Protein AF-A0A7V1R1H9-F1 (afdb_monomer_lite)

Foldseek 3Di:
DDDDDFFFLLCFFLDGLFDEAEEEEAEEEEDCVVVVDDQPLCVAQNCLFDQDPVRHGWAFPCQCQQFAQDDDPPDQTRRLQQNQSCLLQVNRYGYHYFYAGGYQYQYLVVAAAQADDDPLVVQVRSLVSDDDDADATPVRRDQVSQQFWDSPPPDGRDHIDTDDPDCPVPDAGEGAEYEYEYAGVVVSNPADPPHDFLDWAAWDANQHCRDDRSRNRYYGIYIYTYARSGPLRNVLSVQQRPCCRNQNPPQALAQFDFAKAFALFGQLLQDDESNSPDLHYNDLVNCVLNVRANPPDPDSAWFAFPVRDIDHAQEEDDLAWDKGKGWAFACSVHVHKHKYWFPDQCVLDVQAWTKIKIKHWHQVPDVSSVVSPPPDDFLPQAPCSVCSGEHTAMWMKMFTHLPDSTHPLCHDSDPVSVNSGHHRIGGQFLLFFWLWDWDADPVRAIATEPPPIGGAQAAGAFLSTAWDDPVQPQFTAPVVSPHPRFQWYHPDPDIGGGNSSNHGHRRHDDPVGHFKEDPQDGNHPWDHWTDMADGDTTGRDPDDRDSRTDQETEHWLWMKGFPDADVPRRITTIMITGRNQEHDEEDEYEGHYEQEADSHDLVDASHEYALYEYEDFHRQGARGRGFPDADPVVRHGGRGDAAEYEYDASHEYEYHQYEYEYDDQYEYEYDANYEYDYQYEYEYEPNYYYHYDPNYYYDPNYHYYYD

Secondary structure (DSSP, 8-state):
-PPPPPPBGGG-SSS-SSEEEEEEEEEEEEE-GGGT---HHHHHH-S-S-B-TTS-B---TTGGGS--S---TTPPP-SHHHHHHHHHHTTSEEEEEEE-SS-EEEEGGGS-TT----HHHHHHHHHHTPPSS----TT---GGGG--EE--S--TTSPPEEPPSS--TTPPPEEEEEEEEESSHHHHTTPPSSPPTT-EEEEEEEEE---BTTBTTEEEEEEEEE-SSSTGGGHHHHHHHHTHHHH-SGGG-SSSSSS-BSSSS---SSSSSTTT-SS--S-HHHHHHHT---TT-SSSSEEEETTS-EEE-EE---SS--EEEEEE-BHHHH-BEEEEEPTTGGGG-TTPPPEEEEEEEE---SHHHHHTTTTS---TT-S-TTSTT--SEEEEEEEES---SBSTTTT---TT-TTT-B--EEEE-TT--EEEEEEE-TTS-EEEEEEEEEE-TTT-BBTTB----SS-SSB--TTTTT--TTSEEEETTEEEE--GGG--TTSSBSSSS--EESTTSSS-S-PPP--PPPSSTT----PPPPTTS---EE--B-EEEEEEE-TTT--EEEEEESB--EE-S-EEE-SEEEE---SS-TTS-SEEEESSEEEE----S-SSSB-SEEETTTTEEE-SPPPEEEE-TT-EEEEEB-EEEE-TT-EEEE-TT-EEEES-EEEE-TT-EEEE-TT-EE-TTSEEEE-

pLDDT: mean 87.91, std 11.77, range [42.91, 98.81]

Radius of gyration: 27.61 Å; chains: 1; bounding box: 64×69×82 Å

Structure (mmCIF, N/CA/C/O backbone):
data_AF-A0A7V1R1H9-F1
#
_entry.id   AF-A0A7V1R1H9-F1
#
loop_
_atom_site.group_PDB
_atom_site.id
_atom_site.type_symbol
_atom_site.label_atom_id
_atom_site.label_alt_id
_atom_site.label_comp_id
_atom_site.label_asym_id
_atom_site.label_entity_id
_atom_site.label_seq_id
_atom_site.pdbx_PDB_ins_code
_atom_site.Cartn_x
_atom_site.Cartn_y
_atom_site.Cartn_z
_atom_site.occupancy
_atom_site.B_iso_or_equiv
_atom_site.auth_seq_id
_atom_site.auth_comp_id
_atom_site.auth_asym_id
_atom_site.auth_atom_id
_atom_site.pdbx_PDB_model_num
ATOM 1 N N . MET A 1 1 ? -6.783 -36.589 -19.706 1.00 48.31 1 MET A N 1
ATOM 2 C CA . MET A 1 1 ? -6.667 -35.134 -19.941 1.00 48.31 1 MET A CA 1
ATOM 3 C C . MET A 1 1 ? -6.152 -34.505 -18.661 1.00 48.31 1 MET A C 1
ATOM 5 O O . MET A 1 1 ? -6.777 -34.714 -17.629 1.00 48.31 1 MET A O 1
ATOM 9 N N . ALA A 1 2 ? -4.998 -33.836 -18.694 1.00 52.53 2 ALA A N 1
ATOM 10 C CA . ALA A 1 2 ? -4.529 -33.065 -17.543 1.00 52.53 2 ALA A CA 1
ATOM 11 C C . ALA A 1 2 ? -5.472 -31.869 -17.334 1.00 52.53 2 ALA A C 1
ATOM 13 O O . ALA A 1 2 ? -5.901 -31.260 -18.315 1.00 52.53 2 ALA A O 1
ATOM 14 N N . GLN A 1 3 ? -5.835 -31.564 -16.086 1.00 54.12 3 GLN A N 1
ATOM 15 C CA . GLN A 1 3 ? -6.577 -30.337 -15.792 1.00 54.12 3 GLN A CA 1
ATOM 16 C C . GLN A 1 3 ? -5.730 -29.127 -16.225 1.00 54.12 3 GLN A C 1
ATOM 18 O O . GLN A 1 3 ? -4.519 -29.138 -15.987 1.00 54.12 3 GLN A O 1
ATOM 23 N N . PRO A 1 4 ? -6.322 -28.108 -16.874 1.00 73.62 4 PRO A N 1
ATOM 24 C CA . PRO A 1 4 ? -5.588 -26.902 -17.230 1.00 73.62 4 PRO A CA 1
ATOM 25 C C . PRO A 1 4 ? -5.022 -26.245 -15.967 1.00 73.62 4 PRO A C 1
ATOM 27 O O . PRO A 1 4 ? -5.688 -26.201 -14.930 1.00 73.62 4 PRO A O 1
ATOM 30 N N . ALA A 1 5 ? -3.782 -25.758 -16.055 1.00 82.81 5 ALA A N 1
ATOM 31 C CA . ALA A 1 5 ? -3.144 -25.052 -14.953 1.00 82.81 5 ALA A CA 1
ATOM 32 C C . ALA A 1 5 ? -3.967 -23.809 -14.583 1.00 82.81 5 ALA A C 1
ATOM 34 O O . ALA A 1 5 ? -4.400 -23.054 -15.455 1.00 82.81 5 ALA A O 1
ATOM 35 N N . LEU A 1 6 ? -4.199 -23.613 -13.286 1.00 91.12 6 LEU A N 1
ATOM 36 C CA . LEU A 1 6 ? -4.890 -22.433 -12.778 1.00 91.12 6 LEU A CA 1
ATOM 37 C C . LEU A 1 6 ? -3.927 -21.233 -12.787 1.00 91.12 6 LEU A C 1
ATOM 39 O O . LEU A 1 6 ? -2.806 -21.387 -12.298 1.00 91.12 6 LEU A O 1
ATOM 43 N N . PRO A 1 7 ? -4.346 -20.050 -13.280 1.00 93.44 7 PRO A N 1
ATOM 44 C CA . PRO A 1 7 ? -3.561 -18.824 -13.166 1.00 93.44 7 PRO A CA 1
ATOM 45 C C . PRO A 1 7 ? -3.178 -18.531 -11.716 1.00 93.44 7 PRO A C 1
ATOM 47 O O . PRO A 1 7 ? -4.024 -18.667 -10.835 1.00 93.44 7 PRO A O 1
ATOM 50 N N . CYS A 1 8 ? -1.944 -18.100 -11.474 1.00 94.44 8 CYS A N 1
ATOM 51 C CA . CYS A 1 8 ? -1.378 -17.778 -10.171 1.00 94.44 8 CYS A CA 1
ATOM 52 C C . CYS A 1 8 ? -0.447 -16.557 -10.250 1.00 94.44 8 CYS A C 1
ATOM 54 O O . CYS A 1 8 ? 0.377 -16.455 -11.155 1.00 94.44 8 CYS A O 1
ATOM 56 N N . LEU A 1 9 ? -0.506 -15.675 -9.247 1.00 92.19 9 LEU A N 1
ATOM 57 C CA . LEU A 1 9 ? 0.312 -14.453 -9.187 1.00 92.19 9 LEU A CA 1
ATOM 58 C C . LEU A 1 9 ? 1.817 -14.737 -9.179 1.00 92.19 9 LEU A C 1
ATOM 60 O O . LEU A 1 9 ? 2.574 -14.036 -9.842 1.00 92.19 9 LEU A O 1
ATOM 64 N N . ARG A 1 10 ? 2.240 -15.823 -8.521 1.00 93.75 10 ARG A N 1
ATOM 65 C CA . ARG A 1 10 ? 3.647 -16.255 -8.455 1.00 93.75 10 ARG A CA 1
ATOM 66 C C . ARG A 1 10 ? 4.269 -16.637 -9.805 1.00 93.75 10 ARG A C 1
ATOM 68 O O . ARG A 1 10 ? 5.473 -16.867 -9.862 1.00 93.75 10 ARG A O 1
ATOM 75 N N . GLU A 1 11 ? 3.458 -16.787 -10.853 1.00 94.69 11 GLU A N 1
ATOM 76 C CA . GLU A 1 11 ? 3.914 -17.087 -12.218 1.00 94.69 11 GLU A CA 1
ATOM 77 C C . GLU A 1 11 ? 4.015 -15.814 -13.084 1.00 94.69 11 GLU A C 1
ATOM 79 O O . GLU A 1 11 ? 4.411 -15.874 -14.253 1.00 94.69 11 GLU A O 1
ATOM 84 N N . GLY A 1 12 ? 3.661 -14.659 -12.509 1.00 92.94 12 GLY A N 1
ATOM 85 C CA . GLY A 1 12 ? 3.671 -13.348 -13.148 1.00 92.94 12 GLY A CA 1
ATOM 86 C C . GLY A 1 12 ? 2.567 -13.155 -14.192 1.00 92.94 12 GLY A C 1
ATOM 87 O O . GLY A 1 12 ? 1.951 -14.101 -14.696 1.00 92.94 12 GLY A O 1
ATOM 88 N N . PHE A 1 13 ? 2.296 -11.898 -14.526 1.00 93.44 13 PHE A N 1
ATOM 89 C CA . PHE A 1 13 ? 1.257 -11.525 -15.478 1.00 93.44 13 PHE A CA 1
ATOM 90 C C . PHE A 1 13 ? 1.705 -11.745 -16.932 1.00 93.44 13 PHE A C 1
ATOM 92 O O . PHE A 1 13 ? 1.380 -12.780 -17.512 1.00 93.44 13 PHE A O 1
ATOM 99 N N . LEU A 1 14 ? 2.471 -10.817 -17.511 1.00 92.81 14 LEU A N 1
ATOM 100 C CA . LEU A 1 14 ? 3.087 -10.954 -18.838 1.00 92.81 14 LEU A CA 1
ATOM 101 C C . LEU A 1 14 ? 4.459 -11.608 -18.744 1.00 92.81 14 LEU A C 1
ATOM 103 O O . LEU A 1 14 ? 4.764 -12.505 -19.516 1.00 92.81 14 LEU A O 1
ATOM 107 N N . LEU A 1 15 ? 5.259 -11.181 -17.774 1.00 94.38 15 LEU A N 1
ATOM 108 C CA . LEU A 1 15 ? 6.619 -11.641 -17.545 1.00 94.38 15 LEU A CA 1
ATOM 109 C C . LEU A 1 15 ? 6.645 -12.803 -16.547 1.00 94.38 15 LEU A C 1
ATOM 111 O O . LEU A 1 15 ? 5.708 -12.954 -15.755 1.00 94.38 15 LEU A O 1
ATOM 115 N N . PRO A 1 16 ? 7.707 -13.625 -16.543 1.00 94.81 16 PRO A N 1
ATOM 116 C CA . PRO A 1 16 ? 7.933 -14.545 -15.441 1.00 94.81 16 PRO A CA 1
ATOM 117 C C . PRO A 1 16 ? 8.223 -13.746 -14.162 1.00 94.81 16 PRO A C 1
ATOM 119 O O . PRO A 1 16 ? 8.945 -12.754 -14.188 1.00 94.81 16 PRO A O 1
ATOM 122 N N . ALA A 1 17 ? 7.694 -14.191 -13.022 1.00 93.56 17 ALA A N 1
ATOM 123 C CA . ALA A 1 17 ? 7.973 -13.553 -11.729 1.00 93.56 17 ALA A CA 1
ATOM 124 C C . ALA A 1 17 ? 9.348 -13.921 -11.146 1.00 93.56 17 ALA A C 1
ATOM 126 O O . ALA A 1 17 ? 9.701 -13.482 -10.055 1.00 93.56 17 ALA A O 1
ATOM 127 N N . ARG A 1 18 ? 10.106 -14.778 -11.829 1.00 94.50 18 ARG A N 1
ATOM 128 C CA . ARG A 1 18 ? 11.427 -15.264 -11.427 1.00 94.50 18 ARG A CA 1
ATOM 129 C C . ARG A 1 18 ? 12.300 -15.417 -12.661 1.00 94.50 18 ARG A C 1
ATOM 131 O O . ARG A 1 18 ? 11.775 -15.426 -13.771 1.00 94.50 18 ARG A O 1
ATOM 138 N N . ASP A 1 19 ? 13.592 -15.631 -12.444 1.00 95.12 19 ASP A N 1
ATOM 139 C CA . ASP A 1 19 ? 14.617 -15.733 -13.483 1.00 95.12 19 ASP A CA 1
ATOM 140 C C . ASP A 1 19 ? 14.983 -14.364 -14.077 1.00 95.12 19 ASP A C 1
ATOM 142 O O . ASP A 1 19 ? 14.737 -13.316 -13.477 1.00 95.12 19 ASP A O 1
ATOM 146 N N . THR A 1 20 ? 15.642 -14.376 -15.232 1.00 95.50 20 THR A N 1
ATOM 147 C CA . THR A 1 20 ? 16.157 -13.181 -15.886 1.00 95.50 20 THR A CA 1
ATOM 148 C C . THR A 1 20 ? 15.358 -12.847 -17.138 1.00 95.50 20 THR A C 1
ATOM 150 O O . THR A 1 20 ? 15.156 -13.697 -18.010 1.00 95.50 20 THR A O 1
ATOM 153 N N . VAL A 1 21 ? 14.986 -11.577 -17.264 1.00 96.00 21 VAL A N 1
ATOM 154 C CA . VAL A 1 21 ? 14.474 -10.980 -18.503 1.00 96.00 21 VAL A CA 1
ATOM 155 C C . VAL A 1 21 ? 15.484 -9.969 -19.035 1.00 96.00 21 VAL A C 1
ATOM 157 O O . VAL A 1 21 ? 16.168 -9.302 -18.256 1.00 96.00 21 VAL A O 1
ATOM 160 N N . TYR A 1 22 ? 15.589 -9.877 -20.357 1.00 96.81 22 TYR A N 1
ATOM 161 C CA . TYR A 1 22 ? 16.453 -8.921 -21.043 1.00 96.81 22 TYR A CA 1
ATOM 162 C C . TYR A 1 22 ? 15.610 -7.922 -21.817 1.00 96.81 22 TYR A C 1
ATOM 164 O O . TYR A 1 22 ? 14.682 -8.304 -22.524 1.00 96.81 22 TYR A O 1
ATOM 172 N N . LEU A 1 23 ? 15.960 -6.645 -21.705 1.00 95.88 23 LEU A N 1
ATOM 173 C CA . LEU A 1 23 ? 15.225 -5.562 -22.345 1.00 95.88 23 LEU A CA 1
ATOM 174 C C . LEU A 1 23 ? 16.124 -4.778 -23.281 1.00 95.88 23 LEU A C 1
ATOM 176 O O . LEU A 1 23 ? 17.213 -4.349 -22.889 1.00 95.88 23 LEU A O 1
ATOM 180 N N . LEU A 1 24 ? 15.641 -4.551 -24.499 1.00 97.44 24 LEU A N 1
ATOM 181 C CA . LEU A 1 24 ? 16.270 -3.617 -25.420 1.00 97.44 24 LEU A CA 1
ATOM 182 C C . LEU A 1 24 ? 15.710 -2.217 -25.164 1.00 97.44 24 LEU A C 1
ATOM 184 O O . LEU A 1 24 ? 14.526 -1.970 -25.389 1.00 97.44 24 LEU A O 1
ATOM 188 N N . VAL A 1 25 ? 16.562 -1.296 -24.721 1.00 96.50 25 VAL A N 1
ATOM 189 C CA . VAL A 1 25 ? 16.197 0.115 -24.550 1.00 96.50 25 VAL A CA 1
ATOM 190 C C . VAL A 1 25 ? 16.497 0.886 -25.832 1.00 96.50 25 VAL A C 1
ATOM 192 O O . VAL A 1 25 ? 17.587 0.795 -26.397 1.00 96.50 25 VAL A O 1
ATOM 195 N N . VAL A 1 26 ? 15.539 1.681 -26.288 1.00 96.25 26 VAL A N 1
ATOM 196 C CA . VAL A 1 26 ? 15.650 2.502 -27.490 1.00 96.25 26 VAL A CA 1
ATOM 197 C C . VAL A 1 26 ? 15.328 3.939 -27.140 1.00 96.25 26 VAL A C 1
ATOM 199 O O . VAL A 1 26 ? 14.264 4.247 -26.612 1.00 96.25 26 VAL A O 1
ATOM 202 N N . PHE A 1 27 ? 16.257 4.826 -27.465 1.00 95.50 27 PHE A N 1
ATOM 203 C CA . PHE A 1 27 ? 16.064 6.261 -27.343 1.00 95.50 27 PHE A CA 1
ATOM 204 C C . PHE A 1 27 ? 15.522 6.785 -28.666 1.00 95.50 27 PHE A C 1
ATOM 206 O O . PHE A 1 27 ? 16.113 6.527 -29.714 1.00 95.50 27 PHE A O 1
ATOM 213 N N . ALA A 1 28 ? 14.397 7.491 -28.624 1.00 95.50 28 ALA A N 1
ATOM 214 C CA . ALA A 1 28 ? 13.715 7.971 -29.815 1.00 95.50 28 ALA A CA 1
ATOM 215 C C . ALA A 1 28 ? 13.385 9.463 -29.716 1.00 95.50 28 ALA A C 1
ATOM 21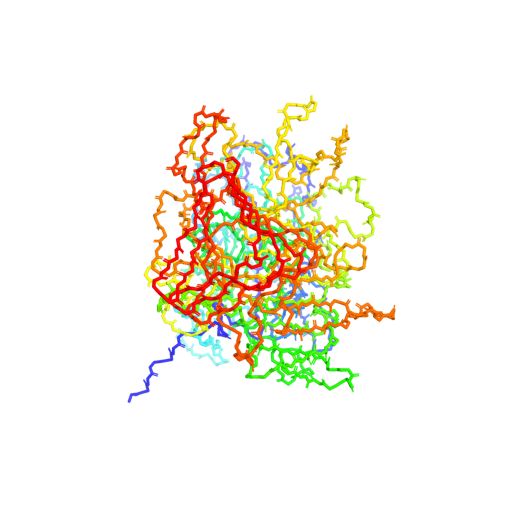7 O O . ALA A 1 28 ? 13.129 10.001 -28.636 1.00 95.50 28 ALA A O 1
ATOM 218 N N . GLU A 1 29 ? 13.365 10.144 -30.856 1.00 93.69 29 GLU A N 1
ATOM 219 C CA . GLU A 1 29 ? 12.901 11.523 -30.960 1.00 93.69 29 GLU A CA 1
ATOM 220 C C . GLU A 1 29 ? 12.005 11.720 -32.180 1.00 93.69 29 GLU A C 1
ATOM 222 O O . GLU A 1 29 ? 12.141 11.053 -33.207 1.00 93.69 29 GLU A O 1
ATOM 227 N N . VAL A 1 30 ? 11.085 12.669 -32.053 1.00 93.31 30 VAL A N 1
ATOM 228 C CA . VAL A 1 30 ? 10.389 13.266 -33.181 1.00 93.31 30 VAL A CA 1
ATOM 229 C C . VAL A 1 30 ? 11.323 14.293 -33.806 1.00 93.31 30 VAL A C 1
ATOM 231 O O . VAL A 1 30 ? 11.717 15.264 -33.155 1.00 93.31 30 VAL A O 1
ATOM 234 N N . ASP A 1 31 ? 11.653 14.080 -35.074 1.00 92.94 31 ASP A N 1
ATOM 235 C CA . ASP A 1 31 ? 12.374 15.050 -35.888 1.00 92.94 31 ASP A CA 1
ATOM 236 C C . ASP A 1 31 ? 11.377 16.063 -36.464 1.00 92.94 31 ASP A C 1
ATOM 238 O O . ASP A 1 31 ? 10.572 15.736 -37.342 1.00 92.94 31 ASP A O 1
ATOM 242 N N . TYR A 1 32 ? 11.419 17.291 -35.943 1.00 91.06 32 TYR A N 1
ATOM 243 C CA . TYR A 1 32 ? 10.556 18.403 -36.353 1.00 91.06 32 TYR A CA 1
ATOM 244 C C . TYR A 1 32 ? 11.058 19.137 -37.608 1.00 91.06 32 TYR A C 1
ATOM 246 O O . TYR A 1 32 ? 10.286 19.881 -38.225 1.00 91.06 32 TYR A O 1
ATOM 254 N N . GLY A 1 33 ? 12.306 18.899 -38.032 1.00 89.88 33 GLY A N 1
ATOM 255 C CA . GLY A 1 33 ? 12.917 19.539 -39.199 1.00 89.88 33 GLY A CA 1
ATOM 256 C C . GLY A 1 33 ? 12.087 19.378 -40.480 1.00 89.88 33 GLY A C 1
ATOM 257 O O . GLY A 1 33 ? 11.749 20.387 -41.101 1.00 89.88 33 GLY A O 1
ATOM 258 N N . PRO A 1 34 ? 11.652 18.154 -40.843 1.00 91.44 34 PRO A N 1
ATOM 259 C CA . PRO A 1 34 ? 10.792 17.909 -42.002 1.00 91.44 34 PRO A CA 1
ATOM 260 C C . PRO A 1 34 ? 9.442 18.645 -42.000 1.00 91.44 34 PRO A C 1
ATOM 262 O O . PRO A 1 34 ? 8.809 18.727 -43.049 1.00 91.44 34 PRO A O 1
ATOM 265 N N . CYS A 1 35 ? 8.981 19.167 -40.859 1.00 91.00 35 CYS A N 1
ATOM 266 C CA . CYS A 1 35 ? 7.749 19.957 -40.766 1.00 91.00 35 CYS A CA 1
ATOM 267 C C . CYS A 1 35 ? 8.002 21.470 -40.729 1.00 91.00 35 CYS A C 1
ATOM 269 O O . CYS A 1 35 ? 7.038 22.233 -40.678 1.00 91.00 35 CYS A O 1
ATOM 271 N N . GLY A 1 36 ? 9.264 21.915 -40.728 1.00 90.31 36 GLY A N 1
ATOM 272 C CA . GLY A 1 36 ? 9.614 23.324 -40.532 1.00 90.31 36 GLY A CA 1
ATOM 273 C C . GLY A 1 36 ? 9.196 23.860 -39.157 1.00 90.31 36 GLY A C 1
ATOM 274 O O . GLY A 1 36 ? 8.919 25.048 -39.018 1.00 90.31 36 GLY A O 1
ATOM 275 N N . GLU A 1 37 ? 9.095 22.983 -38.156 1.00 88.56 37 GLU A N 1
ATOM 276 C CA . GLU A 1 37 ? 8.678 23.310 -36.792 1.00 88.56 37 GLU A CA 1
ATOM 277 C C . GLU A 1 37 ? 9.901 23.369 -35.863 1.00 88.56 37 GLU A C 1
ATOM 279 O O . GLU A 1 37 ? 10.863 22.622 -36.033 1.00 88.56 37 GLU A O 1
ATOM 284 N N . SER A 1 38 ? 9.864 24.240 -34.854 1.00 86.56 38 SER A N 1
ATOM 285 C CA . SER A 1 38 ? 10.850 24.232 -33.768 1.00 86.56 38 SER A CA 1
ATOM 286 C C . SER A 1 38 ? 10.528 23.132 -32.759 1.00 86.56 38 SER A C 1
ATOM 288 O O . SER A 1 38 ? 9.364 22.991 -32.386 1.00 86.56 38 SER A O 1
ATOM 290 N N . ASP A 1 39 ? 11.544 22.427 -32.258 1.00 86.38 39 ASP A N 1
ATOM 291 C CA . ASP A 1 39 ? 11.391 21.419 -31.204 1.00 86.38 39 ASP A CA 1
ATOM 292 C C . ASP A 1 39 ? 10.941 22.068 -29.876 1.00 86.38 39 ASP A C 1
ATOM 294 O O . ASP A 1 39 ? 11.733 22.770 -29.235 1.00 86.38 39 ASP A O 1
ATOM 298 N N . PRO A 1 40 ? 9.694 21.836 -29.416 1.00 80.88 40 PRO A N 1
ATOM 299 C CA . PRO A 1 40 ? 9.192 22.439 -28.182 1.00 80.88 40 PRO A CA 1
ATOM 300 C C . PRO A 1 40 ? 9.968 21.978 -26.944 1.00 80.88 40 PRO A C 1
ATOM 302 O O . PRO A 1 40 ? 10.003 22.684 -25.937 1.00 80.88 40 PRO A O 1
ATOM 305 N N . TYR A 1 41 ? 10.610 20.807 -27.010 1.00 80.44 41 TYR A N 1
ATOM 306 C CA . TYR A 1 41 ? 11.383 20.253 -25.905 1.00 80.44 41 TYR A CA 1
ATOM 307 C C . TYR A 1 41 ? 12.621 21.091 -25.593 1.00 80.44 41 TYR A C 1
ATOM 309 O O . TYR A 1 41 ? 12.908 21.357 -24.425 1.00 80.44 41 TYR A O 1
ATOM 317 N N . GLU A 1 42 ? 13.346 21.530 -26.626 1.00 80.38 42 GLU A N 1
ATOM 318 C CA . GLU A 1 42 ? 14.580 22.305 -26.462 1.00 80.38 42 GLU A CA 1
ATOM 319 C C . GLU A 1 42 ? 14.299 23.682 -25.845 1.00 80.38 42 GLU A C 1
ATOM 321 O O . GLU A 1 42 ? 15.094 24.169 -25.046 1.00 80.38 42 GLU A O 1
ATOM 326 N N . ALA A 1 43 ? 13.130 24.271 -26.111 1.00 76.56 43 ALA A N 1
ATOM 327 C CA . ALA A 1 43 ? 12.720 25.529 -25.487 1.00 76.56 43 ALA A CA 1
ATOM 328 C C . ALA A 1 43 ? 12.509 25.422 -23.962 1.00 76.56 43 ALA A C 1
ATOM 330 O O . ALA A 1 43 ? 12.673 26.410 -23.250 1.00 76.56 43 ALA A O 1
ATOM 331 N N . ILE A 1 44 ? 12.143 24.240 -23.454 1.00 72.69 44 ILE A N 1
ATOM 332 C CA . ILE A 1 44 ? 11.768 24.024 -22.044 1.00 72.69 44 ILE A CA 1
ATOM 333 C C . ILE A 1 44 ? 12.933 23.442 -21.249 1.00 72.69 44 ILE A C 1
ATOM 335 O O . ILE A 1 44 ? 13.230 23.889 -20.144 1.00 72.69 44 ILE A O 1
ATOM 339 N N . TYR A 1 45 ? 13.577 22.419 -21.807 1.00 70.00 45 TYR A N 1
ATOM 340 C CA . TYR A 1 45 ? 14.604 21.636 -21.126 1.00 70.00 45 TYR A CA 1
ATOM 341 C C . TYR A 1 45 ? 16.009 21.884 -21.682 1.00 70.00 45 TYR A C 1
ATOM 343 O O . TYR A 1 45 ? 16.969 21.292 -21.189 1.00 70.00 45 TYR A O 1
ATOM 351 N N . GLY A 1 46 ? 16.153 22.747 -22.692 1.00 73.12 46 GLY A N 1
ATOM 352 C CA . GLY A 1 46 ? 17.423 22.980 -23.370 1.00 73.12 46 GLY A CA 1
ATOM 353 C C . GLY A 1 46 ? 17.939 21.733 -24.092 1.00 73.12 46 GLY A C 1
ATOM 354 O O . GLY A 1 46 ? 17.192 20.821 -24.462 1.00 73.12 46 GLY A O 1
ATOM 355 N N . ARG A 1 47 ? 19.263 21.669 -24.258 1.00 69.38 47 ARG A N 1
ATOM 356 C CA . ARG A 1 47 ? 19.983 20.516 -24.824 1.00 69.38 47 ARG A CA 1
ATOM 357 C C . ARG A 1 47 ? 20.268 19.460 -23.766 1.00 69.38 47 ARG A C 1
ATOM 359 O O . ARG A 1 47 ? 21.417 19.174 -23.447 1.00 69.38 47 ARG A O 1
ATOM 366 N N . ALA A 1 48 ? 19.209 18.925 -23.176 1.00 73.25 48 ALA A N 1
ATOM 367 C CA . ALA A 1 48 ? 19.359 17.947 -22.111 1.00 73.25 48 ALA A CA 1
ATOM 368 C C . ALA A 1 48 ? 19.960 16.613 -22.601 1.00 73.25 48 ALA A C 1
ATOM 370 O O . ALA A 1 48 ? 20.674 15.945 -21.858 1.00 73.25 48 ALA A O 1
ATOM 371 N N . TRP A 1 49 ? 19.730 16.261 -23.873 1.00 86.81 49 TRP A N 1
ATOM 372 C CA . TRP A 1 49 ? 20.442 15.173 -24.546 1.00 86.81 49 TRP A CA 1
ATOM 373 C C . TRP A 1 49 ? 21.660 15.727 -25.297 1.00 86.81 49 TRP A C 1
ATOM 375 O O . TRP A 1 49 ? 21.577 16.836 -25.839 1.00 86.81 49 TRP A O 1
ATOM 385 N N . PRO A 1 50 ? 22.786 14.989 -25.347 1.00 86.50 50 PRO A N 1
ATOM 386 C CA . PRO A 1 50 ? 23.984 15.470 -26.014 1.00 86.50 50 PRO A CA 1
ATOM 387 C C . PRO A 1 50 ? 23.768 15.598 -27.525 1.00 86.50 50 PRO A C 1
ATOM 389 O O . PRO A 1 50 ? 22.994 14.856 -28.124 1.00 86.50 50 PRO A O 1
ATOM 392 N N . VAL A 1 51 ? 24.500 16.525 -28.143 1.00 86.81 51 VAL A N 1
ATOM 393 C CA . VAL A 1 51 ? 24.562 16.695 -29.599 1.00 86.81 51 VAL A CA 1
ATOM 394 C C . VAL A 1 51 ? 25.934 16.217 -30.068 1.00 86.81 51 VAL A C 1
ATOM 396 O O . VAL A 1 51 ? 26.957 16.664 -29.548 1.00 86.81 51 VAL A O 1
ATOM 399 N N . GLY A 1 52 ? 25.954 15.290 -31.018 1.00 85.69 52 GLY A N 1
ATOM 400 C CA . GLY A 1 52 ? 27.153 14.751 -31.638 1.00 85.69 52 GLY A CA 1
ATOM 401 C C . GLY A 1 52 ? 27.855 15.743 -32.577 1.00 85.69 52 GLY A C 1
ATOM 402 O O . GLY A 1 52 ? 27.330 16.821 -32.872 1.00 85.69 52 GLY A O 1
ATOM 403 N N . PRO A 1 53 ? 29.058 15.391 -33.070 1.00 85.06 53 PRO A N 1
ATOM 404 C CA . PRO A 1 53 ? 29.843 16.239 -33.976 1.00 85.06 53 PRO A CA 1
ATOM 405 C C . PRO A 1 53 ? 29.151 16.560 -35.310 1.00 85.06 53 PRO A C 1
ATOM 407 O O . PRO A 1 53 ? 29.458 17.565 -35.940 1.00 85.06 53 PRO A O 1
ATOM 410 N N . ASP A 1 54 ? 28.219 15.710 -35.730 1.00 82.94 54 ASP A N 1
ATOM 411 C CA . ASP A 1 54 ? 27.358 15.852 -36.907 1.00 82.94 54 ASP A CA 1
ATOM 412 C C . ASP A 1 54 ? 26.145 16.774 -36.665 1.00 82.94 54 ASP A C 1
ATOM 414 O O . ASP A 1 54 ? 25.296 16.935 -37.539 1.00 82.94 54 ASP A O 1
ATOM 418 N N . GLY A 1 55 ? 26.059 17.402 -35.487 1.00 82.88 55 GLY A N 1
ATOM 419 C CA . GLY A 1 55 ? 24.965 18.299 -35.117 1.00 82.88 55 GLY A CA 1
ATOM 420 C C . GLY A 1 55 ? 23.689 17.564 -34.713 1.00 82.88 55 GLY A C 1
ATOM 421 O O . GLY A 1 55 ? 22.633 18.182 -34.579 1.00 82.88 55 GLY A O 1
ATOM 422 N N . HIS A 1 56 ? 23.764 16.251 -34.511 1.00 84.38 56 HIS A N 1
ATOM 423 C CA . HIS A 1 56 ? 22.621 15.396 -34.253 1.00 84.38 56 HIS A CA 1
ATOM 424 C C . HIS A 1 56 ? 22.537 14.954 -32.795 1.00 84.38 56 HIS A C 1
ATOM 426 O O . HIS A 1 56 ? 23.546 14.674 -32.163 1.00 84.38 56 HIS A O 1
ATOM 432 N N . ILE A 1 57 ? 21.322 14.888 -32.246 1.00 88.56 57 ILE A N 1
ATOM 433 C CA . ILE A 1 57 ? 21.094 14.358 -30.900 1.00 88.56 57 ILE A CA 1
ATOM 434 C C . ILE A 1 57 ? 21.585 12.907 -30.825 1.00 88.56 57 ILE A C 1
ATOM 436 O O . ILE A 1 57 ? 21.245 12.078 -31.669 1.00 88.56 57 ILE A O 1
ATOM 440 N N . VAL A 1 58 ? 22.384 12.613 -29.803 1.00 91.88 58 VAL A N 1
ATOM 441 C CA . VAL A 1 58 ? 22.890 11.274 -29.493 1.00 91.88 58 VAL A CA 1
ATOM 442 C C . VAL A 1 58 ? 22.276 10.764 -28.189 1.00 91.88 58 VAL A C 1
ATOM 444 O O . VAL A 1 58 ? 21.626 11.504 -27.449 1.00 91.88 58 VAL A O 1
ATOM 447 N N . VAL A 1 59 ? 22.460 9.471 -27.918 1.00 92.31 59 VAL A N 1
ATOM 448 C CA . VAL A 1 59 ? 21.930 8.808 -26.720 1.00 92.31 59 VAL A CA 1
ATOM 449 C C . VAL A 1 59 ? 22.427 9.517 -25.443 1.00 92.31 59 VAL A C 1
ATOM 451 O O . VAL A 1 59 ? 23.600 9.903 -25.394 1.00 92.31 59 VAL A O 1
ATOM 454 N N . PRO A 1 60 ? 21.585 9.684 -24.399 1.00 90.44 60 PRO A N 1
ATOM 455 C CA . PRO A 1 60 ? 22.005 10.285 -23.133 1.00 90.44 60 PRO A CA 1
ATOM 456 C C . PRO A 1 60 ? 23.226 9.599 -22.511 1.00 90.44 60 PRO A C 1
ATOM 458 O O . PRO A 1 60 ? 23.339 8.372 -22.518 1.00 90.44 60 PRO A O 1
ATOM 461 N N . PHE A 1 61 ? 24.127 10.388 -21.917 1.00 89.81 61 PHE A N 1
ATOM 462 C CA . PHE A 1 61 ? 25.368 9.876 -21.317 1.00 89.81 61 PHE A CA 1
ATOM 463 C C . PHE A 1 61 ? 25.121 8.922 -20.136 1.00 89.81 61 PHE A C 1
ATOM 465 O O . PHE A 1 61 ? 25.974 8.098 -19.811 1.00 89.81 61 PHE A O 1
ATOM 472 N N . ASP A 1 62 ? 23.964 9.035 -19.486 1.00 90.00 62 ASP A N 1
ATOM 473 C CA . ASP A 1 62 ? 23.541 8.221 -18.353 1.00 90.00 62 ASP A CA 1
ATOM 474 C C . ASP A 1 62 ? 22.753 6.966 -18.765 1.00 90.00 62 ASP A C 1
ATOM 476 O O . ASP A 1 62 ? 22.386 6.177 -17.898 1.00 90.00 62 ASP A O 1
ATOM 480 N N . ALA A 1 63 ? 22.552 6.707 -20.064 1.00 91.88 63 ALA A N 1
ATOM 481 C CA . ALA A 1 63 ? 21.882 5.497 -20.549 1.00 91.88 63 ALA A CA 1
ATOM 482 C C . ALA A 1 63 ? 22.462 4.176 -19.989 1.00 91.88 63 ALA A C 1
ATOM 484 O O . ALA A 1 63 ? 21.670 3.321 -19.579 1.00 91.88 63 ALA A O 1
ATOM 485 N N . PRO A 1 64 ? 23.797 3.988 -19.866 1.00 93.12 64 PRO A N 1
ATOM 486 C CA . PRO A 1 64 ? 24.363 2.778 -19.262 1.00 93.12 64 PRO A CA 1
ATOM 487 C C . PRO A 1 64 ? 23.982 2.560 -17.792 1.00 93.12 64 PRO A C 1
ATOM 489 O O . PRO A 1 64 ? 24.110 1.441 -17.303 1.00 93.12 64 PRO A O 1
ATOM 492 N N . ARG A 1 65 ? 23.536 3.607 -17.081 1.00 90.62 65 ARG A N 1
ATOM 493 C CA . ARG A 1 65 ? 23.169 3.539 -15.658 1.00 90.62 65 ARG A CA 1
ATOM 494 C C . ARG A 1 65 ? 21.771 2.960 -15.440 1.00 90.62 65 ARG A C 1
ATOM 496 O O . ARG A 1 65 ? 21.435 2.628 -14.309 1.00 90.62 65 ARG A O 1
ATOM 503 N N . LEU A 1 66 ? 20.966 2.798 -16.494 1.00 89.56 66 LEU A N 1
ATOM 504 C CA . LEU A 1 66 ? 19.622 2.229 -16.383 1.00 89.56 66 LEU A CA 1
ATOM 505 C C . LEU A 1 66 ? 19.641 0.737 -16.035 1.00 89.56 66 LEU A C 1
ATOM 507 O O . LEU A 1 66 ? 18.937 0.314 -15.121 1.00 89.56 66 LEU A O 1
ATOM 511 N N . LEU A 1 67 ? 20.433 -0.057 -16.759 1.00 94.56 67 LEU A N 1
ATOM 512 C CA . LEU A 1 67 ? 20.424 -1.521 -16.693 1.00 94.56 67 LEU A CA 1
ATOM 513 C C . LEU A 1 67 ? 21.844 -2.075 -16.744 1.00 94.56 67 LEU A C 1
ATOM 515 O O . LEU A 1 67 ? 22.674 -1.614 -17.533 1.00 94.56 67 LEU A O 1
ATOM 519 N N . ASP A 1 68 ? 22.097 -3.132 -15.983 1.00 97.31 68 ASP A N 1
ATOM 520 C CA . ASP A 1 68 ? 23.274 -3.968 -16.184 1.00 97.31 68 ASP A CA 1
ATOM 521 C C . ASP A 1 68 ? 23.078 -4.835 -17.441 1.00 97.31 68 ASP A C 1
ATOM 523 O O . ASP A 1 68 ? 22.031 -5.456 -17.632 1.00 97.31 68 ASP A O 1
ATOM 527 N N . ALA A 1 69 ? 24.085 -4.886 -18.318 1.00 97.12 69 ALA A N 1
ATOM 528 C CA . ALA A 1 69 ? 24.068 -5.784 -19.483 1.00 97.12 69 ALA A CA 1
ATOM 529 C C . ALA A 1 69 ? 24.320 -7.245 -19.087 1.00 97.12 69 ALA A C 1
ATOM 531 O O . ALA A 1 69 ? 23.803 -8.177 -19.705 1.00 97.12 69 ALA A O 1
ATOM 532 N N . TYR A 1 70 ? 25.122 -7.435 -18.044 1.00 95.88 70 TYR A N 1
ATOM 533 C CA . TYR A 1 70 ? 25.524 -8.726 -17.514 1.00 95.88 70 TYR A CA 1
ATOM 534 C C . TYR A 1 70 ? 25.588 -8.621 -15.996 1.00 95.88 70 TYR A C 1
ATOM 536 O O . TYR A 1 70 ? 25.948 -7.571 -15.468 1.00 95.88 70 TYR A O 1
ATOM 544 N N . LEU A 1 71 ? 25.265 -9.713 -15.314 1.00 95.25 71 LEU A N 1
ATOM 545 C CA . LEU A 1 71 ? 25.351 -9.805 -13.865 1.00 95.25 71 LEU A CA 1
ATOM 546 C C . LEU A 1 71 ? 25.813 -11.215 -13.505 1.00 95.25 71 LEU A C 1
ATOM 548 O O . LEU A 1 71 ? 25.096 -12.184 -13.770 1.00 95.25 71 LEU A O 1
ATOM 552 N N . ALA A 1 72 ? 27.014 -11.352 -12.943 1.00 90.62 72 ALA A N 1
ATOM 553 C CA . ALA A 1 72 ? 27.448 -12.632 -12.402 1.00 90.62 72 ALA A CA 1
ATOM 554 C C . ALA A 1 72 ? 26.738 -12.910 -11.062 1.00 90.62 72 ALA A C 1
ATOM 556 O O . ALA A 1 72 ? 26.323 -11.976 -10.377 1.00 90.62 72 ALA A O 1
ATOM 557 N N . PRO A 1 73 ? 26.627 -14.178 -10.624 1.00 83.06 73 PRO A N 1
ATOM 558 C CA . PRO A 1 73 ? 25.947 -14.520 -9.371 1.00 83.06 73 PRO A CA 1
ATOM 559 C C . PRO A 1 73 ? 26.501 -13.830 -8.113 1.00 83.06 73 PRO A C 1
ATOM 561 O O . PRO A 1 73 ? 25.787 -13.703 -7.123 1.00 83.06 73 PRO A O 1
ATOM 564 N N . THR A 1 74 ? 27.772 -13.419 -8.132 1.00 85.19 74 THR A N 1
ATOM 565 C CA . THR A 1 74 ? 28.452 -12.733 -7.022 1.00 85.19 74 THR A CA 1
ATOM 566 C C . THR A 1 74 ? 28.430 -11.212 -7.135 1.00 85.19 74 THR A C 1
ATOM 568 O O . THR A 1 74 ? 28.904 -10.537 -6.223 1.00 85.19 74 THR A O 1
ATOM 571 N N . ASP A 1 75 ? 27.943 -10.673 -8.251 1.00 89.88 75 ASP A N 1
ATOM 572 C CA . ASP A 1 75 ? 27.988 -9.242 -8.513 1.00 89.88 75 ASP A CA 1
ATOM 573 C C . ASP A 1 75 ? 26.851 -8.521 -7.789 1.00 89.88 75 ASP A C 1
ATOM 575 O O . ASP A 1 75 ? 25.718 -9.000 -7.714 1.00 89.88 75 ASP A O 1
ATOM 579 N N . THR A 1 76 ? 27.147 -7.316 -7.307 1.00 88.69 76 THR A N 1
ATOM 580 C CA . THR A 1 76 ? 26.119 -6.378 -6.856 1.00 88.69 76 THR A CA 1
ATOM 581 C C . THR A 1 76 ? 25.631 -5.576 -8.064 1.00 88.69 76 THR A C 1
ATOM 583 O O . THR A 1 76 ? 26.451 -4.875 -8.669 1.00 88.69 76 THR A O 1
ATOM 586 N N . PRO A 1 77 ? 24.326 -5.597 -8.389 1.00 94.00 77 PRO A N 1
ATOM 587 C CA . PRO A 1 77 ? 23.770 -4.805 -9.483 1.00 94.00 77 PRO A CA 1
ATOM 588 C C . PRO A 1 77 ? 24.097 -3.312 -9.372 1.00 94.00 77 PRO A C 1
ATOM 590 O O . PRO A 1 77 ? 23.982 -2.718 -8.290 1.00 94.00 77 PRO A O 1
ATOM 593 N N . GLN A 1 78 ? 24.474 -2.698 -10.494 1.00 91.62 78 GLN A N 1
ATOM 594 C CA . GLN A 1 78 ? 24.811 -1.273 -10.586 1.00 91.62 78 GLN A CA 1
ATOM 595 C C . GLN A 1 78 ? 23.738 -0.487 -11.338 1.00 91.62 78 GLN A C 1
ATOM 597 O O . GLN A 1 78 ? 23.439 0.646 -10.953 1.00 91.62 78 GLN A O 1
ATOM 602 N N . GLY A 1 79 ? 23.128 -1.089 -12.362 1.00 90.50 79 GLY A N 1
ATOM 603 C CA . GLY A 1 79 ? 22.021 -0.502 -13.107 1.00 90.50 79 GLY A CA 1
ATOM 604 C C . GLY A 1 79 ? 20.848 -0.186 -12.184 1.00 90.50 79 GLY A C 1
ATOM 605 O O . GLY A 1 79 ? 20.440 -1.028 -11.384 1.00 90.50 79 GLY A O 1
ATOM 606 N N . LEU A 1 80 ? 20.299 1.025 -12.284 1.00 86.88 80 LEU A N 1
ATOM 607 C CA . LEU A 1 80 ? 19.213 1.508 -11.431 1.00 86.88 80 LEU A CA 1
ATOM 608 C C . LEU A 1 80 ? 18.032 0.532 -11.421 1.00 86.88 80 LEU A C 1
ATOM 610 O O . LEU A 1 80 ? 17.593 0.100 -10.360 1.00 86.88 80 LEU A O 1
ATOM 614 N N . LEU A 1 81 ? 17.564 0.141 -12.605 1.00 87.69 81 LEU A N 1
ATOM 615 C CA . LEU A 1 81 ? 16.420 -0.745 -12.771 1.00 87.69 81 LEU A CA 1
ATOM 616 C C . LEU A 1 81 ? 16.775 -2.168 -12.349 1.00 87.69 81 LEU A C 1
ATOM 618 O O . LEU A 1 81 ? 16.066 -2.751 -11.531 1.00 87.69 81 LEU A O 1
ATOM 622 N N . THR A 1 82 ? 17.901 -2.700 -12.840 1.00 92.81 82 THR A N 1
ATOM 623 C CA . THR A 1 82 ? 18.386 -4.041 -12.476 1.00 92.81 82 THR A CA 1
ATOM 624 C C . THR A 1 82 ? 18.427 -4.206 -10.965 1.00 92.81 82 THR A C 1
ATOM 626 O O . THR A 1 82 ? 17.863 -5.155 -10.425 1.00 92.81 82 THR A O 1
ATOM 629 N N . ALA A 1 83 ? 19.038 -3.249 -10.276 1.00 89.88 83 ALA A N 1
ATOM 630 C CA . ALA A 1 83 ? 19.190 -3.294 -8.842 1.00 89.88 83 ALA A CA 1
ATOM 631 C C . ALA A 1 83 ? 17.868 -3.139 -8.086 1.00 89.88 83 ALA A C 1
ATOM 633 O O . ALA A 1 83 ? 17.672 -3.835 -7.096 1.00 89.88 83 ALA A O 1
ATOM 634 N N . THR A 1 84 ? 16.943 -2.288 -8.543 1.00 87.75 84 THR A N 1
ATOM 635 C CA . THR A 1 84 ? 15.628 -2.145 -7.902 1.00 87.75 84 THR A CA 1
ATOM 636 C C . THR A 1 84 ? 14.818 -3.442 -7.963 1.00 87.75 84 THR A C 1
ATOM 638 O O . THR A 1 84 ? 14.297 -3.880 -6.937 1.00 87.75 84 THR A O 1
ATOM 641 N N . TYR A 1 85 ? 14.740 -4.101 -9.124 1.00 89.31 85 TYR A N 1
ATOM 642 C CA . TYR A 1 85 ? 14.025 -5.381 -9.253 1.00 89.31 85 TYR A CA 1
ATOM 643 C C . TYR A 1 85 ? 14.731 -6.524 -8.517 1.00 89.31 85 TYR A C 1
ATOM 645 O O . TYR A 1 85 ? 14.076 -7.383 -7.917 1.00 89.31 85 TYR A O 1
ATOM 653 N N . TRP A 1 86 ? 16.064 -6.508 -8.512 1.00 92.31 86 TRP A N 1
ATOM 654 C CA . TRP A 1 86 ? 16.867 -7.463 -7.759 1.00 92.31 86 TRP A CA 1
ATOM 655 C C . TRP A 1 86 ? 16.652 -7.304 -6.244 1.00 92.31 86 TRP A C 1
ATOM 657 O O . TRP A 1 86 ? 16.372 -8.288 -5.567 1.00 92.31 86 TRP A O 1
ATOM 667 N N . GLU A 1 87 ? 16.683 -6.083 -5.699 1.00 90.38 87 GLU A N 1
ATOM 668 C CA . GLU A 1 87 ? 16.417 -5.818 -4.273 1.00 90.38 87 GLU A CA 1
ATOM 669 C C . GLU A 1 87 ? 14.972 -6.162 -3.888 1.00 90.38 87 GLU A C 1
ATOM 671 O O . GLU A 1 87 ? 14.730 -6.798 -2.855 1.00 90.38 87 GLU A O 1
ATOM 676 N N . ALA A 1 88 ? 14.001 -5.813 -4.739 1.00 89.38 88 ALA A N 1
ATOM 677 C CA . ALA A 1 88 ? 12.593 -6.132 -4.516 1.00 89.38 88 ALA A CA 1
ATOM 678 C C . ALA A 1 88 ? 12.359 -7.645 -4.362 1.00 89.38 88 ALA A C 1
ATOM 680 O O . ALA A 1 88 ? 11.604 -8.066 -3.482 1.00 89.38 88 ALA A O 1
ATOM 681 N N . SER A 1 89 ? 13.049 -8.458 -5.169 1.00 92.81 89 SER A N 1
ATOM 682 C CA . SER A 1 89 ? 12.849 -9.910 -5.271 1.00 92.81 89 SER A CA 1
ATOM 683 C C . SER A 1 89 ? 13.895 -10.770 -4.550 1.00 92.81 89 SER A C 1
ATOM 685 O O . SER A 1 89 ? 13.830 -12.001 -4.612 1.00 92.81 89 SER A O 1
ATOM 687 N N . PHE A 1 90 ? 14.876 -10.157 -3.880 1.00 93.44 90 PHE A N 1
ATOM 688 C CA . PHE A 1 90 ? 16.078 -10.841 -3.379 1.00 93.44 90 PHE A CA 1
ATOM 689 C C . PHE A 1 90 ? 16.839 -11.621 -4.462 1.00 93.44 90 PHE A C 1
ATOM 691 O O . PHE A 1 90 ? 17.277 -12.752 -4.248 1.00 93.44 90 PHE A O 1
ATOM 698 N N . GLY A 1 91 ? 16.947 -11.033 -5.651 1.00 93.31 91 GLY A N 1
ATOM 699 C CA . GLY A 1 91 ? 17.631 -11.608 -6.806 1.00 93.31 91 GLY A CA 1
ATOM 700 C C . GLY A 1 91 ? 16.897 -12.765 -7.479 1.00 93.31 91 GLY A C 1
ATOM 701 O O . GLY A 1 91 ? 17.437 -13.358 -8.408 1.00 93.31 91 GLY A O 1
ATOM 702 N N . GLN A 1 92 ? 15.673 -13.090 -7.053 1.00 94.38 92 GLN A N 1
ATOM 703 C CA . GLN A 1 92 ? 14.866 -14.115 -7.720 1.00 94.38 92 GLN A CA 1
ATOM 704 C C . GLN A 1 92 ? 14.366 -13.668 -9.085 1.00 94.38 92 GLN A C 1
ATOM 706 O O . GLN A 1 92 ? 14.151 -14.518 -9.944 1.00 94.38 92 GLN A O 1
ATOM 711 N N . PHE A 1 93 ? 14.182 -12.365 -9.278 1.00 94.88 93 PHE A N 1
ATOM 712 C CA . PHE A 1 93 ? 13.832 -11.757 -10.547 1.00 94.88 93 PHE A CA 1
ATOM 713 C C . PHE A 1 93 ? 14.883 -10.710 -10.913 1.00 94.88 93 PHE A C 1
ATOM 715 O O . PHE A 1 93 ? 15.161 -9.788 -10.144 1.00 94.88 93 PHE A O 1
ATOM 722 N N . VAL A 1 94 ? 15.482 -10.868 -12.091 1.00 95.25 94 VAL A N 1
ATOM 723 C CA . VAL A 1 94 ? 16.578 -10.019 -12.562 1.00 95.25 94 VAL A CA 1
ATOM 724 C C . VAL A 1 94 ? 16.196 -9.398 -13.896 1.00 95.25 94 VAL A C 1
ATOM 726 O O . VAL A 1 94 ? 15.885 -10.101 -14.855 1.00 95.25 94 VAL A O 1
ATOM 729 N N . VAL A 1 95 ? 16.260 -8.072 -13.970 1.00 95.00 95 VAL A N 1
ATOM 730 C CA . VAL A 1 95 ? 16.063 -7.332 -15.219 1.00 95.00 95 VAL A CA 1
ATOM 731 C C . VAL A 1 95 ? 17.421 -6.883 -15.724 1.00 95.00 95 VAL A C 1
ATOM 733 O O . VAL A 1 95 ? 18.039 -5.999 -15.136 1.00 95.00 95 VAL A O 1
ATOM 736 N N . LEU A 1 96 ? 17.890 -7.495 -16.803 1.00 97.50 96 LEU A N 1
ATOM 737 C CA . LEU A 1 96 ? 19.092 -7.074 -17.514 1.00 97.50 96 LEU A CA 1
ATOM 738 C C . LEU A 1 96 ? 18.693 -6.383 -18.811 1.00 97.50 96 LEU A C 1
ATOM 740 O O . LEU A 1 96 ? 17.540 -6.417 -19.243 1.00 97.50 96 LEU A O 1
ATOM 744 N N . GLY A 1 97 ? 19.646 -5.730 -19.449 1.00 97.00 97 GLY A N 1
ATOM 745 C CA . GLY A 1 97 ? 19.380 -5.158 -20.753 1.00 97.00 97 GLY A CA 1
ATOM 746 C C . GLY A 1 97 ? 20.503 -4.301 -21.269 1.00 97.00 97 GLY A C 1
ATOM 747 O O . GLY A 1 97 ? 21.499 -4.035 -20.600 1.00 97.00 97 GLY A O 1
ATOM 748 N N . ASP A 1 98 ? 20.324 -3.857 -22.496 1.00 97.75 98 ASP A N 1
ATOM 749 C CA . ASP A 1 98 ? 21.238 -2.943 -23.149 1.00 97.75 98 ASP A CA 1
ATOM 750 C C . ASP A 1 98 ? 20.457 -2.003 -24.051 1.00 97.75 98 ASP A C 1
ATOM 752 O O . ASP A 1 98 ? 19.263 -2.195 -24.279 1.00 97.75 98 ASP A O 1
ATOM 756 N N . TYR A 1 99 ? 21.123 -0.968 -24.543 1.00 96.62 99 TYR A N 1
ATOM 757 C CA . TYR A 1 99 ? 20.475 0.035 -25.368 1.00 96.62 99 TYR A CA 1
ATOM 758 C C . TYR A 1 99 ? 20.990 0.029 -26.804 1.00 96.62 99 TYR A C 1
ATOM 760 O O . TYR A 1 99 ? 22.129 -0.355 -27.094 1.00 96.62 99 TYR A O 1
ATOM 768 N N . TRP A 1 100 ? 20.130 0.470 -27.717 1.00 96.75 100 TRP A N 1
ATOM 769 C CA . TRP A 1 100 ? 20.519 0.789 -29.082 1.00 96.75 100 TRP A CA 1
ATOM 770 C C . TRP A 1 100 ? 21.399 2.053 -29.085 1.00 96.75 100 TRP A C 1
ATOM 772 O O . TRP A 1 100 ? 20.990 3.066 -28.517 1.00 96.75 100 TRP A O 1
ATOM 782 N N . PRO A 1 101 ? 22.608 2.033 -29.683 1.00 94.88 101 PRO A N 1
ATOM 783 C CA . PRO A 1 101 ? 23.591 3.109 -29.519 1.00 94.88 101 PRO A CA 1
ATOM 784 C C . PRO A 1 101 ? 23.257 4.407 -30.270 1.00 94.88 101 PRO A C 1
ATOM 786 O O . PRO A 1 101 ? 23.979 5.390 -30.114 1.00 94.88 101 PRO A O 1
ATOM 789 N N . GLN A 1 102 ? 22.200 4.428 -31.085 1.00 94.00 102 GLN A N 1
ATOM 790 C CA . GLN A 1 102 ? 21.772 5.607 -31.840 1.00 94.00 102 GLN A CA 1
ATOM 791 C C . GLN A 1 102 ? 20.377 6.049 -31.400 1.00 94.00 102 GLN A C 1
ATOM 793 O O . GLN A 1 102 ? 19.569 5.237 -30.956 1.00 94.00 102 GLN A O 1
ATOM 798 N N . VAL A 1 103 ? 20.076 7.336 -31.556 1.00 94.94 103 VAL A N 1
ATOM 799 C CA . VAL A 1 103 ? 18.710 7.834 -31.369 1.00 94.94 103 VAL A CA 1
ATOM 800 C C . VAL A 1 103 ? 17.901 7.522 -32.625 1.00 94.94 103 VAL A C 1
ATOM 802 O O . VAL A 1 103 ? 18.304 7.874 -33.732 1.00 94.94 103 VAL A O 1
ATOM 805 N N . VAL A 1 104 ? 16.759 6.858 -32.458 1.00 96.69 104 VAL A N 1
ATOM 806 C CA . VAL A 1 104 ? 15.819 6.588 -33.551 1.00 96.69 104 VAL A CA 1
ATOM 807 C C . VAL A 1 104 ? 15.014 7.850 -33.840 1.00 96.69 104 VAL A C 1
ATOM 809 O O . VAL A 1 104 ? 14.359 8.399 -32.954 1.00 96.69 104 VAL A O 1
ATOM 812 N N . ARG A 1 105 ? 15.053 8.313 -35.089 1.00 95.25 105 ARG A N 1
ATOM 813 C CA . ARG A 1 105 ? 14.419 9.567 -35.504 1.00 95.25 105 ARG A CA 1
ATOM 814 C C . ARG A 1 105 ? 13.168 9.318 -36.304 1.00 95.25 105 ARG A C 1
ATOM 816 O O . ARG A 1 105 ? 13.234 8.838 -37.431 1.00 95.25 105 ARG A O 1
ATOM 823 N N . VAL A 1 106 ? 12.035 9.706 -35.740 1.00 96.12 106 VAL A N 1
ATOM 824 C CA . VAL A 1 106 ? 10.743 9.599 -36.406 1.00 96.12 106 VAL A CA 1
ATOM 825 C C . VAL A 1 106 ? 10.386 10.947 -37.026 1.00 96.12 106 VAL A C 1
ATOM 827 O O . VAL A 1 106 ? 10.199 11.918 -36.289 1.00 96.12 106 VAL A O 1
ATOM 830 N N . PRO A 1 107 ? 10.262 11.043 -38.363 1.00 95.19 107 PRO A N 1
ATOM 831 C CA . PRO A 1 107 ? 9.849 12.278 -39.011 1.00 95.19 107 PRO A CA 1
ATOM 832 C C . PRO A 1 107 ? 8.481 12.740 -38.508 1.00 95.19 107 PRO A C 1
ATOM 834 O O . PRO A 1 107 ? 7.506 11.988 -38.529 1.00 95.19 107 PRO A O 1
ATOM 837 N N . CYS A 1 108 ? 8.370 14.008 -38.123 1.00 93.00 108 CYS A N 1
ATOM 838 C CA . CYS A 1 108 ? 7.130 14.597 -37.614 1.00 93.00 108 CYS A CA 1
ATOM 839 C C . CYS A 1 108 ? 5.932 14.454 -38.572 1.00 93.00 108 CYS A C 1
ATOM 841 O O . CYS A 1 108 ? 4.796 14.403 -38.112 1.00 93.00 108 CYS A O 1
ATOM 843 N N . HIS A 1 109 ? 6.148 14.354 -39.890 1.00 92.19 109 HIS A N 1
ATOM 844 C CA . HIS A 1 109 ? 5.067 14.171 -40.866 1.00 92.19 109 HIS A CA 1
ATOM 845 C C . HIS A 1 109 ? 4.473 12.749 -40.861 1.00 92.19 109 HIS A C 1
ATOM 847 O O . HIS A 1 109 ? 3.431 12.530 -41.473 1.00 92.19 109 HIS A O 1
ATOM 853 N N . TRP A 1 110 ? 5.091 11.787 -40.162 1.00 93.50 110 TRP A N 1
ATOM 854 C CA . TRP A 1 110 ? 4.483 10.478 -39.871 1.00 93.50 110 TRP A CA 1
ATOM 855 C C . TRP A 1 110 ? 3.491 10.547 -38.704 1.00 93.50 110 TRP A C 1
ATOM 857 O O . TRP A 1 110 ? 2.739 9.599 -38.489 1.00 93.50 110 TRP A O 1
ATOM 867 N N . LEU A 1 111 ? 3.493 11.660 -37.961 1.00 89.88 111 LEU A N 1
ATOM 868 C CA . LEU A 1 111 ? 2.702 11.873 -36.757 1.00 89.88 111 LEU A CA 1
ATOM 869 C C . LEU A 1 111 ? 1.654 12.981 -36.989 1.00 89.88 111 LEU A C 1
ATOM 871 O O . LEU A 1 111 ? 2.035 14.119 -37.297 1.00 89.88 111 LEU A O 1
ATOM 875 N N . PRO A 1 112 ? 0.346 12.728 -36.800 1.00 81.06 112 PRO A N 1
ATOM 876 C CA . PRO A 1 112 ? -0.661 13.775 -36.788 1.00 81.06 112 PRO A CA 1
ATOM 877 C C . PRO A 1 112 ? -0.424 14.713 -35.598 1.00 81.06 112 PRO A C 1
ATOM 879 O O . PRO A 1 112 ? 0.003 14.293 -34.521 1.00 81.06 112 PRO A O 1
ATOM 882 N N . ARG A 1 113 ? -0.714 16.004 -35.783 1.00 81.62 113 ARG A N 1
ATOM 883 C CA . ARG A 1 113 ? -0.696 16.971 -34.678 1.00 81.62 113 ARG A CA 1
ATOM 884 C C . ARG A 1 113 ? -1.900 16.731 -33.766 1.00 81.62 113 ARG A C 1
ATOM 886 O O . ARG A 1 113 ? -3.026 16.700 -34.255 1.00 81.62 113 ARG A O 1
ATOM 893 N N . GLY A 1 114 ? -1.661 16.607 -32.459 1.00 78.31 114 GLY A N 1
ATOM 894 C CA . GLY A 1 114 ? -2.728 16.473 -31.455 1.00 78.31 114 GLY A CA 1
ATOM 895 C C . GLY A 1 114 ? -3.489 15.141 -31.492 1.00 78.31 114 GLY A C 1
ATOM 896 O O . GLY A 1 114 ? -4.606 15.070 -30.987 1.00 78.31 114 GLY A O 1
ATOM 897 N N . GLY A 1 115 ? -2.925 14.113 -32.134 1.00 78.81 115 GLY A N 1
ATOM 898 C CA . GLY A 1 115 ? -3.503 12.769 -32.162 1.00 78.81 115 GLY A CA 1
ATOM 899 C C . GLY A 1 115 ? -3.158 11.940 -30.923 1.00 78.81 115 GLY A C 1
ATOM 900 O O . GLY A 1 115 ? -2.301 12.309 -30.124 1.00 78.81 115 GLY A O 1
ATOM 901 N N . THR A 1 116 ? -3.798 10.780 -30.800 1.00 76.88 116 THR A N 1
ATOM 902 C CA . THR A 1 116 ? -3.454 9.732 -29.827 1.00 76.88 116 THR A CA 1
ATOM 903 C C . THR A 1 116 ? -2.822 8.548 -30.546 1.00 76.88 116 THR A C 1
ATOM 905 O O . THR A 1 116 ? -3.239 8.228 -31.656 1.00 76.88 116 THR A O 1
ATOM 908 N N . TYR A 1 117 ? -1.877 7.877 -29.895 1.00 82.31 117 TYR A N 1
ATOM 909 C CA . TYR A 1 117 ? -1.258 6.645 -30.379 1.00 82.31 117 TYR A CA 1
ATOM 910 C C . TYR A 1 117 ? -1.532 5.506 -29.409 1.00 82.31 117 TYR A C 1
ATOM 912 O O . TYR A 1 117 ? -1.681 5.734 -28.215 1.00 82.31 117 TYR A O 1
ATOM 920 N N . SER A 1 118 ? -1.593 4.284 -29.916 1.00 90.31 118 SER A N 1
ATOM 921 C CA . SER A 1 118 ? -1.458 3.066 -29.127 1.00 90.31 118 SER A CA 1
ATOM 922 C C . SER A 1 118 ? 0.013 2.664 -29.010 1.00 90.31 118 SER A C 1
ATOM 924 O O . SER A 1 118 ? 0.836 2.995 -29.866 1.00 90.31 118 SER A O 1
ATOM 926 N N . LEU A 1 119 ? 0.341 1.867 -27.990 1.00 91.50 119 LEU A N 1
ATOM 927 C CA . LEU A 1 119 ? 1.685 1.308 -27.821 1.00 91.50 119 LEU A CA 1
ATOM 928 C C . LEU A 1 119 ? 2.184 0.583 -29.086 1.00 91.50 119 LEU A C 1
ATOM 930 O O . LEU A 1 119 ? 3.333 0.756 -29.480 1.00 91.50 119 LEU A O 1
ATOM 934 N N . ALA A 1 120 ? 1.332 -0.212 -29.742 1.00 94.12 120 ALA A N 1
ATOM 935 C CA . ALA A 1 120 ? 1.714 -0.936 -30.956 1.00 94.12 120 ALA A CA 1
ATOM 936 C C . ALA A 1 120 ? 2.061 0.015 -32.114 1.00 94.12 120 ALA A C 1
ATOM 938 O O . ALA A 1 120 ? 2.986 -0.252 -32.881 1.00 94.12 120 ALA A O 1
ATOM 939 N N . GLU A 1 121 ? 1.357 1.141 -32.243 1.00 93.06 121 GLU A N 1
ATOM 940 C CA . GLU A 1 121 ? 1.673 2.156 -33.250 1.00 93.06 121 GLU A CA 1
ATOM 941 C C . GLU A 1 121 ? 2.988 2.881 -32.933 1.00 93.06 121 GLU A C 1
ATOM 943 O O . GLU A 1 121 ? 3.778 3.099 -33.849 1.00 93.06 121 GLU A O 1
ATOM 948 N N . GLU A 1 122 ? 3.279 3.187 -31.664 1.00 93.69 122 GLU A N 1
ATOM 949 C CA . GLU A 1 122 ? 4.577 3.763 -31.271 1.00 93.69 122 GLU A CA 1
ATOM 950 C C . GLU A 1 122 ? 5.745 2.813 -31.553 1.00 93.69 122 GLU A C 1
ATOM 952 O O . GLU A 1 122 ? 6.768 3.233 -32.098 1.00 93.69 122 GLU A O 1
ATOM 957 N N . VAL A 1 123 ? 5.577 1.520 -31.261 1.00 96.06 123 VAL A N 1
ATOM 958 C CA . VAL A 1 123 ? 6.559 0.488 -31.623 1.00 96.06 123 VAL A CA 1
ATOM 959 C C . VAL A 1 123 ? 6.745 0.448 -33.139 1.00 96.06 123 VAL A C 1
ATOM 961 O O . VAL A 1 123 ? 7.873 0.535 -33.615 1.00 96.06 123 VAL A O 1
ATOM 964 N N . ASN A 1 124 ? 5.661 0.396 -33.918 1.00 95.31 124 ASN A N 1
ATOM 965 C CA . ASN A 1 124 ? 5.739 0.391 -35.382 1.00 95.31 124 ASN A CA 1
ATOM 966 C C . ASN A 1 124 ? 6.455 1.627 -35.944 1.00 95.31 124 ASN A C 1
ATOM 968 O O . ASN A 1 124 ? 7.211 1.503 -36.907 1.00 95.31 124 ASN A O 1
ATOM 972 N N . LEU A 1 125 ? 6.252 2.809 -35.356 1.00 94.50 125 LEU A N 1
ATOM 973 C CA . LEU A 1 125 ? 6.948 4.032 -35.757 1.00 94.50 125 LEU A CA 1
ATOM 974 C C . LEU A 1 125 ? 8.458 3.922 -35.544 1.00 94.50 125 LEU A C 1
ATOM 976 O O . LEU A 1 125 ? 9.224 4.236 -36.455 1.00 94.50 125 LEU A O 1
ATOM 980 N N . VAL A 1 126 ? 8.877 3.446 -34.370 1.00 96.38 126 VAL A N 1
ATOM 981 C CA . VAL A 1 126 ? 10.295 3.240 -34.043 1.00 96.38 126 VAL A CA 1
ATOM 982 C C . VAL A 1 126 ? 10.921 2.187 -34.954 1.00 96.38 126 VAL A C 1
ATOM 984 O O . VAL A 1 126 ? 12.001 2.417 -35.489 1.00 96.38 126 VAL A O 1
ATOM 987 N N . LEU A 1 127 ? 10.241 1.062 -35.187 1.00 95.81 127 LEU A N 1
ATOM 988 C CA . LEU A 1 127 ? 10.746 0.003 -36.066 1.00 95.81 127 LEU A CA 1
ATOM 989 C C . LEU A 1 127 ? 10.827 0.453 -37.531 1.00 95.81 127 LEU A C 1
ATOM 991 O O . LEU A 1 127 ? 11.778 0.116 -38.229 1.00 95.81 127 LEU A O 1
ATOM 995 N N . ARG A 1 128 ? 9.870 1.261 -38.003 1.00 94.88 128 ARG A N 1
ATOM 996 C CA . ARG A 1 128 ? 9.897 1.831 -39.359 1.00 94.88 128 ARG A CA 1
ATOM 997 C C . ARG A 1 128 ? 11.019 2.854 -39.542 1.00 94.88 128 ARG A C 1
ATOM 999 O O . ARG A 1 128 ? 11.550 2.977 -40.640 1.00 94.88 128 ARG A O 1
ATOM 1006 N N . ALA A 1 129 ? 11.346 3.599 -38.490 1.00 95.56 129 ALA A N 1
ATOM 1007 C CA . ALA A 1 129 ? 12.444 4.561 -38.468 1.00 95.56 129 ALA A CA 1
ATOM 1008 C C . ALA A 1 129 ? 13.794 3.931 -38.086 1.00 95.56 129 ALA A C 1
ATOM 1010 O O . ALA A 1 129 ? 14.768 4.657 -37.877 1.00 95.56 129 ALA A O 1
ATOM 1011 N N . TRP A 1 130 ? 13.857 2.604 -37.944 1.00 95.19 130 TRP A N 1
ATOM 1012 C CA . TRP A 1 130 ? 15.052 1.937 -37.455 1.00 95.19 130 TRP A CA 1
ATOM 1013 C C . TRP A 1 130 ? 16.245 2.180 -38.394 1.00 95.19 130 TRP A C 1
ATOM 1015 O O . TRP A 1 130 ? 16.109 1.969 -39.601 1.00 95.19 130 TRP A O 1
ATOM 1025 N N . PRO A 1 131 ? 17.417 2.600 -37.879 1.00 89.56 131 PRO A N 1
ATOM 1026 C CA . PRO A 1 131 ? 18.584 2.834 -38.721 1.00 89.56 131 PRO A CA 1
ATOM 1027 C C . PRO A 1 131 ? 19.044 1.560 -39.438 1.00 89.56 131 PRO A C 1
ATOM 1029 O O . PRO A 1 131 ? 19.088 0.481 -38.843 1.00 89.56 131 PRO A O 1
ATOM 1032 N N . GLU A 1 132 ? 19.440 1.687 -40.705 1.00 86.44 132 GLU A N 1
ATOM 1033 C CA . GLU A 1 132 ? 20.037 0.577 -41.448 1.00 86.44 132 GLU A CA 1
ATOM 1034 C C . GLU A 1 132 ? 21.371 0.142 -40.822 1.00 86.44 132 GLU A C 1
ATOM 1036 O O . GLU A 1 132 ? 22.171 0.963 -40.368 1.00 86.44 132 GLU A O 1
ATOM 1041 N N . GLY A 1 133 ? 21.636 -1.166 -40.828 1.00 87.00 133 GLY A N 1
ATOM 1042 C CA . GLY A 1 133 ? 22.902 -1.727 -40.364 1.00 87.00 133 GLY A CA 1
ATOM 1043 C C . GLY A 1 133 ? 22.751 -3.022 -39.565 1.00 87.00 133 GLY A C 1
ATOM 1044 O O . GLY A 1 133 ? 21.641 -3.514 -39.353 1.00 87.00 133 GLY A O 1
ATOM 1045 N N . PRO A 1 134 ? 23.877 -3.612 -39.125 1.00 89.44 134 PRO A N 1
ATOM 1046 C CA . PRO A 1 134 ? 23.851 -4.805 -38.294 1.00 89.44 134 PRO A CA 1
ATOM 1047 C C . PRO A 1 134 ? 23.253 -4.498 -36.917 1.00 89.44 134 PRO A C 1
ATOM 1049 O O . PRO A 1 134 ? 23.547 -3.468 -36.308 1.00 89.44 134 PRO A O 1
ATOM 1052 N N . PHE A 1 135 ? 22.468 -5.435 -36.384 1.00 92.50 135 PHE A N 1
ATOM 1053 C CA . PHE A 1 135 ? 21.973 -5.337 -35.015 1.00 92.50 135 PHE A CA 1
ATOM 1054 C C . PHE A 1 135 ? 23.135 -5.487 -34.026 1.00 92.50 135 PHE A C 1
ATOM 1056 O O . PHE A 1 135 ? 23.710 -6.567 -33.877 1.00 92.50 135 PHE A O 1
ATOM 1063 N N . ARG A 1 136 ? 23.483 -4.392 -33.349 1.00 94.88 136 ARG A N 1
ATOM 1064 C CA . ARG A 1 136 ? 24.498 -4.352 -32.300 1.00 94.88 136 ARG A CA 1
ATOM 1065 C C . ARG A 1 136 ? 24.076 -3.376 -31.210 1.00 94.88 136 ARG A C 1
ATOM 1067 O O . ARG A 1 136 ? 23.961 -2.179 -31.456 1.00 94.88 136 ARG A O 1
ATOM 1074 N N . THR A 1 137 ? 23.887 -3.885 -30.001 1.00 97.19 137 THR A N 1
ATOM 1075 C CA . THR A 1 137 ? 23.638 -3.044 -28.829 1.00 97.19 137 THR A CA 1
ATOM 1076 C C . THR A 1 137 ? 24.928 -2.349 -28.378 1.00 97.19 137 THR A C 1
ATOM 1078 O O . THR A 1 137 ? 26.034 -2.769 -28.740 1.00 97.19 137 THR A O 1
ATOM 1081 N N . ALA A 1 138 ? 24.811 -1.280 -27.592 1.00 96.81 138 ALA A N 1
ATOM 1082 C CA . ALA A 1 138 ? 25.934 -0.426 -27.210 1.00 96.81 138 ALA A CA 1
ATOM 1083 C C . ALA A 1 138 ? 27.079 -1.171 -26.497 1.00 96.81 138 ALA A C 1
ATOM 1085 O O . ALA A 1 138 ? 28.251 -0.876 -26.734 1.00 96.81 138 ALA A O 1
ATOM 1086 N N . ARG A 1 139 ? 26.755 -2.169 -25.669 1.00 97.12 139 ARG A N 1
ATOM 1087 C CA . ARG A 1 139 ? 27.704 -3.021 -24.933 1.00 97.12 139 ARG A CA 1
ATOM 1088 C C . ARG A 1 139 ? 27.871 -4.410 -25.560 1.00 97.12 139 ARG A C 1
ATOM 1090 O O . ARG A 1 139 ? 28.529 -5.268 -24.976 1.00 97.12 139 ARG A O 1
ATOM 1097 N N . GLY A 1 140 ? 27.327 -4.629 -26.760 1.00 96.06 140 GLY A N 1
ATOM 1098 C CA . GLY A 1 140 ? 27.526 -5.853 -27.540 1.00 96.06 140 GLY A CA 1
ATOM 1099 C C . GLY A 1 140 ? 26.855 -7.095 -26.952 1.00 96.06 140 GLY A C 1
ATOM 1100 O O . GLY A 1 140 ? 27.408 -8.187 -27.063 1.00 96.06 140 GLY A O 1
ATOM 1101 N N . VAL A 1 141 ? 25.691 -6.937 -26.321 1.00 97.19 141 VAL A N 1
ATOM 1102 C CA . VAL A 1 141 ? 24.882 -8.063 -25.842 1.00 97.19 141 VAL A CA 1
ATOM 1103 C C . VAL A 1 141 ? 24.368 -8.864 -27.046 1.00 97.19 141 VAL A C 1
ATOM 1105 O O . VAL A 1 141 ? 23.819 -8.271 -27.981 1.00 97.19 141 VAL A O 1
ATOM 1108 N N . PRO A 1 142 ? 24.548 -10.199 -27.070 1.00 95.75 142 PRO A N 1
ATOM 1109 C CA . PRO A 1 142 ? 24.069 -11.029 -28.169 1.00 95.75 142 PRO A CA 1
ATOM 1110 C C . PRO A 1 142 ? 22.540 -10.987 -28.248 1.00 95.75 142 PRO A C 1
ATOM 1112 O O . PRO A 1 142 ? 21.861 -11.008 -27.222 1.00 95.75 142 PRO A O 1
ATOM 1115 N N . TRP A 1 143 ? 21.988 -10.961 -29.463 1.00 94.88 143 TRP A N 1
ATOM 1116 C CA . TRP A 1 143 ? 20.542 -10.815 -29.665 1.00 94.88 143 TRP A CA 1
ATOM 1117 C C . TRP A 1 143 ? 19.731 -11.937 -28.999 1.00 94.88 143 TRP A C 1
ATOM 1119 O O . TRP A 1 143 ? 18.638 -11.683 -28.509 1.00 94.88 143 TRP A O 1
ATOM 1129 N N . GLN A 1 144 ? 20.302 -13.143 -28.899 1.00 94.69 144 GLN A N 1
ATOM 1130 C CA . GLN A 1 144 ? 19.693 -14.302 -28.239 1.00 94.69 144 GLN A CA 1
ATOM 1131 C C . GLN A 1 144 ? 19.409 -14.056 -26.754 1.00 94.69 144 GLN A C 1
ATOM 1133 O O . GLN A 1 144 ? 18.569 -14.724 -26.165 1.00 94.69 144 GLN A O 1
ATOM 1138 N N . ALA A 1 145 ? 20.113 -13.113 -26.120 1.00 95.38 145 ALA A N 1
ATOM 1139 C CA . ALA A 1 145 ? 19.820 -12.751 -24.742 1.00 95.38 145 ALA A CA 1
ATOM 1140 C C . ALA A 1 145 ? 18.441 -12.093 -24.610 1.00 95.38 145 ALA A C 1
ATOM 1142 O O . ALA A 1 145 ? 17.826 -12.259 -23.566 1.00 95.38 145 ALA A O 1
ATOM 1143 N N . PHE A 1 146 ? 17.967 -11.396 -25.650 1.00 96.81 146 PHE A N 1
ATOM 1144 C CA . PHE A 1 146 ? 16.679 -10.696 -25.686 1.00 96.81 146 PHE A CA 1
ATOM 1145 C C . PHE A 1 146 ? 15.534 -11.532 -26.280 1.00 96.81 146 PHE A C 1
ATOM 1147 O O . PHE A 1 146 ? 14.445 -11.001 -26.472 1.00 96.81 146 PHE A O 1
ATOM 1154 N N . ASP A 1 147 ? 15.796 -12.798 -26.602 1.00 95.31 147 ASP A N 1
ATOM 1155 C CA . ASP A 1 147 ? 14.816 -13.779 -27.069 1.00 95.31 147 ASP A CA 1
ATOM 1156 C C . ASP A 1 147 ? 14.937 -15.038 -26.202 1.00 95.31 147 ASP A C 1
ATOM 1158 O O . ASP A 1 147 ? 15.604 -16.022 -26.547 1.00 95.31 147 ASP A O 1
ATOM 1162 N N . ARG A 1 148 ? 14.378 -14.971 -24.996 1.00 94.56 148 ARG A N 1
ATOM 1163 C CA . ARG A 1 148 ? 14.457 -16.050 -24.003 1.00 94.56 148 ARG A CA 1
ATOM 1164 C C . ARG A 1 148 ? 13.094 -16.579 -23.616 1.00 94.56 148 ARG A C 1
ATOM 1166 O O . ARG A 1 148 ? 13.044 -17.669 -23.029 1.00 94.56 148 ARG A O 1
ATOM 1173 N N . TRP A 1 149 ? 12.021 -15.853 -23.904 1.00 94.75 149 TRP A N 1
ATOM 1174 C CA . TRP A 1 149 ? 10.686 -16.168 -23.430 1.00 94.75 149 TRP A CA 1
ATOM 1175 C C . TRP A 1 149 ? 9.659 -16.120 -24.558 1.00 94.75 149 TRP A C 1
ATOM 1177 O O . TRP A 1 149 ? 9.632 -15.208 -25.366 1.00 94.75 149 TRP A O 1
ATOM 1187 N N . GLN A 1 150 ? 8.737 -17.081 -24.544 1.00 92.62 150 GLN A N 1
ATOM 1188 C CA . GLN A 1 150 ? 7.521 -17.029 -25.352 1.00 92.62 150 GLN A CA 1
ATOM 1189 C C . GLN A 1 150 ? 6.402 -16.458 -24.476 1.00 92.62 150 GLN A C 1
ATOM 1191 O O . GLN A 1 150 ? 5.825 -17.162 -23.638 1.00 92.62 150 GLN A O 1
ATOM 1196 N N . LEU A 1 151 ? 6.141 -15.167 -24.628 1.00 92.31 151 LEU A N 1
ATOM 1197 C CA . LEU A 1 151 ? 5.153 -14.378 -23.891 1.00 92.31 151 LEU A CA 1
ATOM 1198 C C . LEU A 1 151 ? 3.820 -14.268 -24.657 1.00 92.31 151 LEU A C 1
ATOM 1200 O O . LEU A 1 151 ? 2.804 -13.893 -24.062 1.00 92.31 151 LEU A O 1
ATOM 1204 N N . LEU A 1 152 ? 3.803 -14.635 -25.945 1.00 88.25 152 LEU A N 1
ATOM 1205 C CA . LEU A 1 152 ? 2.617 -14.690 -26.801 1.00 88.25 152 LEU A CA 1
ATOM 1206 C C . LEU A 1 152 ? 2.112 -16.127 -27.087 1.00 88.25 152 LEU A C 1
ATOM 1208 O O . LEU A 1 152 ? 2.910 -17.049 -27.264 1.00 88.25 152 LEU A O 1
ATOM 1212 N N . PRO A 1 153 ? 0.780 -16.331 -27.202 1.00 88.00 153 PRO A N 1
ATOM 1213 C CA . PRO A 1 153 ? -0.269 -15.397 -26.788 1.00 88.00 153 PRO A CA 1
ATOM 1214 C C . PRO A 1 153 ? -0.215 -15.168 -25.273 1.00 88.00 153 PRO A C 1
ATOM 1216 O O . PRO A 1 153 ? 0.272 -16.021 -24.532 1.00 88.00 153 PRO A O 1
ATOM 1219 N N . GLN A 1 154 ? -0.746 -14.036 -24.810 1.00 86.06 154 GLN A N 1
ATOM 1220 C CA . GLN A 1 154 ? -0.713 -13.676 -23.394 1.00 86.06 154 GLN A CA 1
ATOM 1221 C C . GLN A 1 154 ? -1.310 -14.777 -22.504 1.00 86.06 154 GLN A C 1
ATOM 1223 O O . GLN A 1 154 ? -2.473 -15.160 -22.641 1.00 86.06 154 GLN A O 1
ATOM 1228 N N . GLN A 1 155 ? -0.521 -15.229 -21.529 1.00 88.88 155 GLN A N 1
ATOM 1229 C CA . GLN A 1 155 ? -0.898 -16.255 -20.556 1.00 88.88 155 GLN A CA 1
ATOM 1230 C C . GLN A 1 155 ? -0.733 -15.732 -19.122 1.00 88.88 155 GLN A C 1
ATOM 1232 O O . GLN A 1 155 ? 0.189 -16.100 -18.390 1.00 88.88 155 GLN A O 1
ATOM 1237 N N . ALA A 1 156 ? -1.652 -14.843 -18.732 1.00 91.69 156 ALA A N 1
ATOM 1238 C CA . ALA A 1 156 ? -1.675 -14.209 -17.416 1.00 91.69 156 ALA A CA 1
ATOM 1239 C C . ALA A 1 156 ? -1.690 -15.243 -16.278 1.00 91.69 156 ALA A C 1
ATOM 1241 O O . ALA A 1 156 ? -2.588 -16.081 -16.207 1.00 91.69 156 ALA A O 1
ATOM 1242 N N . GLY A 1 157 ? -0.702 -15.179 -15.381 1.00 92.81 157 GLY A N 1
ATOM 1243 C CA . GLY A 1 157 ? -0.585 -16.067 -14.223 1.00 92.81 157 GLY A CA 1
ATOM 1244 C C . GLY A 1 157 ? -0.232 -17.518 -14.544 1.00 92.81 157 GLY A C 1
ATOM 1245 O O . GLY A 1 157 ? -0.308 -18.360 -13.656 1.00 92.81 157 GLY A O 1
ATOM 1246 N N . LEU A 1 158 ? 0.127 -17.855 -15.781 1.00 93.94 158 LEU A N 1
ATOM 1247 C CA . LEU A 1 158 ? 0.618 -19.195 -16.110 1.00 93.94 158 LEU A CA 1
ATOM 1248 C C . LEU A 1 158 ? 2.145 -19.189 -16.243 1.00 93.94 158 LEU A C 1
ATOM 1250 O O . LEU A 1 158 ? 2.706 -18.153 -16.614 1.00 93.94 158 LEU A O 1
ATOM 1254 N N . PRO A 1 159 ? 2.828 -20.319 -15.978 1.00 93.81 159 PRO A N 1
ATOM 1255 C CA . PRO A 1 159 ? 4.270 -20.418 -16.172 1.00 93.81 159 PRO A CA 1
ATOM 1256 C C . PRO A 1 159 ? 4.673 -20.015 -17.595 1.00 93.81 159 PRO A C 1
ATOM 1258 O O . PRO A 1 159 ? 4.117 -20.524 -18.571 1.00 93.81 159 PRO A O 1
ATOM 1261 N N . LYS A 1 160 ? 5.646 -19.107 -17.715 1.00 93.62 160 LYS A N 1
ATOM 1262 C CA . LYS A 1 160 ? 6.133 -18.635 -19.018 1.00 93.62 160 LYS A CA 1
ATOM 1263 C C . LYS A 1 160 ? 7.065 -19.671 -19.639 1.00 93.62 160 LYS A C 1
ATOM 1265 O O . LYS A 1 160 ? 7.901 -20.264 -18.953 1.00 93.62 160 LYS A O 1
ATOM 1270 N N . LYS A 1 161 ? 6.911 -19.912 -20.941 1.00 92.88 161 LYS A N 1
ATOM 1271 C CA . LYS A 1 161 ? 7.743 -20.871 -21.676 1.00 92.88 161 LYS A CA 1
ATOM 1272 C C . LYS A 1 161 ? 9.047 -20.208 -22.091 1.00 92.88 161 LYS A C 1
ATOM 1274 O O . LYS A 1 161 ? 9.048 -19.043 -22.474 1.00 92.88 161 LYS A O 1
ATOM 1279 N N . ARG A 1 162 ? 10.146 -20.961 -22.054 1.00 93.00 162 ARG A N 1
ATOM 1280 C CA . ARG A 1 162 ? 11.410 -20.495 -22.627 1.00 93.00 162 ARG A CA 1
ATOM 1281 C C . ARG A 1 162 ? 11.424 -20.662 -24.140 1.00 93.00 162 ARG A C 1
ATOM 1283 O O . ARG A 1 162 ? 10.884 -21.646 -24.653 1.00 93.00 162 ARG A O 1
ATOM 1290 N N . THR A 1 163 ? 12.104 -19.748 -24.820 1.00 90.06 163 THR A N 1
ATOM 1291 C CA . THR A 1 163 ? 12.485 -19.915 -26.222 1.00 90.06 163 THR A CA 1
ATOM 1292 C C . THR A 1 163 ? 13.339 -21.187 -26.370 1.00 90.06 163 THR A C 1
ATOM 1294 O O . THR A 1 163 ? 14.197 -21.448 -25.516 1.00 90.06 163 THR A O 1
ATOM 1297 N N . PRO A 1 164 ? 13.099 -22.038 -27.389 1.00 81.75 164 PRO A N 1
ATOM 1298 C CA . PRO A 1 164 ? 13.843 -23.278 -27.566 1.00 81.75 164 PRO A CA 1
ATOM 1299 C C . PRO A 1 164 ? 15.316 -22.989 -27.868 1.00 81.75 164 PRO A C 1
ATOM 1301 O O . PRO A 1 164 ? 15.642 -22.074 -28.614 1.00 81.75 164 PRO A O 1
ATOM 1304 N N . SER A 1 165 ? 16.220 -23.811 -27.334 1.00 72.12 165 SER A N 1
ATOM 1305 C CA . SER A 1 165 ? 17.658 -23.712 -27.624 1.00 72.12 165 SER A CA 1
ATOM 1306 C C . SER A 1 165 ? 18.058 -24.294 -28.988 1.00 72.12 165 SER A C 1
ATOM 1308 O O . SER A 1 165 ? 19.188 -24.098 -29.429 1.00 72.12 165 SER A O 1
ATOM 1310 N N . SER A 1 166 ? 17.153 -25.034 -29.638 1.00 62.41 166 SER A N 1
ATOM 1311 C CA . SER A 1 166 ? 17.348 -25.705 -30.928 1.00 62.41 166 SER A CA 1
ATOM 1312 C C . SER A 1 166 ? 16.571 -24.968 -32.023 1.00 62.41 166 SER A C 1
ATOM 1314 O O . SER A 1 166 ? 15.480 -24.479 -31.725 1.00 62.41 166 SER A O 1
ATOM 1316 N N . PRO A 1 167 ? 17.067 -24.920 -33.276 1.00 56.75 167 PRO A N 1
ATOM 1317 C CA . PRO A 1 167 ? 16.354 -24.317 -34.395 1.00 56.75 167 PRO A CA 1
ATOM 1318 C C . PRO A 1 167 ? 15.162 -25.198 -34.760 1.00 56.75 167 PRO A C 1
ATOM 1320 O O . PRO A 1 167 ? 15.243 -26.054 -35.638 1.00 56.75 167 PRO A O 1
ATOM 1323 N N . ASP A 1 168 ? 14.057 -25.021 -34.046 1.00 71.56 168 ASP A N 1
ATOM 1324 C CA . ASP A 1 168 ? 12.758 -25.321 -34.615 1.00 71.56 168 ASP A CA 1
ATOM 1325 C C . ASP A 1 168 ? 12.628 -24.442 -35.874 1.00 71.56 168 ASP A C 1
ATOM 1327 O O . ASP A 1 168 ? 12.651 -23.215 -35.751 1.00 71.56 168 ASP A O 1
ATOM 1331 N N . PRO A 1 169 ? 12.581 -25.025 -37.086 1.00 72.06 169 PRO A N 1
ATOM 1332 C CA . PRO A 1 169 ? 12.538 -24.249 -38.321 1.00 72.06 169 PRO A CA 1
ATOM 1333 C C . PRO A 1 169 ? 11.267 -23.397 -38.443 1.00 72.06 169 PRO A C 1
ATOM 1335 O O . PRO A 1 169 ? 11.230 -22.486 -39.271 1.00 72.06 169 PRO A O 1
ATOM 1338 N N . GLU A 1 170 ? 10.239 -23.665 -37.634 1.00 81.31 170 GLU A N 1
ATOM 1339 C CA . GLU A 1 170 ? 9.019 -22.859 -37.575 1.00 81.31 170 GLU A CA 1
ATOM 1340 C C . GLU A 1 170 ? 9.131 -21.684 -36.594 1.00 81.31 170 GLU A C 1
ATOM 1342 O O . GLU A 1 170 ? 8.362 -20.722 -36.689 1.00 81.31 170 GLU A O 1
ATOM 1347 N N . TYR A 1 171 ? 10.105 -21.715 -35.678 1.00 86.38 171 TYR A N 1
ATOM 1348 C CA . TYR A 1 171 ? 10.307 -20.650 -34.709 1.00 86.38 171 TYR A CA 1
ATOM 1349 C C . TYR A 1 171 ? 10.967 -19.429 -35.359 1.00 86.38 171 TYR A C 1
ATOM 1351 O O . TYR A 1 171 ? 12.078 -19.486 -35.888 1.00 86.38 171 TYR A O 1
ATOM 1359 N N . LYS A 1 172 ? 10.279 -18.290 -35.281 1.00 90.50 172 LYS A N 1
ATOM 1360 C CA . LYS A 1 172 ? 10.809 -16.989 -35.691 1.00 90.50 172 LYS A CA 1
ATOM 1361 C C . LYS A 1 172 ? 11.238 -16.224 -34.442 1.00 90.50 172 LYS A C 1
ATOM 1363 O O . LYS A 1 172 ? 10.349 -15.915 -33.652 1.00 90.50 172 LYS A O 1
ATOM 1368 N N . PRO A 1 173 ? 12.531 -15.880 -34.283 1.00 92.88 173 PRO A N 1
ATOM 1369 C CA . PRO A 1 173 ? 13.009 -15.110 -33.142 1.00 92.88 173 PRO A CA 1
ATOM 1370 C C . PRO A 1 173 ? 12.202 -13.842 -32.895 1.00 92.88 173 PRO A C 1
ATOM 1372 O O . PRO A 1 173 ? 11.937 -13.086 -33.841 1.00 92.88 173 PRO A O 1
ATOM 1375 N N . ARG A 1 174 ? 11.834 -13.601 -31.638 1.00 94.25 174 ARG A N 1
ATOM 1376 C CA . ARG A 1 174 ? 11.083 -12.413 -31.214 1.00 94.25 174 ARG A CA 1
ATOM 1377 C C . ARG A 1 174 ? 11.817 -11.697 -30.092 1.00 94.25 174 ARG A C 1
ATOM 1379 O O . ARG A 1 174 ? 12.485 -12.317 -29.280 1.00 94.25 174 ARG A O 1
ATOM 1386 N N . LEU A 1 175 ? 11.705 -10.376 -30.071 1.00 95.94 175 LEU A N 1
ATOM 1387 C CA . LEU A 1 175 ? 12.210 -9.570 -28.971 1.00 95.94 175 LEU A CA 1
ATOM 1388 C C . LEU A 1 175 ? 11.244 -9.686 -27.784 1.00 95.94 175 LEU A C 1
ATOM 1390 O O . LEU A 1 175 ? 10.099 -9.239 -27.894 1.00 95.94 175 LEU A O 1
ATOM 1394 N N . ASP A 1 176 ? 11.721 -10.229 -26.660 1.00 95.44 176 ASP A N 1
ATOM 1395 C CA . ASP A 1 176 ? 10.947 -10.410 -25.426 1.00 95.44 176 ASP A CA 1
ATOM 1396 C C . ASP A 1 176 ? 10.339 -9.075 -24.965 1.00 95.44 176 ASP A C 1
ATOM 1398 O O . ASP A 1 176 ? 9.136 -8.984 -24.709 1.00 95.44 176 ASP A O 1
ATOM 1402 N N . GLY A 1 177 ? 11.168 -8.026 -24.878 1.00 95.19 177 GLY A N 1
ATOM 1403 C CA . GLY A 1 177 ? 10.784 -6.713 -24.362 1.00 95.19 177 GLY A CA 1
ATOM 1404 C C . GLY A 1 177 ? 11.529 -5.546 -25.012 1.00 95.19 177 GLY A C 1
ATOM 1405 O O . GLY A 1 177 ? 12.760 -5.462 -24.953 1.00 95.19 177 GLY A O 1
ATOM 1406 N N . LEU A 1 178 ? 10.766 -4.609 -25.581 1.00 96.19 178 LEU A N 1
ATOM 1407 C CA . LEU A 1 178 ? 11.248 -3.335 -26.121 1.00 96.19 178 LEU A CA 1
ATOM 1408 C C . LEU A 1 178 ? 10.857 -2.171 -25.208 1.00 96.19 178 LEU A C 1
ATOM 1410 O O . LEU A 1 178 ? 9.682 -1.979 -24.905 1.00 96.19 178 LEU A O 1
ATOM 1414 N N . PHE A 1 179 ? 11.815 -1.338 -24.821 1.00 94.50 179 PHE A N 1
ATOM 1415 C CA . PHE A 1 179 ? 11.544 -0.164 -24.002 1.00 94.50 179 PHE A CA 1
ATOM 1416 C C . PHE A 1 179 ? 11.916 1.118 -24.741 1.00 94.50 179 PHE A C 1
ATOM 1418 O O . PHE A 1 179 ? 13.087 1.343 -25.034 1.00 94.50 179 PHE A O 1
ATOM 1425 N N . ILE A 1 180 ? 10.933 1.965 -25.034 1.00 94.81 180 ILE A N 1
ATOM 1426 C CA . ILE A 1 180 ? 11.119 3.189 -25.815 1.00 94.81 180 ILE A CA 1
ATOM 1427 C C . ILE A 1 180 ? 11.140 4.398 -24.876 1.00 94.81 180 ILE A C 1
ATOM 1429 O O . ILE A 1 180 ? 10.222 4.618 -24.089 1.00 94.81 180 ILE A O 1
ATOM 1433 N N . ILE A 1 181 ? 12.195 5.204 -24.968 1.00 93.19 181 ILE A N 1
ATOM 1434 C CA . ILE A 1 181 ? 12.329 6.471 -24.251 1.00 93.19 181 ILE A CA 1
ATOM 1435 C C . ILE A 1 181 ? 12.302 7.597 -25.278 1.00 93.19 181 ILE A C 1
ATOM 1437 O O . ILE A 1 181 ? 13.277 7.841 -25.991 1.00 93.19 181 ILE A O 1
ATOM 1441 N N . TRP A 1 182 ? 11.176 8.294 -25.334 1.00 92.12 182 TRP A N 1
ATOM 1442 C CA . TRP A 1 182 ? 10.959 9.444 -26.189 1.00 92.12 182 TRP A CA 1
ATOM 1443 C C . TRP A 1 182 ? 11.502 10.719 -25.565 1.00 92.12 182 TRP A C 1
ATOM 1445 O O . TRP A 1 182 ? 11.146 11.091 -24.446 1.00 92.12 182 TRP A O 1
ATOM 1455 N N . ARG A 1 183 ? 12.281 11.464 -26.344 1.00 89.38 183 ARG A N 1
ATOM 1456 C CA . ARG A 1 183 ? 12.669 12.827 -25.989 1.00 89.38 183 ARG A CA 1
ATOM 1457 C C . ARG A 1 183 ? 11.450 13.751 -25.995 1.00 89.38 183 ARG A C 1
ATOM 1459 O O . ARG A 1 183 ? 11.163 14.379 -24.991 1.00 89.38 183 ARG A O 1
ATOM 1466 N N . ASN A 1 184 ? 10.690 13.805 -27.089 1.00 88.81 184 ASN A N 1
ATOM 1467 C CA . ASN A 1 184 ? 9.750 14.908 -27.347 1.00 88.81 184 ASN A CA 1
ATOM 1468 C C . ASN A 1 184 ? 8.401 14.497 -27.984 1.00 88.81 184 ASN A C 1
ATOM 1470 O O . ASN A 1 184 ? 7.681 15.361 -28.490 1.00 88.81 184 ASN A O 1
ATOM 1474 N N . LEU A 1 185 ? 8.025 13.210 -27.932 1.00 89.50 185 LEU A N 1
ATOM 1475 C CA . LEU A 1 185 ? 6.783 12.712 -28.546 1.00 89.50 185 LEU A CA 1
ATOM 1476 C C . LEU A 1 185 ? 5.522 13.387 -27.989 1.00 89.50 185 LEU A C 1
ATOM 1478 O O . LEU A 1 185 ? 4.675 13.817 -28.768 1.00 89.50 185 LEU A O 1
ATOM 1482 N N . ALA A 1 186 ? 5.400 13.530 -26.664 1.00 86.44 186 ALA A N 1
ATOM 1483 C CA . ALA A 1 186 ? 4.178 14.057 -26.046 1.00 86.44 186 ALA A CA 1
ATOM 1484 C C . ALA A 1 186 ? 3.770 15.436 -26.593 1.00 86.44 186 ALA A C 1
ATOM 1486 O O . ALA A 1 186 ? 2.583 15.694 -26.787 1.00 86.44 186 ALA A O 1
ATOM 1487 N N . TYR A 1 187 ? 4.740 16.300 -26.906 1.00 86.12 187 TYR A N 1
ATOM 1488 C CA . TYR A 1 187 ? 4.472 17.620 -27.481 1.00 86.12 187 TYR A CA 1
ATOM 1489 C C . TYR A 1 187 ? 3.843 17.531 -28.872 1.00 86.12 187 TYR A C 1
ATOM 1491 O O . TYR A 1 187 ? 2.921 18.286 -29.182 1.00 86.12 187 TYR A O 1
ATOM 1499 N N . ARG A 1 188 ? 4.254 16.551 -29.686 1.00 87.69 188 ARG A N 1
ATOM 1500 C CA . ARG A 1 188 ? 3.621 16.300 -30.986 1.00 87.69 188 ARG A CA 1
ATOM 1501 C C . ARG A 1 188 ? 2.171 15.842 -30.827 1.00 87.69 188 ARG A C 1
ATOM 1503 O O . ARG A 1 188 ? 1.311 16.220 -31.625 1.00 87.69 188 ARG A O 1
ATOM 1510 N N . LEU A 1 189 ? 1.902 15.085 -29.766 1.00 85.69 189 LEU A N 1
ATOM 1511 C CA . LEU A 1 189 ? 0.571 14.596 -29.401 1.00 85.69 189 LEU A CA 1
ATOM 1512 C C . LEU A 1 189 ? -0.299 15.656 -28.699 1.00 85.69 189 LEU A C 1
ATOM 1514 O O . LEU A 1 189 ? -1.417 15.365 -28.292 1.00 85.69 189 LEU A O 1
ATOM 1518 N N . GLY A 1 190 ? 0.169 16.906 -28.604 1.00 83.69 190 GLY A N 1
ATOM 1519 C CA . GLY A 1 190 ? -0.626 18.040 -28.123 1.00 83.69 190 GLY A CA 1
ATOM 1520 C C . GLY A 1 190 ? -0.442 18.387 -26.645 1.00 83.69 190 GLY A C 1
ATOM 1521 O O . GLY A 1 190 ? -1.139 19.277 -26.148 1.00 83.69 190 GLY A O 1
ATOM 1522 N N . ALA A 1 191 ? 0.500 17.743 -25.948 1.00 81.75 191 ALA A N 1
ATOM 1523 C CA . ALA A 1 191 ? 0.900 18.151 -24.606 1.00 81.75 191 ALA A CA 1
ATOM 1524 C C . ALA A 1 191 ? 1.332 19.625 -24.576 1.00 81.75 191 ALA A C 1
ATOM 1526 O O . ALA A 1 191 ? 2.107 20.069 -25.425 1.00 81.75 191 ALA A O 1
ATOM 1527 N N . GLN A 1 192 ? 0.856 20.375 -23.582 1.00 76.31 192 GLN A N 1
ATOM 1528 C CA . GLN A 1 192 ? 1.232 21.776 -23.397 1.00 76.31 192 GLN A CA 1
ATOM 1529 C C . GLN A 1 192 ? 2.410 21.904 -22.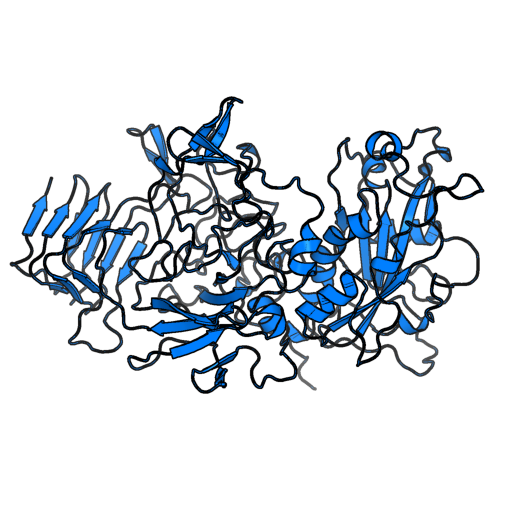413 1.00 76.31 192 GLN A C 1
ATOM 1531 O O . GLN A 1 192 ? 2.426 21.207 -21.397 1.00 76.31 192 GLN A O 1
ATOM 1536 N N . PRO A 1 193 ? 3.386 22.789 -22.678 1.00 65.00 193 PRO A N 1
ATOM 1537 C CA . PRO A 1 193 ? 4.448 23.124 -21.730 1.00 65.00 193 PRO A CA 1
ATOM 1538 C C . PRO A 1 193 ? 3.939 23.835 -20.460 1.00 65.00 193 PRO A C 1
ATOM 1540 O O . PRO A 1 193 ? 3.070 24.701 -20.574 1.00 65.00 193 PRO A O 1
ATOM 1543 N N . PRO A 1 194 ? 4.532 23.583 -19.274 1.00 64.06 194 PRO A N 1
ATOM 1544 C CA . PRO A 1 194 ? 5.427 22.470 -18.953 1.00 64.06 194 PRO A CA 1
ATOM 1545 C C . PRO A 1 194 ? 4.637 21.157 -18.836 1.00 64.06 194 PRO A C 1
ATOM 1547 O O . PRO A 1 194 ? 3.623 21.098 -18.142 1.00 64.06 194 PRO A O 1
ATOM 1550 N N . PHE A 1 195 ? 5.106 20.093 -19.491 1.00 65.06 195 PHE A N 1
ATOM 1551 C CA . PHE A 1 195 ? 4.443 18.790 -19.445 1.00 65.06 195 PHE A CA 1
ATOM 1552 C C . PHE A 1 195 ? 5.051 17.878 -18.374 1.00 65.06 195 PHE A C 1
ATOM 1554 O O . PHE A 1 195 ? 6.244 17.951 -18.079 1.00 65.06 195 PHE A O 1
ATOM 1561 N N . ALA A 1 196 ? 4.227 17.014 -17.779 1.00 60.66 196 ALA A N 1
ATOM 1562 C CA . ALA A 1 196 ? 4.683 16.080 -16.759 1.00 60.66 196 ALA A CA 1
ATOM 1563 C C . ALA A 1 196 ? 5.634 15.020 -17.351 1.00 60.66 196 ALA A C 1
ATOM 1565 O O . ALA A 1 196 ? 5.387 14.461 -18.419 1.00 60.66 196 ALA A O 1
ATOM 1566 N N . CYS A 1 197 ? 6.720 14.736 -16.629 1.00 69.44 197 CYS A N 1
ATOM 1567 C CA . CYS A 1 197 ? 7.660 13.659 -16.943 1.00 69.44 197 CYS A CA 1
ATOM 1568 C C . CYS A 1 197 ? 6.973 12.287 -16.919 1.00 69.44 197 CYS A C 1
ATOM 1570 O O . CYS A 1 197 ? 6.028 12.102 -16.152 1.00 69.44 197 CYS A O 1
ATOM 1572 N N . ASN A 1 198 ? 7.532 11.303 -17.636 1.00 70.75 198 ASN A N 1
ATOM 1573 C CA . ASN A 1 198 ? 7.130 9.893 -17.550 1.00 70.75 198 ASN A CA 1
ATOM 1574 C C . ASN A 1 198 ? 5.700 9.600 -18.036 1.00 70.75 198 ASN A C 1
ATOM 1576 O O . ASN A 1 198 ? 5.057 8.672 -17.554 1.00 70.75 198 ASN A O 1
ATOM 1580 N N . TYR A 1 199 ? 5.194 10.376 -18.993 1.00 77.50 199 TYR A N 1
ATOM 1581 C CA . TYR A 1 199 ? 3.930 10.059 -19.654 1.00 77.50 199 TYR A CA 1
ATOM 1582 C C . TYR A 1 199 ? 4.146 8.957 -20.685 1.00 77.50 199 TYR A C 1
ATOM 1584 O O . TYR A 1 199 ? 5.088 9.046 -21.478 1.00 77.50 199 TYR A O 1
ATOM 1592 N N . GLY A 1 200 ? 3.270 7.955 -20.712 1.00 82.12 200 GLY A N 1
ATOM 1593 C CA . GLY A 1 200 ? 3.411 6.866 -21.661 1.00 82.12 200 GLY A CA 1
ATOM 1594 C C . GLY A 1 200 ? 2.567 5.636 -21.358 1.00 82.12 200 GLY A C 1
ATOM 1595 O O . GLY A 1 200 ? 1.530 5.718 -20.703 1.00 82.12 200 GLY A O 1
ATOM 1596 N N . PHE A 1 201 ? 3.032 4.503 -21.875 1.00 86.25 201 PHE A N 1
ATOM 1597 C CA . PHE A 1 201 ? 2.381 3.204 -21.834 1.00 86.25 201 PHE A CA 1
ATOM 1598 C C . PHE A 1 201 ? 3.174 2.205 -21.009 1.00 86.25 201 PHE A C 1
ATOM 1600 O O . PHE A 1 201 ? 4.294 1.850 -21.405 1.00 86.25 201 PHE A O 1
ATOM 1607 N N . GLY A 1 202 ? 2.504 1.681 -19.975 1.00 86.69 202 GLY A N 1
ATOM 1608 C CA . GLY A 1 202 ? 2.837 0.471 -19.227 1.00 86.69 202 GLY A CA 1
ATOM 1609 C C . GLY A 1 202 ? 3.412 -0.661 -20.057 1.00 86.69 202 GLY A C 1
ATOM 1610 O O . GLY A 1 202 ? 3.115 -0.778 -21.248 1.00 86.69 202 GLY A O 1
ATOM 1611 N N . LEU A 1 203 ? 4.217 -1.526 -19.430 1.00 90.50 203 LEU A N 1
ATOM 1612 C CA . LEU A 1 203 ? 4.683 -2.724 -20.121 1.00 90.50 203 LEU A CA 1
ATOM 1613 C C . LEU A 1 203 ? 3.469 -3.584 -20.485 1.00 90.50 203 LEU A C 1
ATOM 1615 O O . LEU A 1 203 ? 2.750 -4.072 -19.608 1.00 90.50 203 LEU A O 1
ATOM 1619 N N . TRP A 1 204 ? 3.254 -3.772 -21.784 1.00 91.69 204 TRP A N 1
ATOM 1620 C CA . TRP A 1 204 ? 2.100 -4.485 -22.307 1.00 91.69 204 TRP A CA 1
ATOM 1621 C C . TRP A 1 204 ? 2.464 -5.375 -23.496 1.00 91.69 204 TRP A C 1
ATOM 1623 O O . TRP A 1 204 ? 3.489 -5.191 -24.153 1.00 91.69 204 TRP A O 1
ATOM 1633 N N . SER A 1 205 ? 1.601 -6.351 -23.779 1.00 90.81 205 SER A N 1
ATOM 1634 C CA . SER A 1 205 ? 1.680 -7.166 -24.991 1.00 90.81 205 SER A CA 1
ATOM 1635 C C . SER A 1 205 ? 1.315 -6.310 -26.202 1.00 90.81 205 SER A C 1
ATOM 1637 O O . SER A 1 205 ? 0.204 -5.784 -26.261 1.00 90.81 205 SER A O 1
ATOM 1639 N N . CYS A 1 206 ? 2.210 -6.188 -27.180 1.00 87.50 206 CYS A N 1
ATOM 1640 C CA . CYS A 1 206 ? 1.952 -5.401 -28.390 1.00 87.50 206 CYS A CA 1
ATOM 1641 C C . CYS A 1 206 ? 1.804 -6.252 -29.662 1.00 87.50 206 CYS A C 1
ATOM 1643 O O . CYS A 1 206 ? 1.182 -5.769 -30.603 1.00 87.50 206 CYS A O 1
ATOM 1645 N N . ASP A 1 207 ? 2.325 -7.491 -29.676 1.00 89.88 207 ASP A N 1
ATOM 1646 C CA . ASP A 1 207 ? 2.308 -8.426 -30.823 1.00 89.88 207 ASP A CA 1
ATOM 1647 C C . ASP A 1 207 ? 2.583 -7.742 -32.176 1.00 89.88 207 ASP A C 1
ATOM 1649 O O . ASP A 1 207 ? 1.825 -7.830 -33.147 1.00 89.88 207 ASP A O 1
ATOM 1653 N N . VAL A 1 208 ? 3.690 -7.001 -32.229 1.00 94.00 208 VAL A N 1
ATOM 1654 C CA . VAL A 1 208 ? 4.105 -6.305 -33.445 1.00 94.00 208 VAL A CA 1
ATOM 1655 C C . VAL A 1 208 ? 4.947 -7.250 -34.291 1.00 94.00 208 VAL A C 1
ATOM 1657 O O . VAL A 1 208 ? 6.078 -7.564 -33.938 1.00 94.00 208 VAL A O 1
ATOM 1660 N N . ASN A 1 209 ? 4.415 -7.660 -35.442 1.00 92.94 209 ASN A N 1
ATOM 1661 C CA . ASN A 1 209 ? 5.044 -8.618 -36.362 1.00 92.94 209 ASN A CA 1
ATOM 1662 C C . ASN A 1 209 ? 5.971 -7.958 -37.408 1.00 92.94 209 ASN A C 1
ATOM 1664 O O . ASN A 1 209 ? 6.142 -8.475 -38.513 1.00 92.94 209 ASN A O 1
ATOM 1668 N N . VAL A 1 210 ? 6.548 -6.795 -37.087 1.00 93.31 210 VAL A N 1
ATOM 1669 C CA . VAL A 1 210 ? 7.520 -6.099 -37.946 1.00 93.31 210 VAL A CA 1
ATOM 1670 C C . VAL A 1 210 ? 8.933 -6.571 -37.583 1.00 93.31 210 VAL A C 1
ATOM 1672 O O . VAL A 1 210 ? 9.319 -6.426 -36.423 1.00 93.31 210 VAL A O 1
ATOM 1675 N N . PRO A 1 211 ? 9.713 -7.127 -38.532 1.00 92.12 211 PRO A N 1
ATOM 1676 C CA . PRO A 1 211 ? 11.061 -7.608 -38.250 1.00 92.12 211 PRO A CA 1
ATOM 1677 C C . PRO A 1 211 ? 12.001 -6.513 -37.740 1.00 92.12 211 PRO A C 1
ATOM 1679 O O . PRO A 1 211 ? 12.001 -5.395 -38.253 1.00 92.12 211 PRO A O 1
ATOM 1682 N N . LEU A 1 212 ? 12.863 -6.874 -36.791 1.00 92.44 212 LEU A N 1
ATOM 1683 C CA . LEU A 1 212 ? 13.921 -6.014 -36.262 1.00 92.44 212 LEU A CA 1
ATOM 1684 C C . LEU A 1 212 ? 15.247 -6.776 -36.258 1.00 92.44 212 LEU A C 1
ATOM 1686 O O . LEU A 1 212 ? 15.512 -7.564 -35.354 1.00 92.44 212 LEU A O 1
ATOM 1690 N N . GLY A 1 213 ? 16.091 -6.556 -37.269 1.00 91.00 213 GLY A N 1
ATOM 1691 C CA . GLY A 1 213 ? 17.371 -7.259 -37.396 1.00 91.00 213 GLY A CA 1
ATOM 1692 C C . GLY A 1 213 ? 17.201 -8.789 -37.293 1.00 91.00 213 GLY A C 1
ATOM 1693 O O . GLY A 1 213 ? 16.553 -9.370 -38.163 1.00 91.00 213 GLY A O 1
ATOM 1694 N N . PRO A 1 214 ? 17.758 -9.457 -36.260 1.00 92.38 214 PRO A N 1
ATOM 1695 C CA . PRO A 1 214 ? 17.623 -10.903 -36.070 1.00 92.38 214 PRO A CA 1
ATOM 1696 C C . PRO A 1 214 ? 16.224 -11.346 -35.602 1.00 92.38 214 PRO A C 1
ATOM 1698 O O . PRO A 1 214 ? 15.875 -12.514 -35.771 1.00 92.38 214 PRO A O 1
ATOM 1701 N N . PHE A 1 215 ? 15.408 -10.441 -35.052 1.00 94.38 215 PHE A N 1
ATOM 1702 C CA . PHE A 1 215 ? 14.060 -10.734 -34.558 1.00 94.38 215 PHE A CA 1
ATOM 1703 C C . PHE A 1 215 ? 13.050 -10.739 -35.713 1.00 94.38 215 PHE A C 1
ATOM 1705 O O . PHE A 1 215 ? 12.297 -9.788 -35.929 1.00 94.38 215 PHE A O 1
ATOM 1712 N N . THR A 1 216 ? 13.062 -11.807 -36.511 1.00 93.69 216 THR A N 1
ATOM 1713 C CA . THR A 1 216 ? 12.205 -11.943 -37.707 1.00 93.69 216 THR A CA 1
ATOM 1714 C C . THR A 1 216 ? 10.720 -12.136 -37.394 1.00 93.69 216 THR A C 1
ATOM 1716 O O . THR A 1 216 ? 9.882 -11.930 -38.272 1.00 93.69 216 THR A O 1
ATOM 1719 N N . GLY A 1 217 ? 10.383 -12.522 -36.162 1.00 92.25 217 GLY A N 1
ATOM 1720 C CA . GLY A 1 217 ? 9.014 -12.591 -35.659 1.00 92.25 217 GLY A CA 1
ATOM 1721 C C . GLY A 1 217 ? 8.527 -11.285 -35.022 1.00 92.25 217 GLY A C 1
ATOM 1722 O O . GLY A 1 217 ? 7.350 -11.192 -34.697 1.00 92.25 217 GLY A O 1
ATOM 1723 N N . GLY A 1 218 ? 9.392 -10.276 -34.877 1.00 94.75 218 GLY A N 1
ATOM 1724 C CA . GLY A 1 218 ? 9.045 -8.957 -34.347 1.00 94.75 218 GLY A CA 1
ATOM 1725 C C . GLY A 1 218 ? 9.184 -8.836 -32.827 1.00 94.75 218 GLY A C 1
ATOM 1726 O O . GLY A 1 218 ? 10.151 -9.334 -32.253 1.00 94.75 218 GLY A O 1
ATOM 1727 N N . VAL A 1 219 ? 8.254 -8.132 -32.179 1.00 96.31 219 VAL A N 1
ATOM 1728 C CA . VAL A 1 219 ? 8.307 -7.755 -30.753 1.00 96.31 219 VAL A CA 1
ATOM 1729 C C . VAL A 1 219 ? 7.116 -8.354 -30.003 1.00 96.31 219 VAL A C 1
ATOM 1731 O O . VAL A 1 219 ? 5.986 -8.329 -30.499 1.00 96.31 219 VAL A O 1
ATOM 1734 N N . GLU A 1 220 ? 7.359 -8.919 -28.820 1.00 94.75 220 GLU A N 1
ATOM 1735 C CA . GLU A 1 220 ? 6.308 -9.512 -27.983 1.00 94.75 220 GLU A CA 1
ATOM 1736 C C . GLU A 1 220 ? 5.688 -8.499 -27.023 1.00 94.75 220 GLU A C 1
ATOM 1738 O O . GLU A 1 220 ? 4.480 -8.235 -27.074 1.00 94.75 220 GLU A O 1
ATOM 1743 N N . THR A 1 221 ? 6.522 -7.903 -26.168 1.00 94.75 221 THR A N 1
ATOM 1744 C CA . THR A 1 221 ? 6.101 -6.883 -25.208 1.00 94.75 221 THR A CA 1
ATOM 1745 C C . THR A 1 221 ? 6.847 -5.580 -25.427 1.00 94.75 221 THR A C 1
ATOM 1747 O O . THR A 1 221 ? 7.993 -5.555 -25.883 1.00 94.75 221 THR A O 1
ATOM 1750 N N . ALA A 1 222 ? 6.187 -4.473 -25.108 1.00 94.88 222 ALA A N 1
ATOM 1751 C CA . ALA A 1 222 ? 6.810 -3.170 -25.188 1.00 94.88 222 ALA A CA 1
ATOM 1752 C C . ALA A 1 222 ? 6.316 -2.227 -24.098 1.00 94.88 222 ALA A C 1
ATOM 1754 O O . ALA A 1 222 ? 5.265 -2.430 -23.493 1.00 94.88 222 ALA A O 1
ATOM 1755 N N . SER A 1 223 ? 7.086 -1.175 -23.873 1.00 93.12 223 SER A N 1
ATOM 1756 C CA . SER A 1 223 ? 6.696 -0.038 -23.054 1.00 93.12 223 SER A CA 1
ATOM 1757 C C . SER A 1 223 ? 7.284 1.231 -23.655 1.00 93.12 223 SER A C 1
ATOM 1759 O O . SER A 1 223 ? 8.290 1.167 -24.366 1.00 93.12 223 SER A O 1
ATOM 1761 N N . SER A 1 224 ? 6.666 2.379 -23.396 1.00 91.44 224 SER A N 1
ATOM 1762 C CA . SER A 1 224 ? 7.057 3.625 -24.050 1.00 91.44 224 SER A CA 1
ATOM 1763 C C . SER A 1 224 ? 6.765 4.837 -23.179 1.00 91.44 224 SER A C 1
ATOM 1765 O O . SER A 1 224 ? 5.637 4.956 -22.718 1.00 91.44 224 SER A O 1
ATOM 1767 N N . TYR A 1 225 ? 7.737 5.732 -22.960 1.00 87.25 225 TYR A N 1
ATOM 1768 C CA . TYR A 1 225 ? 7.568 6.936 -22.125 1.00 87.25 225 TYR A CA 1
ATOM 1769 C C . TYR A 1 225 ? 8.329 8.137 -22.640 1.00 87.25 225 TYR A C 1
ATOM 1771 O O . TYR A 1 225 ? 9.354 8.005 -23.302 1.00 87.25 225 TYR A O 1
ATOM 1779 N N . THR A 1 226 ? 7.897 9.320 -22.217 1.00 85.50 226 THR A N 1
ATOM 1780 C CA . THR A 1 226 ? 8.694 10.538 -22.332 1.00 85.50 226 THR A CA 1
ATOM 1781 C C . THR A 1 226 ? 9.697 10.712 -21.190 1.00 85.50 226 THR A C 1
ATOM 1783 O O . THR A 1 226 ? 9.410 10.418 -20.027 1.00 85.50 226 THR A O 1
ATOM 1786 N N . THR A 1 227 ? 10.875 11.252 -21.509 1.00 81.69 227 THR A N 1
ATOM 1787 C CA . THR A 1 227 ? 11.908 11.610 -20.524 1.00 81.69 227 THR A CA 1
ATOM 1788 C C . THR A 1 227 ? 11.867 13.087 -20.111 1.00 81.69 227 THR A C 1
ATOM 1790 O O . THR A 1 227 ? 11.586 13.979 -20.915 1.00 81.69 227 THR A O 1
ATOM 1793 N N . CYS A 1 228 ? 12.271 13.354 -18.867 1.00 69.69 228 CYS A N 1
ATOM 1794 C CA . CYS A 1 228 ? 12.745 14.663 -18.441 1.00 69.69 228 CYS A CA 1
ATOM 1795 C C . CYS A 1 228 ? 14.267 14.685 -18.352 1.00 69.69 228 CYS A C 1
ATOM 1797 O O . CYS A 1 228 ? 14.860 14.146 -17.422 1.00 69.69 228 CYS A O 1
ATOM 1799 N N . GLN A 1 229 ? 14.870 15.383 -19.305 1.00 75.12 229 GLN A N 1
ATOM 1800 C CA . GLN A 1 229 ? 16.281 15.715 -19.413 1.00 75.12 229 GLN A CA 1
ATOM 1801 C C . GLN A 1 229 ? 17.253 14.554 -19.659 1.00 75.12 229 GLN A C 1
ATOM 1803 O O . GLN A 1 229 ? 18.087 14.675 -20.549 1.00 75.12 229 GLN A O 1
ATOM 1808 N N . THR A 1 230 ? 17.174 13.448 -18.921 1.00 79.81 230 THR A N 1
ATOM 1809 C CA . THR A 1 230 ? 18.195 12.384 -18.954 1.00 79.81 230 THR A CA 1
ATOM 1810 C C . THR A 1 230 ? 17.582 10.984 -19.036 1.00 79.81 230 THR A C 1
ATOM 1812 O O . THR A 1 230 ? 16.370 10.815 -18.883 1.00 79.81 230 THR A O 1
ATOM 1815 N N . ALA A 1 231 ? 18.384 9.946 -19.284 1.00 80.62 231 ALA A N 1
ATOM 1816 C CA . ALA A 1 231 ? 17.876 8.575 -19.270 1.00 80.62 231 ALA A CA 1
ATOM 1817 C C . ALA A 1 231 ? 17.339 8.189 -17.880 1.00 80.62 231 ALA A C 1
ATOM 1819 O O . ALA A 1 231 ? 16.225 7.675 -17.776 1.00 80.62 231 ALA A O 1
ATOM 1820 N N . GLU A 1 232 ? 18.067 8.513 -16.807 1.00 78.62 232 GLU A N 1
ATOM 1821 C CA . GLU A 1 232 ? 17.620 8.301 -15.422 1.00 78.62 232 GLU A CA 1
ATOM 1822 C C . GLU A 1 232 ? 16.328 9.062 -15.107 1.00 78.62 232 GLU A C 1
ATOM 1824 O O . GLU A 1 232 ? 15.514 8.601 -14.307 1.00 78.62 232 GLU A O 1
ATOM 1829 N N . GLY A 1 233 ? 16.076 10.186 -15.783 1.00 74.38 233 GLY A N 1
ATOM 1830 C CA . GLY A 1 233 ? 14.829 10.922 -15.626 1.00 74.38 233 GLY A CA 1
ATOM 1831 C C . GLY A 1 233 ? 13.579 10.197 -16.125 1.00 74.38 233 GLY A C 1
ATOM 1832 O O . GLY A 1 233 ? 12.484 10.469 -15.628 1.00 74.38 233 GLY A O 1
ATOM 1833 N N . ALA A 1 234 ? 13.741 9.237 -17.041 1.00 77.31 234 ALA A N 1
ATOM 1834 C CA . ALA A 1 234 ? 12.680 8.326 -17.474 1.00 77.31 234 ALA A CA 1
ATOM 1835 C C . ALA A 1 234 ? 12.523 7.097 -16.554 1.00 77.31 234 ALA A C 1
ATOM 1837 O O . ALA A 1 234 ? 11.555 6.342 -16.665 1.00 77.31 234 ALA A O 1
ATOM 1838 N N . ALA A 1 235 ? 13.475 6.861 -15.642 1.00 75.25 235 ALA A N 1
ATOM 1839 C CA . ALA A 1 235 ? 13.517 5.633 -14.854 1.00 75.25 235 ALA A CA 1
ATOM 1840 C C . ALA A 1 235 ? 12.352 5.519 -13.864 1.00 75.25 235 ALA A C 1
ATOM 1842 O O . ALA A 1 235 ? 11.996 4.417 -13.473 1.00 75.25 235 ALA A O 1
ATOM 1843 N N . ILE A 1 236 ? 11.725 6.626 -13.461 1.00 71.50 236 ILE A N 1
ATOM 1844 C CA . ILE A 1 236 ? 10.572 6.577 -12.549 1.00 71.50 236 ILE A CA 1
ATOM 1845 C C . ILE A 1 236 ? 9.357 5.979 -13.248 1.00 71.50 236 ILE A C 1
ATOM 1847 O O . ILE A 1 236 ? 8.721 5.094 -12.678 1.00 71.50 236 ILE A O 1
ATOM 1851 N N . GLY A 1 237 ? 9.069 6.442 -14.471 1.00 72.12 237 GLY A N 1
ATOM 1852 C CA . GLY A 1 237 ? 8.035 5.850 -15.315 1.00 72.12 237 GLY A CA 1
ATOM 1853 C C . GLY A 1 237 ? 8.335 4.382 -15.543 1.00 72.12 237 GLY A C 1
ATOM 1854 O O . GLY A 1 237 ? 7.501 3.539 -15.248 1.00 72.12 237 GLY A O 1
ATOM 1855 N N . PHE A 1 238 ? 9.582 4.074 -15.919 1.00 77.31 238 PHE A N 1
ATOM 1856 C CA . PHE A 1 238 ? 10.032 2.693 -16.059 1.00 77.31 238 PHE A CA 1
ATOM 1857 C C . PHE A 1 238 ? 9.713 1.856 -14.821 1.00 77.31 238 PHE A C 1
ATOM 1859 O O . PHE A 1 238 ? 9.105 0.798 -14.943 1.00 77.31 238 PHE A O 1
ATOM 1866 N N . LEU A 1 239 ? 10.149 2.291 -13.639 1.00 77.88 239 LEU A N 1
ATOM 1867 C CA . LEU A 1 239 ? 10.020 1.511 -12.414 1.00 77.88 239 LEU A CA 1
ATOM 1868 C C . LEU A 1 239 ? 8.563 1.186 -12.114 1.00 77.88 239 LEU A C 1
ATOM 1870 O O . LEU A 1 239 ? 8.248 0.023 -11.919 1.00 77.88 239 LEU A O 1
ATOM 1874 N N . VAL A 1 240 ? 7.679 2.180 -12.114 1.00 75.44 240 VAL A N 1
ATOM 1875 C CA . VAL A 1 240 ? 6.263 1.964 -11.775 1.00 75.44 240 VAL A CA 1
ATOM 1876 C C . VAL A 1 240 ? 5.570 1.086 -12.805 1.00 75.44 240 VAL A C 1
ATOM 1878 O O . VAL A 1 240 ? 4.769 0.220 -12.463 1.00 75.44 240 VAL A O 1
ATOM 1881 N N . GLU A 1 241 ? 5.887 1.291 -14.070 1.00 80.62 241 GLU A N 1
ATOM 1882 C CA . GLU A 1 241 ? 5.038 0.812 -15.141 1.00 80.62 241 GLU A CA 1
ATOM 1883 C C . GLU A 1 241 ? 5.517 -0.502 -15.763 1.00 80.62 241 GLU A C 1
ATOM 1885 O O . GLU A 1 241 ? 4.731 -1.278 -16.309 1.00 80.62 241 GLU A O 1
ATOM 1890 N N . PHE A 1 242 ? 6.803 -0.822 -15.629 1.00 85.19 242 PHE A N 1
ATOM 1891 C CA . PHE A 1 242 ? 7.305 -2.153 -15.949 1.00 85.19 242 PHE A CA 1
ATOM 1892 C C . PHE A 1 242 ? 6.723 -3.212 -14.997 1.00 85.19 242 PHE A C 1
ATOM 1894 O O . PHE A 1 242 ? 6.503 -4.358 -15.398 1.00 85.19 242 PHE A O 1
ATOM 1901 N N . PHE A 1 243 ? 6.348 -2.826 -13.770 1.00 83.56 243 PHE A N 1
ATOM 1902 C CA . PHE A 1 243 ? 5.618 -3.694 -12.846 1.00 83.56 243 PHE A CA 1
ATOM 1903 C C . PHE A 1 243 ? 4.246 -4.142 -13.366 1.00 83.56 243 PHE A C 1
ATOM 1905 O O . PHE A 1 243 ? 3.755 -5.169 -12.888 1.00 83.56 243 PHE A O 1
ATOM 1912 N N . HIS A 1 244 ? 3.652 -3.482 -14.369 1.00 85.75 244 HIS A N 1
ATOM 1913 C CA . HIS A 1 244 ? 2.457 -4.014 -15.031 1.00 85.75 244 HIS A CA 1
ATOM 1914 C C . HIS A 1 244 ? 2.707 -5.386 -15.660 1.00 85.75 244 HIS A C 1
ATOM 1916 O O . HIS A 1 244 ? 1.840 -6.259 -15.591 1.00 85.75 244 HIS A O 1
ATOM 1922 N N . GLY A 1 245 ? 3.914 -5.629 -16.182 1.00 89.12 245 GLY A N 1
ATOM 1923 C CA . GLY A 1 245 ? 4.282 -6.931 -16.730 1.00 89.12 245 GLY A CA 1
ATOM 1924 C C . GLY A 1 245 ? 4.356 -8.039 -15.682 1.00 89.12 245 GLY A C 1
ATOM 1925 O O . GLY A 1 245 ? 4.178 -9.202 -16.026 1.00 89.12 245 GLY A O 1
ATOM 1926 N N . LEU A 1 246 ? 4.561 -7.709 -14.406 1.00 89.25 246 LEU A N 1
ATOM 1927 C CA . LEU A 1 246 ? 4.622 -8.686 -13.319 1.00 89.25 246 LEU A CA 1
ATOM 1928 C C . LEU A 1 246 ? 3.279 -8.834 -12.609 1.00 89.25 246 LEU A C 1
ATOM 1930 O O . LEU A 1 246 ? 2.754 -9.942 -12.508 1.00 89.25 246 LEU A O 1
ATOM 1934 N N . TYR A 1 247 ? 2.726 -7.725 -12.124 1.00 86.38 247 TYR A N 1
ATOM 1935 C CA . TYR A 1 247 ? 1.576 -7.734 -11.229 1.00 86.38 247 TYR A CA 1
ATOM 1936 C C . TYR A 1 247 ? 0.246 -7.745 -11.965 1.00 86.38 247 TYR A C 1
ATOM 1938 O O . TYR A 1 247 ? -0.682 -8.330 -11.437 1.00 86.38 247 TYR A O 1
ATOM 1946 N N . GLY A 1 248 ? 0.144 -7.170 -13.166 1.00 87.31 248 GLY A N 1
ATOM 1947 C CA . GLY A 1 248 ? -1.112 -7.033 -13.907 1.00 87.31 248 GLY A CA 1
ATOM 1948 C C . GLY A 1 248 ? -1.382 -5.606 -14.371 1.00 87.31 248 GLY A C 1
ATOM 1949 O O . GLY A 1 248 ? -0.612 -4.699 -14.084 1.00 87.31 248 GLY A O 1
ATOM 1950 N N . GLY A 1 249 ? -2.481 -5.398 -15.102 1.00 82.94 249 GLY A N 1
ATOM 1951 C CA . GLY A 1 249 ? -2.892 -4.073 -15.598 1.00 82.94 249 GLY A CA 1
ATOM 1952 C C . GLY A 1 249 ? -3.379 -3.116 -14.497 1.00 82.94 249 GLY A C 1
ATOM 1953 O O . GLY A 1 249 ? -3.110 -3.309 -13.317 1.00 82.94 249 GLY A O 1
ATOM 1954 N N . ASN A 1 250 ? -4.179 -2.115 -14.868 1.00 79.94 250 ASN A N 1
ATOM 1955 C CA . ASN A 1 250 ? -4.660 -1.053 -13.963 1.00 79.94 250 ASN A CA 1
ATOM 1956 C C . ASN A 1 250 ? -5.360 -1.546 -12.677 1.00 79.94 250 ASN A C 1
ATOM 1958 O O . ASN A 1 250 ? -5.339 -0.888 -11.647 1.00 79.94 250 ASN A O 1
ATOM 1962 N N . HIS A 1 251 ? -5.933 -2.749 -12.680 1.00 78.31 251 HIS A N 1
ATOM 1963 C CA . HIS A 1 251 ? -6.534 -3.357 -11.486 1.00 78.31 251 HIS A CA 1
ATOM 1964 C C . HIS A 1 251 ? -5.512 -3.762 -10.395 1.00 78.31 251 HIS A C 1
ATOM 1966 O O . HIS A 1 251 ? -5.910 -4.181 -9.308 1.00 78.31 251 HIS A O 1
ATOM 1972 N N . TRP A 1 252 ? -4.205 -3.644 -10.661 1.00 79.44 252 TRP A N 1
ATOM 1973 C CA . TRP A 1 252 ? -3.116 -3.902 -9.704 1.00 79.44 252 TRP A CA 1
ATOM 1974 C C . TRP A 1 252 ? -2.510 -2.673 -9.057 1.00 79.44 252 TRP A C 1
ATOM 1976 O O . TRP A 1 252 ? -1.621 -2.799 -8.220 1.00 79.44 252 TRP A O 1
ATOM 1986 N N . HIS A 1 253 ? -3.053 -1.507 -9.363 1.00 79.06 253 HIS A N 1
ATOM 1987 C CA . HIS A 1 253 ? -2.732 -0.289 -8.653 1.00 79.06 253 HIS A CA 1
ATOM 1988 C C . HIS A 1 253 ? -3.046 -0.480 -7.167 1.00 79.06 253 HIS A C 1
ATOM 1990 O O . HIS A 1 253 ? -4.208 -0.580 -6.795 1.00 79.06 253 HIS A O 1
ATOM 1996 N N . THR A 1 254 ? -2.029 -0.616 -6.314 1.00 73.50 254 THR A N 1
ATOM 1997 C CA . THR A 1 254 ? -2.198 -1.143 -4.943 1.00 73.50 254 THR A CA 1
ATOM 1998 C C . THR A 1 254 ? -2.728 -0.105 -3.951 1.00 73.50 254 THR A C 1
ATOM 2000 O O . THR A 1 254 ? -3.483 -0.462 -3.048 1.00 73.50 254 THR A O 1
ATOM 2003 N N . ALA A 1 255 ? -2.368 1.167 -4.136 1.00 67.50 255 ALA A N 1
ATOM 2004 C CA . ALA A 1 255 ? -2.748 2.297 -3.289 1.00 67.50 255 ALA A CA 1
ATOM 2005 C C . ALA A 1 255 ? -3.275 3.496 -4.101 1.00 67.50 255 ALA A C 1
ATOM 2007 O O . ALA A 1 255 ? -3.656 4.490 -3.506 1.00 67.50 255 ALA A O 1
ATOM 2008 N N . GLY A 1 256 ? -3.321 3.425 -5.439 1.00 67.56 256 GLY A N 1
ATOM 2009 C CA . GLY A 1 256 ? -3.944 4.457 -6.275 1.00 67.56 256 GLY A CA 1
ATOM 2010 C C . GLY A 1 256 ? -3.631 4.359 -7.772 1.00 67.56 256 GLY A C 1
ATOM 2011 O O . GLY A 1 256 ? -2.707 3.677 -8.190 1.00 67.56 256 GLY A O 1
ATOM 2012 N N . GLY A 1 257 ? -4.400 5.081 -8.590 1.00 69.44 257 GLY A N 1
ATOM 2013 C CA . GLY A 1 257 ? -4.211 5.302 -10.031 1.00 69.44 257 GLY A CA 1
ATOM 2014 C C . GLY A 1 257 ? -5.412 4.831 -10.868 1.00 69.44 257 GLY A C 1
ATOM 2015 O O . GLY A 1 257 ? -6.547 4.986 -10.419 1.00 69.44 257 GLY A O 1
ATOM 2016 N N . ALA A 1 258 ? -5.212 4.344 -12.095 1.00 70.38 258 ALA A N 1
ATOM 2017 C CA . ALA A 1 258 ? -6.310 3.969 -12.990 1.00 70.38 258 ALA A CA 1
ATOM 2018 C C . ALA A 1 258 ? -7.017 2.669 -12.548 1.00 70.38 258 ALA A C 1
ATOM 2020 O O . ALA A 1 258 ? -6.387 1.786 -11.986 1.00 70.38 258 ALA A O 1
ATOM 2021 N N . GLY A 1 259 ? -8.319 2.529 -12.828 1.00 74.62 259 GLY A N 1
ATOM 2022 C CA . GLY A 1 259 ? -9.106 1.310 -12.556 1.00 74.62 259 GLY A CA 1
ATOM 2023 C C . GLY A 1 259 ? -10.214 1.475 -11.508 1.00 74.62 259 GLY A C 1
ATOM 2024 O O . GLY A 1 259 ? -10.411 2.567 -10.986 1.00 74.62 259 GLY A O 1
ATOM 2025 N N . LEU A 1 260 ? -10.954 0.391 -11.241 1.00 80.50 260 LEU A N 1
ATOM 2026 C CA . LEU A 1 260 ? -11.909 0.285 -10.128 1.00 80.50 260 LEU A CA 1
ATOM 2027 C C . LEU A 1 260 ? -11.174 -0.074 -8.836 1.00 80.50 260 LEU A C 1
ATOM 2029 O O . LEU A 1 260 ? -10.337 -0.982 -8.834 1.00 80.50 260 LEU A O 1
ATOM 2033 N N . HIS A 1 261 ? -11.531 0.580 -7.730 1.00 83.12 261 HIS A N 1
ATOM 2034 C CA . HIS A 1 261 ? -10.780 0.483 -6.474 1.00 83.12 261 HIS A CA 1
ATOM 2035 C C . HIS A 1 261 ? -11.619 0.022 -5.289 1.00 83.12 261 HIS A C 1
ATOM 2037 O O . HIS A 1 261 ? -12.840 0.088 -5.321 1.00 83.12 261 HIS A O 1
ATOM 2043 N N . THR A 1 262 ? -10.960 -0.429 -4.219 1.00 87.31 262 THR A N 1
ATOM 2044 C CA . THR A 1 262 ? -11.613 -0.900 -2.984 1.00 87.31 262 THR A CA 1
ATOM 2045 C C . THR A 1 262 ? -12.071 0.237 -2.063 1.00 87.31 262 THR A C 1
ATOM 2047 O O . THR A 1 262 ? -12.964 0.032 -1.238 1.00 87.31 262 THR A O 1
ATOM 2050 N N . PHE A 1 263 ? -11.478 1.424 -2.186 1.00 86.75 263 PHE A N 1
ATOM 2051 C CA . PHE A 1 263 ? -11.759 2.570 -1.321 1.00 86.75 263 PHE A CA 1
ATOM 2052 C C . PHE A 1 263 ? -12.478 3.697 -2.075 1.00 86.75 263 PHE A C 1
ATOM 2054 O O . PHE A 1 263 ? -12.237 3.880 -3.274 1.00 86.75 263 PHE A O 1
ATOM 2061 N N . PRO A 1 264 ? -13.336 4.476 -1.380 1.00 79.56 264 PRO A N 1
ATOM 2062 C CA . PRO A 1 264 ? -14.120 5.539 -2.007 1.00 79.56 264 PRO A CA 1
ATOM 2063 C C . PRO A 1 264 ? -13.256 6.693 -2.505 1.00 79.56 264 PRO A C 1
ATOM 2065 O O . PRO A 1 264 ? -13.613 7.353 -3.477 1.00 79.56 264 PRO A O 1
ATOM 2068 N N . PHE A 1 265 ? -12.119 6.910 -1.848 1.00 78.81 265 PHE A N 1
ATOM 2069 C CA . PHE A 1 265 ? -11.084 7.842 -2.266 1.00 78.81 265 PHE A CA 1
ATOM 2070 C C . PHE A 1 265 ? -9.839 7.041 -2.589 1.00 78.81 265 PHE A C 1
ATOM 2072 O O . PHE A 1 265 ? -9.647 5.940 -2.076 1.00 78.81 265 PHE A O 1
ATOM 2079 N N . LEU A 1 266 ? -8.991 7.581 -3.451 1.00 70.56 266 LEU A N 1
ATOM 2080 C CA . LEU A 1 266 ? -7.690 6.975 -3.644 1.00 70.56 266 LEU A CA 1
ATOM 2081 C C . LEU A 1 266 ? -6.805 7.360 -2.463 1.00 70.56 266 LEU A C 1
ATOM 2083 O O . LEU A 1 266 ? -6.656 8.559 -2.207 1.00 70.56 266 LEU A O 1
ATOM 2087 N N . PRO A 1 267 ? -6.182 6.389 -1.771 1.00 70.50 267 PRO A N 1
ATOM 2088 C CA . PRO A 1 267 ? -4.964 6.701 -1.054 1.00 70.50 267 PRO A CA 1
ATOM 2089 C C . PRO A 1 267 ? -4.005 7.392 -2.024 1.00 70.50 267 PRO A C 1
ATOM 2091 O O . PRO A 1 267 ? -4.066 7.226 -3.250 1.00 70.50 267 PRO A O 1
ATOM 2094 N N . VAL A 1 268 ? -3.151 8.257 -1.501 1.00 62.66 268 VAL A N 1
ATOM 2095 C CA . VAL A 1 268 ? -2.141 8.866 -2.339 1.00 62.66 268 VAL A CA 1
ATOM 2096 C C . VAL A 1 268 ? -1.257 7.724 -2.822 1.00 62.66 268 VAL A C 1
ATOM 2098 O O . VAL A 1 268 ? -0.601 7.052 -2.031 1.00 62.66 268 VAL A O 1
ATOM 2101 N N . ALA A 1 269 ? -1.283 7.481 -4.137 1.00 51.03 269 ALA A N 1
ATOM 2102 C CA . ALA A 1 269 ? -0.561 6.375 -4.766 1.00 51.03 269 ALA A CA 1
ATOM 2103 C C . ALA A 1 269 ? 0.934 6.387 -4.401 1.00 51.03 269 ALA A C 1
ATOM 2105 O O . ALA A 1 269 ? 1.581 5.352 -4.394 1.00 51.03 269 ALA A O 1
ATOM 2106 N N . ARG A 1 270 ? 1.452 7.558 -4.032 1.00 55.12 270 ARG A N 1
ATOM 2107 C CA . ARG A 1 270 ? 2.857 7.932 -3.906 1.00 55.12 270 ARG A CA 1
ATOM 2108 C C . ARG A 1 270 ? 3.472 7.594 -2.550 1.00 55.12 270 ARG A C 1
ATOM 2110 O O . ARG A 1 270 ? 4.116 8.462 -1.975 1.00 55.12 270 ARG A O 1
ATOM 2117 N N . GLY A 1 271 ? 3.226 6.382 -2.028 1.00 50.44 271 GLY A N 1
ATOM 2118 C CA . GLY A 1 271 ? 3.658 6.022 -0.663 1.00 50.44 271 GLY A CA 1
ATOM 2119 C C . GLY A 1 271 ? 4.206 4.611 -0.422 1.00 50.44 271 GLY A C 1
ATOM 2120 O O . GLY A 1 271 ? 5.225 4.451 0.246 1.00 50.44 271 GLY A O 1
ATOM 2121 N N . LEU A 1 272 ? 3.502 3.567 -0.876 1.00 57.62 272 LEU A N 1
ATOM 2122 C CA . LEU A 1 272 ? 3.542 2.283 -0.152 1.00 57.62 272 LEU A CA 1
ATOM 2123 C C . LEU A 1 272 ? 3.779 1.022 -0.979 1.00 57.62 272 LEU A C 1
ATOM 2125 O O . LEU A 1 272 ? 3.720 -0.067 -0.427 1.00 57.62 272 LEU A O 1
ATOM 2129 N N . SER A 1 273 ? 3.989 1.098 -2.287 1.00 61.97 273 SER A N 1
ATOM 2130 C CA . SER A 1 273 ? 4.276 -0.117 -3.056 1.00 61.97 273 SER A CA 1
ATOM 2131 C C . SER A 1 273 ? 5.132 0.167 -4.273 1.00 61.97 273 SER A C 1
ATOM 2133 O O . SER A 1 273 ? 5.308 1.316 -4.687 1.00 61.97 273 SER A O 1
ATOM 2135 N N . VAL A 1 274 ? 5.579 -0.917 -4.898 1.00 60.28 274 VAL A N 1
ATOM 2136 C CA . VAL A 1 274 ? 6.244 -0.927 -6.204 1.00 60.28 274 VAL A CA 1
ATOM 2137 C C . VAL A 1 274 ? 5.552 -0.092 -7.295 1.00 60.28 274 VAL A C 1
ATOM 2139 O O . VAL A 1 274 ? 6.248 0.584 -8.046 1.00 60.28 274 VAL A O 1
ATOM 2142 N N . GLN A 1 275 ? 4.214 -0.056 -7.353 1.00 59.72 275 GLN A N 1
ATOM 2143 C CA . GLN A 1 275 ? 3.463 0.750 -8.338 1.00 59.72 275 GLN A CA 1
ATOM 2144 C C . GLN A 1 275 ? 3.160 2.182 -7.867 1.00 59.72 275 GLN A C 1
ATOM 2146 O O . GLN A 1 275 ? 2.562 2.973 -8.590 1.00 59.72 275 GLN A O 1
ATOM 2151 N N . GLY A 1 276 ? 3.543 2.531 -6.642 1.00 54.91 276 GLY A N 1
ATOM 2152 C CA . GLY A 1 276 ? 3.202 3.818 -6.057 1.00 54.91 276 GLY A CA 1
ATOM 2153 C C . GLY A 1 276 ? 4.165 4.952 -6.386 1.00 54.91 276 GLY A C 1
ATOM 2154 O O . GLY A 1 276 ? 3.772 6.110 -6.397 1.00 54.91 276 GLY A O 1
ATOM 2155 N N . ALA A 1 277 ? 5.424 4.622 -6.677 1.00 49.03 277 ALA A N 1
ATOM 2156 C CA . ALA A 1 277 ? 6.549 5.548 -6.600 1.00 49.03 277 ALA A CA 1
ATOM 2157 C C . ALA A 1 277 ? 6.617 6.285 -5.244 1.00 49.03 277 ALA A C 1
ATOM 2159 O O . ALA A 1 277 ? 6.126 7.403 -5.107 1.00 49.03 277 ALA A O 1
ATOM 2160 N N . ARG A 1 278 ? 7.426 5.693 -4.345 1.00 62.66 278 ARG A N 1
ATOM 2161 C CA . ARG A 1 278 ? 8.134 6.321 -3.200 1.00 62.66 278 ARG A CA 1
ATOM 2162 C C . ARG A 1 278 ? 7.280 6.593 -1.967 1.00 62.66 278 ARG A C 1
ATOM 2164 O O . ARG A 1 278 ? 6.088 6.650 -2.139 1.00 62.66 278 ARG A O 1
ATOM 2171 N N . PRO A 1 279 ? 7.853 6.725 -0.759 1.00 50.31 279 PRO A N 1
ATOM 2172 C CA . PRO A 1 279 ? 9.243 6.430 -0.411 1.00 50.31 279 PRO A CA 1
ATOM 2173 C C . PRO A 1 279 ? 9.495 4.945 -0.138 1.00 50.31 279 PRO A C 1
ATOM 2175 O O . PRO A 1 279 ? 10.642 4.506 -0.179 1.00 50.31 279 PRO A O 1
ATOM 2178 N N . VAL A 1 280 ? 8.439 4.155 0.062 1.00 66.12 280 VAL A N 1
ATOM 2179 C CA . VAL A 1 280 ? 8.535 2.723 0.337 1.00 66.12 280 VAL A CA 1
ATOM 2180 C C . VAL A 1 280 ? 8.190 1.934 -0.928 1.00 66.12 280 VAL A C 1
ATOM 2182 O O . VAL A 1 280 ? 7.064 1.990 -1.422 1.00 66.12 280 VAL A O 1
ATOM 2185 N N . TYR A 1 281 ? 9.164 1.199 -1.472 1.00 74.69 281 TYR A N 1
ATOM 2186 C CA . TYR A 1 281 ? 8.955 0.266 -2.585 1.00 74.69 281 TYR A CA 1
ATOM 2187 C C . TYR A 1 281 ? 9.198 -1.177 -2.132 1.00 74.69 281 TYR A C 1
ATOM 2189 O O . TYR A 1 281 ? 9.913 -1.407 -1.151 1.00 74.69 281 TYR A O 1
ATOM 2197 N N . ALA A 1 282 ? 8.595 -2.129 -2.856 1.00 82.69 282 ALA A N 1
ATOM 2198 C CA . ALA A 1 282 ? 8.627 -3.560 -2.554 1.00 82.69 282 ALA A CA 1
ATOM 2199 C C . ALA A 1 282 ? 8.248 -3.822 -1.100 1.00 82.69 282 ALA A C 1
ATOM 2201 O O . ALA A 1 282 ? 9.116 -3.998 -0.260 1.00 82.69 282 ALA A O 1
ATOM 2202 N N . ILE A 1 283 ? 6.961 -3.783 -0.776 1.00 88.50 283 ILE A N 1
ATOM 2203 C CA . ILE A 1 283 ? 6.481 -4.052 0.587 1.00 88.50 283 ILE A CA 1
ATOM 2204 C C . ILE A 1 283 ? 6.296 -5.550 0.844 1.00 88.50 283 ILE A C 1
ATOM 2206 O O . ILE A 1 283 ? 6.343 -6.372 -0.075 1.00 88.50 283 ILE A O 1
ATOM 2210 N N . GLY A 1 284 ? 6.067 -5.925 2.104 1.00 92.81 284 GLY A N 1
ATOM 2211 C CA . GLY A 1 284 ? 5.749 -7.297 2.510 1.00 92.81 284 GLY A CA 1
ATOM 2212 C C . GLY A 1 284 ? 4.689 -7.970 1.638 1.00 92.81 284 GLY A C 1
ATOM 2213 O O . GLY A 1 284 ? 4.869 -9.120 1.232 1.00 92.81 284 GLY A O 1
ATOM 2214 N N . TYR A 1 285 ? 3.632 -7.236 1.281 1.00 92.00 285 TYR A N 1
ATOM 2215 C CA . TYR A 1 285 ? 2.601 -7.721 0.363 1.00 92.00 285 TYR A CA 1
ATOM 2216 C C . TYR A 1 285 ? 3.158 -8.085 -1.023 1.00 92.00 285 TYR A C 1
ATOM 2218 O O . TYR A 1 285 ? 2.884 -9.180 -1.517 1.00 92.00 285 TYR A O 1
ATOM 2226 N N . ASP A 1 286 ? 3.961 -7.203 -1.628 1.00 89.75 286 ASP A N 1
ATOM 2227 C CA . ASP A 1 286 ? 4.523 -7.380 -2.974 1.00 89.75 286 ASP A CA 1
ATOM 2228 C C . ASP A 1 286 ? 5.368 -8.659 -3.057 1.00 89.75 286 ASP A C 1
ATOM 2230 O O . ASP A 1 286 ? 5.266 -9.420 -4.024 1.00 89.75 286 ASP A O 1
ATOM 2234 N N . ARG A 1 287 ? 6.166 -8.925 -2.013 1.00 92.06 287 ARG A N 1
ATOM 2235 C CA . ARG A 1 287 ? 6.980 -10.143 -1.899 1.00 92.06 287 ARG A CA 1
ATOM 2236 C C . ARG A 1 287 ? 6.141 -11.385 -1.637 1.00 92.06 287 ARG A C 1
ATOM 2238 O O . ARG A 1 287 ? 6.429 -12.440 -2.195 1.00 92.06 287 ARG A O 1
ATOM 2245 N N . TRP A 1 288 ? 5.100 -11.272 -0.817 1.00 94.12 288 TRP A N 1
ATOM 2246 C CA . TRP A 1 288 ? 4.221 -12.391 -0.495 1.00 94.12 288 TRP A CA 1
ATOM 2247 C C . TRP A 1 288 ? 3.494 -12.936 -1.723 1.00 94.12 288 TRP A C 1
ATOM 2249 O O . TRP A 1 288 ? 3.520 -14.143 -1.957 1.00 94.12 288 TRP A O 1
ATOM 2259 N N . ILE A 1 289 ? 2.896 -12.064 -2.538 1.00 91.69 289 ILE A N 1
ATOM 2260 C CA . ILE A 1 289 ? 2.120 -12.509 -3.705 1.00 91.69 289 ILE A CA 1
ATOM 2261 C C . ILE A 1 289 ? 2.988 -13.080 -4.828 1.00 91.69 289 ILE A C 1
ATOM 2263 O O . ILE A 1 289 ? 2.527 -13.944 -5.576 1.00 91.69 289 ILE A O 1
ATOM 2267 N N . MET A 1 290 ? 4.238 -12.622 -4.923 1.00 91.94 290 MET A N 1
ATOM 2268 C CA . MET A 1 290 ? 5.230 -13.139 -5.867 1.00 91.94 290 MET A CA 1
ATOM 2269 C C . MET A 1 290 ? 6.001 -14.341 -5.320 1.00 91.94 290 MET A C 1
ATOM 2271 O O . MET A 1 290 ? 6.758 -14.970 -6.058 1.00 91.94 290 MET A O 1
ATOM 2275 N N . ASP A 1 291 ? 5.800 -14.681 -4.042 1.00 94.19 291 ASP A N 1
ATOM 2276 C CA . ASP A 1 291 ? 6.556 -15.715 -3.337 1.00 94.19 291 ASP A CA 1
ATOM 2277 C C . ASP A 1 291 ? 8.081 -15.451 -3.433 1.00 94.19 291 ASP A C 1
ATOM 2279 O O . ASP A 1 291 ? 8.910 -16.337 -3.659 1.00 94.19 291 ASP A O 1
ATOM 2283 N N . TRP A 1 292 ? 8.449 -14.171 -3.279 1.00 94.62 292 TRP A N 1
ATOM 2284 C CA . TRP A 1 292 ? 9.825 -13.678 -3.239 1.00 94.62 292 TRP A CA 1
ATOM 2285 C C . TRP A 1 292 ? 10.381 -13.741 -1.819 1.00 94.62 292 TRP A C 1
ATOM 2287 O O . TRP A 1 292 ? 10.307 -12.796 -1.032 1.00 94.62 292 TRP A O 1
ATOM 2297 N N . LYS A 1 293 ? 10.967 -14.889 -1.494 1.00 94.56 293 LYS A N 1
ATOM 2298 C CA . LYS A 1 293 ? 11.598 -15.157 -0.201 1.00 94.56 293 LYS A CA 1
ATOM 2299 C C . LYS A 1 293 ? 13.099 -14.854 -0.195 1.00 94.56 293 LYS A C 1
ATOM 2301 O O . LYS A 1 293 ? 13.799 -15.234 -1.129 1.00 94.56 293 LYS A O 1
ATOM 2306 N N . ALA A 1 294 ? 13.616 -14.262 0.882 1.00 94.19 294 ALA A N 1
ATOM 2307 C CA . ALA A 1 294 ? 15.061 -14.115 1.055 1.00 94.19 294 ALA A CA 1
ATOM 2308 C C . ALA A 1 294 ? 15.758 -15.499 1.074 1.00 94.19 294 ALA A C 1
ATOM 2310 O O . ALA A 1 294 ? 15.257 -16.408 1.740 1.00 94.19 294 ALA A O 1
ATOM 2311 N N . PRO A 1 295 ? 16.923 -15.683 0.421 1.00 91.25 295 PRO A N 1
ATOM 2312 C CA . PRO A 1 295 ? 17.563 -16.999 0.291 1.00 91.25 295 PRO A CA 1
ATOM 2313 C C . PRO A 1 295 ? 17.864 -17.706 1.619 1.00 91.25 295 PRO A C 1
ATOM 2315 O O . PRO A 1 295 ? 17.848 -18.931 1.690 1.00 91.25 295 PRO A O 1
ATOM 2318 N N . HIS A 1 296 ? 18.121 -16.936 2.679 1.00 92.50 296 HIS A N 1
ATOM 2319 C CA . HIS A 1 296 ? 18.449 -17.447 4.010 1.00 92.50 296 HIS A CA 1
ATOM 2320 C C . HIS A 1 296 ? 17.218 -17.765 4.877 1.00 92.50 296 HIS A C 1
ATOM 2322 O O . HIS A 1 296 ? 17.383 -18.200 6.015 1.00 92.50 296 HIS A O 1
ATOM 2328 N N . LYS A 1 297 ? 16.000 -17.519 4.378 1.00 96.56 297 LYS A N 1
ATOM 2329 C CA . LYS A 1 297 ? 14.753 -17.709 5.123 1.00 96.56 297 LYS A CA 1
ATOM 2330 C C . LYS A 1 297 ? 14.056 -19.014 4.773 1.00 96.56 297 LYS A C 1
ATOM 2332 O O . LYS A 1 297 ? 14.026 -19.463 3.622 1.00 96.56 297 LYS A O 1
ATOM 2337 N N . THR A 1 298 ? 13.402 -19.590 5.768 1.00 96.88 298 THR A N 1
ATOM 2338 C CA . THR A 1 298 ? 12.531 -20.755 5.619 1.00 96.88 298 THR A CA 1
ATOM 2339 C C . THR A 1 298 ? 11.160 -20.325 5.111 1.00 96.88 298 THR A C 1
ATOM 2341 O O . THR A 1 298 ? 10.666 -20.902 4.138 1.00 96.88 298 THR A O 1
ATOM 2344 N N . TYR A 1 299 ? 10.590 -19.268 5.695 1.00 97.00 299 TYR A N 1
ATOM 2345 C CA . TYR A 1 299 ? 9.247 -18.776 5.380 1.00 97.00 299 TYR A CA 1
ATOM 2346 C C . TYR A 1 299 ? 9.295 -17.483 4.556 1.00 97.00 299 TYR A C 1
ATOM 2348 O O . TYR A 1 299 ? 10.234 -16.701 4.664 1.00 97.00 299 TYR A O 1
ATOM 2356 N N . VAL A 1 300 ? 8.263 -17.244 3.740 1.00 94.50 300 VAL A N 1
ATOM 2357 C CA . VAL A 1 300 ? 8.093 -15.973 3.006 1.00 94.50 300 VAL A CA 1
ATOM 2358 C C . VAL A 1 300 ? 7.803 -14.827 3.976 1.00 94.50 300 VAL A C 1
ATOM 2360 O O . VAL A 1 300 ? 8.360 -13.742 3.847 1.00 94.50 300 VAL A O 1
ATOM 2363 N N . LEU A 1 301 ? 6.945 -15.097 4.965 1.00 97.69 301 LEU A N 1
ATOM 2364 C CA . LEU A 1 301 ? 6.564 -14.177 6.030 1.00 97.69 301 LEU A CA 1
ATOM 2365 C C . LEU A 1 301 ? 7.149 -14.683 7.348 1.00 97.69 301 LEU A C 1
ATOM 2367 O O . LEU A 1 301 ? 6.625 -15.626 7.949 1.00 97.69 301 LEU A O 1
ATOM 2371 N N . SER A 1 302 ? 8.263 -14.090 7.764 1.00 98.25 302 SER A N 1
ATOM 2372 C CA . SER A 1 302 ? 8.926 -14.420 9.025 1.00 98.25 302 SER A CA 1
ATOM 2373 C C . SER A 1 302 ? 9.708 -13.254 9.599 1.00 98.25 302 SER A C 1
ATOM 2375 O O . SER A 1 302 ? 10.067 -12.307 8.895 1.00 98.25 302 SER A O 1
ATOM 2377 N N . ALA A 1 303 ? 10.040 -13.389 10.876 1.00 98.44 303 ALA A N 1
ATOM 2378 C CA . ALA A 1 303 ? 10.988 -12.560 11.604 1.00 98.44 303 ALA A CA 1
ATOM 2379 C C . ALA A 1 303 ? 11.793 -13.439 12.577 1.00 98.44 303 ALA A C 1
ATOM 2381 O O . ALA A 1 303 ? 11.558 -14.648 12.666 1.00 98.44 303 ALA A O 1
ATOM 2382 N N . LEU A 1 304 ? 12.741 -12.850 13.306 1.00 98.12 304 LEU A N 1
ATOM 2383 C CA . LEU A 1 304 ? 13.483 -13.559 14.351 1.00 98.12 304 LEU A CA 1
ATOM 2384 C C . LEU A 1 304 ? 12.806 -13.359 15.708 1.00 98.12 304 LEU A C 1
ATOM 2386 O O . LEU A 1 304 ? 12.468 -12.234 16.060 1.00 98.12 304 LEU A O 1
ATOM 2390 N N . ASP A 1 305 ? 12.629 -14.420 16.489 1.00 97.69 305 ASP A N 1
ATOM 2391 C CA . ASP A 1 305 ? 12.233 -14.304 17.894 1.00 97.69 305 ASP A CA 1
ATOM 2392 C C . ASP A 1 305 ? 13.371 -13.724 18.762 1.00 97.69 305 ASP A C 1
ATOM 2394 O O . ASP A 1 305 ? 14.477 -13.443 18.288 1.00 97.69 305 ASP A O 1
ATOM 2398 N N . GLU A 1 306 ? 13.112 -13.518 20.055 1.00 95.62 306 GLU A N 1
ATOM 2399 C CA . GLU A 1 306 ? 14.098 -12.958 20.995 1.00 95.62 306 GLU A CA 1
ATOM 2400 C C . GLU A 1 306 ? 15.377 -13.807 21.129 1.00 95.62 306 GLU A C 1
ATOM 2402 O O . GLU A 1 306 ? 16.419 -13.275 21.509 1.00 95.62 306 GLU A O 1
ATOM 2407 N N . ASN A 1 307 ? 15.328 -15.094 20.769 1.00 96.75 307 ASN A N 1
ATOM 2408 C CA . ASN A 1 307 ? 16.475 -16.006 20.791 1.00 96.75 307 ASN A CA 1
ATOM 2409 C C . ASN A 1 307 ? 17.196 -16.078 19.434 1.00 96.75 307 ASN A C 1
ATOM 2411 O O . ASN A 1 307 ? 18.106 -16.889 19.261 1.00 96.75 307 ASN A O 1
ATOM 2415 N N . GLY A 1 308 ? 16.792 -15.257 18.461 1.00 95.69 308 GLY A N 1
ATOM 2416 C CA . GLY A 1 308 ? 17.369 -15.231 17.120 1.00 95.69 308 GLY A CA 1
ATOM 2417 C C . GLY A 1 308 ? 16.893 -16.365 16.211 1.00 95.69 308 GLY A C 1
ATOM 2418 O O . GLY A 1 308 ? 17.492 -16.576 15.157 1.00 95.69 308 GLY A O 1
ATOM 2419 N N . ARG A 1 309 ? 15.836 -17.100 16.580 1.00 97.62 309 ARG A N 1
ATOM 2420 C CA . ARG A 1 309 ? 15.269 -18.165 15.743 1.00 97.62 309 ARG A CA 1
ATOM 2421 C C . ARG A 1 309 ? 14.207 -17.595 14.809 1.00 97.62 309 ARG A C 1
ATOM 2423 O O . ARG A 1 309 ? 13.336 -16.846 15.235 1.00 97.62 309 ARG A O 1
ATOM 2430 N N . GLU A 1 310 ? 14.248 -17.994 13.541 1.00 98.19 310 GLU A N 1
ATOM 2431 C CA . GLU A 1 310 ? 13.208 -17.636 12.574 1.00 98.19 310 GLU A CA 1
ATOM 2432 C C . GLU A 1 310 ? 11.853 -18.248 12.966 1.00 98.19 310 GLU A C 1
ATOM 2434 O O . GLU A 1 310 ? 11.738 -19.457 13.192 1.00 98.19 310 GLU A O 1
ATOM 2439 N N . VAL A 1 311 ? 10.815 -17.415 13.012 1.00 98.06 311 VAL A N 1
ATOM 2440 C CA . VAL A 1 311 ? 9.430 -17.810 13.291 1.00 98.06 311 VAL A CA 1
ATOM 2441 C C . VAL A 1 311 ? 8.492 -17.267 12.208 1.00 98.06 311 VAL A C 1
ATOM 2443 O O . VAL A 1 311 ? 8.726 -16.165 11.705 1.00 98.06 311 VAL A O 1
ATOM 2446 N N . PRO A 1 312 ? 7.437 -18.011 11.824 1.00 97.94 312 PRO A N 1
ATOM 2447 C CA . PRO A 1 312 ? 6.449 -17.524 10.870 1.00 97.94 312 PRO A CA 1
ATOM 2448 C C . PRO A 1 312 ? 5.624 -16.386 11.479 1.00 97.94 312 PRO A C 1
ATOM 2450 O O . PRO A 1 312 ? 5.289 -16.408 12.664 1.00 97.94 312 PRO A O 1
ATOM 2453 N N . THR A 1 313 ? 5.275 -15.402 10.656 1.00 98.12 313 THR A N 1
ATOM 2454 C CA . THR A 1 313 ? 4.613 -14.163 11.096 1.00 98.12 313 THR A CA 1
ATOM 2455 C C . THR A 1 313 ? 3.375 -13.808 10.266 1.00 98.12 313 THR A C 1
ATOM 2457 O O . THR A 1 313 ? 2.970 -12.648 10.236 1.00 98.12 313 THR A O 1
ATOM 2460 N N . ASP A 1 314 ? 2.747 -14.798 9.621 1.00 97.75 314 ASP A N 1
ATOM 2461 C CA . ASP A 1 314 ? 1.366 -14.698 9.122 1.00 97.75 314 ASP A CA 1
ATOM 2462 C C . ASP A 1 314 ? 0.404 -15.116 10.242 1.00 97.75 314 ASP A C 1
ATOM 2464 O O . ASP A 1 314 ? 0.183 -16.299 10.508 1.00 97.75 314 ASP A O 1
ATOM 2468 N N . LEU A 1 315 ? -0.075 -14.127 10.988 1.00 97.62 315 LEU A N 1
ATOM 2469 C CA . LEU A 1 315 ? -0.722 -14.295 12.279 1.00 97.62 315 LEU A CA 1
ATOM 2470 C C . LEU A 1 315 ? -2.241 -14.196 12.154 1.00 97.62 315 LEU A C 1
ATOM 2472 O O . LEU A 1 315 ? -2.800 -13.312 11.500 1.00 97.62 315 LEU A O 1
ATOM 2476 N N . VAL A 1 316 ? -2.919 -15.065 12.891 1.00 96.38 316 VAL A N 1
ATOM 2477 C CA . VAL A 1 316 ? -4.348 -14.968 13.189 1.00 96.38 316 VAL A CA 1
ATOM 2478 C C . VAL A 1 316 ? -4.524 -14.837 14.693 1.00 96.38 316 VAL A C 1
ATOM 2480 O O . VAL A 1 316 ? -3.613 -15.139 15.461 1.00 96.38 316 VAL A O 1
ATOM 2483 N N . GLN A 1 317 ? -5.700 -14.389 15.128 1.00 95.56 317 GLN A N 1
ATOM 2484 C CA . GLN A 1 317 ? -5.993 -14.350 16.551 1.00 95.56 317 GLN A CA 1
ATOM 2485 C C . GLN A 1 317 ? -5.854 -15.757 17.169 1.00 95.56 317 GLN A C 1
ATOM 2487 O O . GLN A 1 317 ? -6.519 -16.686 16.700 1.00 95.56 317 GLN A O 1
ATOM 2492 N N . PRO A 1 318 ? -5.028 -15.924 18.219 1.00 95.50 318 PRO A N 1
ATOM 2493 C CA . PRO A 1 318 ? -4.822 -17.222 18.849 1.00 95.50 318 PRO A CA 1
ATOM 2494 C C . PRO A 1 318 ? -6.075 -17.681 19.605 1.00 95.50 318 PRO A C 1
ATOM 2496 O O . PRO A 1 318 ? -6.963 -16.890 19.921 1.00 95.50 318 PRO A O 1
ATOM 2499 N N . ALA A 1 319 ? -6.132 -18.970 19.949 1.00 92.69 319 ALA A N 1
ATOM 2500 C CA . ALA A 1 319 ? -7.211 -19.528 20.772 1.00 92.69 319 ALA A CA 1
ATOM 2501 C C . ALA A 1 319 ? -7.084 -19.158 22.263 1.00 92.69 319 ALA A C 1
ATOM 2503 O O . ALA A 1 319 ? -8.035 -19.299 23.031 1.00 92.69 319 ALA A O 1
ATOM 2504 N N . ARG A 1 320 ? -5.899 -18.714 22.693 1.00 93.56 320 ARG A N 1
ATOM 2505 C CA . ARG A 1 320 ? -5.581 -18.327 24.072 1.00 93.56 320 ARG A CA 1
ATOM 2506 C C . ARG A 1 320 ? -4.806 -17.009 24.071 1.00 93.56 320 ARG A C 1
ATOM 2508 O O . ARG A 1 320 ? -4.225 -16.668 23.046 1.00 93.56 320 ARG A O 1
ATOM 2515 N N . PRO A 1 321 ? -4.785 -16.257 25.185 1.00 91.31 321 PRO A N 1
ATOM 2516 C CA . PRO A 1 321 ? -3.958 -15.063 25.282 1.00 91.31 321 PRO A CA 1
ATOM 2517 C C . PRO A 1 321 ? -2.481 -15.426 25.109 1.00 91.31 321 PRO A C 1
ATOM 2519 O O . PRO A 1 321 ? -1.904 -16.104 25.956 1.00 91.31 321 PRO A O 1
ATOM 2522 N N . GLU A 1 322 ? -1.883 -14.959 24.019 1.00 92.69 322 GLU A N 1
ATOM 2523 C CA . GLU A 1 322 ? -0.466 -15.132 23.713 1.00 92.69 322 GLU A CA 1
ATOM 2524 C C . GLU A 1 322 ? 0.154 -13.772 23.390 1.00 92.69 322 GLU A C 1
ATOM 2526 O O . GLU A 1 322 ? -0.517 -12.866 22.877 1.00 92.69 322 GLU A O 1
ATOM 2531 N N . THR A 1 323 ? 1.438 -13.644 23.719 1.00 96.06 323 THR A N 1
ATOM 2532 C CA . THR A 1 323 ? 2.269 -12.490 23.382 1.00 96.06 323 THR A CA 1
ATOM 2533 C C . THR A 1 323 ? 3.373 -12.970 22.457 1.00 96.06 323 THR A C 1
ATOM 2535 O O . THR A 1 323 ? 4.170 -13.822 22.847 1.00 96.06 323 THR A O 1
ATOM 2538 N N . LEU A 1 324 ? 3.433 -12.409 21.254 1.00 97.06 324 LEU A N 1
ATOM 2539 C CA . LEU A 1 324 ? 4.544 -12.626 20.335 1.00 97.06 324 LEU A CA 1
ATOM 2540 C C . LEU A 1 324 ? 5.538 -11.475 20.471 1.00 97.06 324 LEU A C 1
ATOM 2542 O O . LEU A 1 324 ? 5.131 -10.314 20.472 1.00 97.06 324 LEU A O 1
ATOM 2546 N N . ARG A 1 325 ? 6.831 -11.795 20.535 1.00 98.44 325 ARG A N 1
ATOM 2547 C CA . ARG A 1 325 ? 7.924 -10.823 20.461 1.00 98.44 325 ARG A CA 1
ATOM 2548 C C . ARG A 1 325 ? 8.902 -11.233 19.379 1.00 98.44 325 ARG A C 1
ATOM 2550 O O . ARG A 1 325 ? 9.423 -12.347 19.411 1.00 98.44 325 ARG A O 1
ATOM 2557 N N . VAL A 1 326 ? 9.126 -10.337 18.426 1.00 98.62 326 VAL A N 1
ATOM 2558 C CA . VAL A 1 326 ? 10.028 -10.570 17.296 1.00 98.62 326 VAL A CA 1
ATOM 2559 C C . VAL A 1 326 ? 10.844 -9.328 16.975 1.00 98.62 326 VAL A C 1
ATOM 2561 O O . VAL A 1 326 ? 10.370 -8.199 17.102 1.00 98.62 326 VAL A O 1
ATOM 2564 N N . TRP A 1 327 ? 12.075 -9.548 16.537 1.00 98.44 327 TRP A N 1
ATOM 2565 C CA . TRP A 1 327 ? 12.934 -8.535 15.954 1.00 98.44 327 TRP A CA 1
ATOM 2566 C C . TRP A 1 327 ? 12.582 -8.337 14.483 1.00 98.44 327 TRP A C 1
ATOM 2568 O O . TRP A 1 327 ? 12.686 -9.267 13.684 1.00 98.44 327 TRP A O 1
ATOM 2578 N N . LEU A 1 328 ? 12.223 -7.108 14.127 1.00 98.50 328 LEU A N 1
ATOM 2579 C CA . LEU A 1 328 ? 12.130 -6.646 12.749 1.00 98.50 328 LEU A CA 1
ATOM 2580 C C . LEU A 1 328 ? 13.401 -5.874 12.405 1.00 98.50 328 LEU A C 1
ATOM 2582 O O . LEU A 1 328 ? 13.591 -4.731 12.833 1.00 98.50 328 LEU A O 1
ATOM 2586 N N . ARG A 1 329 ? 14.299 -6.512 11.652 1.00 97.38 329 ARG A N 1
ATOM 2587 C CA . ARG A 1 329 ? 15.436 -5.836 11.009 1.00 97.38 329 ARG A CA 1
ATOM 2588 C C . ARG A 1 329 ? 14.944 -5.057 9.785 1.00 97.38 329 ARG A C 1
ATOM 2590 O O . ARG A 1 329 ? 13.759 -5.088 9.469 1.00 97.38 329 ARG A O 1
ATOM 2597 N N . ASP A 1 330 ? 15.847 -4.356 9.105 1.00 95.00 330 ASP A N 1
ATOM 2598 C CA . ASP A 1 330 ? 15.508 -3.648 7.871 1.00 95.00 330 ASP A CA 1
ATOM 2599 C C . ASP A 1 330 ? 14.845 -4.590 6.849 1.00 95.00 330 ASP A C 1
ATOM 2601 O O . ASP A 1 330 ? 15.427 -5.595 6.426 1.00 95.00 330 ASP A O 1
ATOM 2605 N N . PHE A 1 331 ? 13.605 -4.283 6.478 1.00 94.88 331 PHE A N 1
ATOM 2606 C CA . PHE A 1 331 ? 12.776 -5.137 5.639 1.00 94.88 331 PHE A CA 1
ATOM 2607 C C . PHE A 1 331 ? 13.391 -5.333 4.256 1.00 94.88 331 PHE A C 1
ATOM 2609 O O . PHE A 1 331 ? 13.358 -6.445 3.726 1.00 94.88 331 PHE A O 1
ATOM 2616 N N . LEU A 1 332 ? 13.958 -4.291 3.646 1.00 90.56 332 LEU A N 1
ATOM 2617 C CA . LEU A 1 332 ? 14.444 -4.404 2.275 1.00 90.56 332 LEU A CA 1
ATOM 2618 C C . LEU A 1 332 ? 15.616 -5.391 2.193 1.00 90.56 332 LEU A C 1
ATOM 2620 O O . LEU A 1 332 ? 15.606 -6.264 1.326 1.00 90.56 332 LEU A O 1
ATOM 2624 N N . SER A 1 333 ? 16.549 -5.332 3.145 1.00 92.19 333 SER A N 1
ATOM 2625 C CA . SER A 1 333 ? 17.715 -6.225 3.206 1.00 92.19 333 SER A CA 1
ATOM 2626 C C . SER A 1 333 ? 17.436 -7.613 3.799 1.00 92.19 333 SER A C 1
ATOM 2628 O O . SER A 1 333 ? 18.077 -8.585 3.399 1.00 92.19 333 SER A O 1
ATOM 2630 N N . THR A 1 334 ? 16.492 -7.744 4.735 1.00 95.62 334 THR A N 1
ATOM 2631 C CA . THR A 1 334 ? 16.269 -9.011 5.469 1.00 95.62 334 THR A CA 1
ATOM 2632 C C . THR A 1 334 ? 14.937 -9.689 5.174 1.00 95.62 334 THR A C 1
ATOM 2634 O O . THR A 1 334 ? 14.816 -10.904 5.314 1.00 95.62 334 THR A O 1
ATOM 2637 N N . GLY A 1 335 ? 13.927 -8.924 4.765 1.00 95.88 335 GLY A N 1
ATOM 2638 C CA . GLY A 1 335 ? 12.564 -9.397 4.530 1.00 95.88 335 GLY A CA 1
ATOM 2639 C C . GLY A 1 335 ? 11.793 -9.685 5.811 1.00 95.88 335 GLY A C 1
ATOM 2640 O O . GLY A 1 335 ? 10.858 -10.478 5.773 1.00 95.88 335 GLY A O 1
ATOM 2641 N N . ASP A 1 336 ? 12.227 -9.164 6.964 1.00 98.31 336 ASP A N 1
ATOM 2642 C CA . ASP A 1 336 ? 11.505 -9.318 8.232 1.00 98.31 336 ASP A CA 1
ATOM 2643 C C . ASP A 1 336 ? 10.192 -8.528 8.206 1.00 98.31 336 ASP A C 1
ATOM 2645 O O . ASP A 1 336 ? 10.190 -7.313 8.019 1.00 98.31 336 ASP A O 1
ATOM 2649 N N . VAL A 1 337 ? 9.071 -9.220 8.400 1.00 98.00 337 VAL A N 1
ATOM 2650 C CA . VAL A 1 337 ? 7.722 -8.649 8.267 1.00 98.00 337 VAL A CA 1
ATOM 2651 C C . VAL A 1 337 ? 6.748 -9.353 9.203 1.00 98.00 337 VAL A C 1
ATOM 2653 O O . VAL A 1 337 ? 6.979 -10.498 9.582 1.00 98.00 337 VAL A O 1
ATOM 2656 N N . ILE A 1 338 ? 5.646 -8.698 9.561 1.00 98.75 338 ILE A N 1
ATOM 2657 C CA . ILE A 1 338 ? 4.493 -9.316 10.228 1.00 98.75 338 ILE A CA 1
ATOM 2658 C C . ILE A 1 338 ? 3.239 -9.020 9.411 1.00 98.75 338 ILE A C 1
ATOM 2660 O O . ILE A 1 338 ? 3.020 -7.881 9.007 1.00 98.75 338 ILE A O 1
ATOM 2664 N N . ARG A 1 339 ? 2.394 -10.030 9.214 1.00 98.50 339 ARG A N 1
ATOM 2665 C CA . ARG A 1 339 ? 1.046 -9.904 8.659 1.00 98.50 339 ARG A CA 1
ATOM 2666 C C . ARG A 1 339 ? 0.051 -10.416 9.691 1.00 98.50 339 ARG A C 1
ATOM 2668 O O . ARG A 1 339 ? 0.215 -11.510 10.207 1.00 98.50 339 ARG A O 1
ATOM 2675 N N . ILE A 1 340 ? -0.982 -9.647 10.012 1.00 98.56 340 ILE A N 1
ATOM 2676 C CA . ILE A 1 340 ? -1.971 -9.994 11.039 1.00 98.56 340 ILE A CA 1
ATOM 2677 C C . ILE A 1 340 ? -3.360 -9.909 10.427 1.00 98.56 340 ILE A C 1
ATOM 2679 O O . ILE A 1 340 ? -3.803 -8.819 10.070 1.00 98.56 340 ILE A O 1
ATOM 2683 N N . ARG A 1 341 ? -4.093 -11.022 10.356 1.00 98.00 341 ARG A N 1
ATOM 2684 C CA . ARG A 1 341 ? -5.512 -10.991 9.978 1.00 98.00 341 ARG A CA 1
ATOM 2685 C C . ARG A 1 341 ? -6.309 -10.228 11.035 1.00 98.00 341 ARG A C 1
ATOM 2687 O O . ARG A 1 341 ? -6.347 -10.631 12.200 1.00 98.00 341 ARG A O 1
ATOM 2694 N N . LEU A 1 342 ? -6.962 -9.145 10.624 1.00 97.88 342 LEU A N 1
ATOM 2695 C CA . LEU A 1 342 ? -7.811 -8.341 11.495 1.00 97.88 342 LEU A CA 1
ATOM 2696 C C . LEU A 1 342 ? -9.071 -9.147 11.874 1.00 97.88 342 LEU A C 1
ATOM 2698 O O . LEU A 1 342 ? -9.792 -9.603 10.977 1.00 97.88 342 LEU A O 1
ATOM 2702 N N . PRO A 1 343 ? -9.339 -9.355 13.180 1.00 95.06 343 PRO A N 1
ATOM 2703 C CA . PRO A 1 343 ? -10.408 -10.245 13.628 1.00 95.06 343 PRO A CA 1
ATOM 2704 C C . PRO A 1 343 ? -11.818 -9.826 13.193 1.00 95.06 343 PRO A C 1
ATOM 2706 O O . PRO A 1 343 ? -12.116 -8.636 13.076 1.00 95.06 343 PRO A O 1
ATOM 2709 N N . TYR A 1 344 ? -12.698 -10.822 13.056 1.00 95.00 344 TYR A N 1
ATOM 2710 C CA . TYR A 1 344 ? -14.156 -10.695 12.921 1.00 95.00 344 TYR A CA 1
ATOM 2711 C C . TYR A 1 344 ? -14.674 -10.077 11.618 1.00 95.00 344 TYR A C 1
ATOM 2713 O O . TYR A 1 344 ? -15.884 -9.930 11.450 1.00 95.00 344 TYR A O 1
ATOM 2721 N N . THR A 1 345 ? -13.800 -9.752 10.663 1.00 90.12 345 THR A N 1
ATOM 2722 C CA . THR A 1 345 ? -14.214 -9.253 9.339 1.00 90.12 345 THR A CA 1
ATOM 2723 C C . THR A 1 345 ? -15.166 -10.221 8.627 1.00 90.12 345 THR A C 1
ATOM 2725 O O . THR A 1 345 ? -16.136 -9.784 8.009 1.00 90.12 345 THR A O 1
ATOM 2728 N N . GLU A 1 346 ? -14.995 -11.530 8.828 1.00 87.19 346 GLU A N 1
ATOM 2729 C CA . GLU A 1 346 ? -15.872 -12.586 8.311 1.00 87.19 346 GLU A CA 1
ATOM 2730 C C . GLU A 1 346 ? -17.312 -12.527 8.853 1.00 87.19 346 GLU A C 1
ATOM 2732 O O . GLU A 1 346 ? -18.241 -13.030 8.222 1.00 87.19 346 GLU A O 1
ATOM 2737 N N . GLN A 1 347 ? -17.528 -11.882 10.004 1.00 88.56 347 GLN A N 1
ATOM 2738 C CA . GLN A 1 347 ? -18.857 -11.700 10.597 1.00 88.56 347 GLN A CA 1
ATOM 2739 C C . GLN A 1 347 ? -19.641 -10.546 9.954 1.00 88.56 347 GLN A C 1
ATOM 2741 O O . GLN A 1 347 ? -20.826 -10.373 10.243 1.00 88.56 347 GLN A O 1
ATOM 2746 N N . GLY A 1 348 ? -19.004 -9.748 9.087 1.00 83.62 348 GLY A N 1
ATOM 2747 C CA . GLY A 1 348 ? -19.673 -8.715 8.293 1.00 83.62 348 GLY A CA 1
ATOM 2748 C C . GLY A 1 348 ? -20.540 -9.277 7.162 1.00 83.62 348 GLY A C 1
ATOM 2749 O O . GLY A 1 348 ? -21.406 -8.573 6.650 1.00 83.62 348 GLY A O 1
ATOM 2750 N N . GLY A 1 349 ? -20.338 -10.544 6.797 1.00 89.06 349 GLY A N 1
ATOM 2751 C CA . GLY A 1 349 ? -21.078 -11.240 5.750 1.00 89.06 349 GLY A CA 1
ATOM 2752 C C . GLY A 1 349 ? -20.168 -12.159 4.931 1.00 89.06 349 GLY A C 1
ATOM 2753 O O . GLY A 1 349 ? -18.957 -11.953 4.894 1.00 89.06 349 GLY A O 1
ATOM 2754 N N . PRO A 1 350 ? -20.729 -13.154 4.221 1.00 88.12 350 PRO A N 1
ATOM 2755 C CA . PRO A 1 350 ? -19.945 -14.186 3.532 1.00 88.12 350 PRO A CA 1
ATOM 2756 C C . PRO A 1 350 ? -19.113 -13.660 2.352 1.00 88.12 350 PRO A C 1
ATOM 2758 O O . PRO A 1 350 ? -18.226 -14.361 1.875 1.00 88.12 350 PRO A O 1
ATOM 2761 N N . GLN A 1 351 ? -19.412 -12.455 1.858 1.00 90.31 351 GLN A N 1
ATOM 2762 C CA . GLN A 1 351 ? -18.681 -11.817 0.762 1.00 90.31 351 GLN A CA 1
ATOM 2763 C C . GLN A 1 351 ? -17.704 -10.739 1.247 1.00 90.31 351 GLN A C 1
ATOM 2765 O O . GLN A 1 351 ? -16.892 -10.274 0.448 1.00 90.31 351 GLN A O 1
ATOM 2770 N N . VAL A 1 352 ? -17.775 -10.328 2.521 1.00 92.56 352 VAL A N 1
ATOM 2771 C CA . VAL A 1 352 ? -16.918 -9.264 3.054 1.00 92.56 352 VAL A CA 1
ATOM 2772 C C . VAL A 1 352 ? -15.467 -9.719 2.999 1.00 92.56 352 VAL A C 1
ATOM 2774 O O . VAL A 1 352 ? -15.109 -10.794 3.481 1.00 92.56 352 VAL A O 1
ATOM 2777 N N . LYS A 1 353 ? -14.631 -8.888 2.376 1.00 92.50 353 LYS A N 1
ATOM 2778 C CA . LYS A 1 353 ? -13.204 -9.166 2.218 1.00 92.50 353 LYS A CA 1
ATOM 2779 C C . LYS A 1 353 ? -12.515 -9.196 3.582 1.00 92.50 353 LYS A C 1
ATOM 2781 O O . LYS A 1 353 ? -12.717 -8.297 4.401 1.00 92.50 353 LYS A O 1
ATOM 2786 N N . ASN A 1 354 ? -11.651 -10.189 3.792 1.00 94.94 354 ASN A N 1
ATOM 2787 C CA . ASN A 1 354 ? -10.745 -10.181 4.938 1.00 94.94 354 ASN A CA 1
ATOM 2788 C C . ASN A 1 354 ? -9.836 -8.957 4.877 1.00 94.94 354 ASN A C 1
ATOM 2790 O O . ASN A 1 354 ? -9.574 -8.416 3.802 1.00 94.94 354 ASN A O 1
ATOM 2794 N N . GLN A 1 355 ? -9.321 -8.549 6.030 1.00 97.06 355 GLN A N 1
ATOM 2795 C CA . GLN A 1 355 ? -8.357 -7.463 6.104 1.00 97.06 355 GLN A CA 1
ATOM 2796 C C . GLN A 1 355 ? -7.146 -7.873 6.930 1.00 97.06 355 GLN A C 1
ATOM 2798 O O . GLN A 1 355 ? -7.280 -8.647 7.880 1.00 97.06 355 GLN A O 1
ATOM 2803 N N . TYR A 1 356 ? -5.972 -7.363 6.568 1.00 97.81 356 TYR A N 1
ATOM 2804 C CA . TYR A 1 356 ? -4.703 -7.749 7.177 1.00 97.81 356 TYR A CA 1
ATOM 2805 C C . TYR A 1 356 ? -3.865 -6.521 7.471 1.00 97.81 356 TYR A C 1
ATOM 2807 O O . TYR A 1 356 ? -3.586 -5.749 6.562 1.00 97.81 356 TYR A O 1
ATOM 2815 N N . LEU A 1 357 ? -3.443 -6.363 8.720 1.00 98.19 357 LEU A N 1
ATOM 2816 C CA . LEU A 1 357 ? -2.465 -5.360 9.110 1.00 98.19 357 LEU A CA 1
ATOM 2817 C C . LEU A 1 357 ? -1.059 -5.904 8.864 1.00 98.19 357 LEU A C 1
ATOM 2819 O O . LEU A 1 357 ? -0.703 -6.965 9.374 1.00 98.19 357 LEU A O 1
ATOM 2823 N N . TRP A 1 358 ? -0.268 -5.161 8.112 1.00 97.75 358 TRP A N 1
ATOM 2824 C CA . TRP A 1 358 ? 1.128 -5.444 7.830 1.00 97.75 358 TRP A CA 1
ATOM 2825 C C . TRP A 1 358 ? 2.031 -4.512 8.622 1.00 97.75 358 TRP A C 1
ATOM 2827 O O . TRP A 1 358 ? 1.668 -3.361 8.861 1.00 97.75 358 TRP A O 1
ATOM 2837 N N . LEU A 1 359 ? 3.191 -5.022 9.030 1.00 97.81 359 LEU A N 1
ATOM 2838 C CA . LEU A 1 359 ? 4.195 -4.303 9.805 1.00 97.81 359 LEU A CA 1
ATOM 2839 C C . LEU A 1 359 ? 5.592 -4.662 9.296 1.00 97.81 359 LEU A C 1
ATOM 2841 O O . LEU A 1 359 ? 5.943 -5.841 9.222 1.00 97.81 359 LEU A O 1
ATOM 2845 N N . GLU A 1 360 ? 6.402 -3.656 9.000 1.00 96.12 360 GLU A N 1
ATOM 2846 C CA . GLU A 1 360 ? 7.774 -3.824 8.517 1.00 96.12 360 GLU A CA 1
ATOM 2847 C C . GLU A 1 360 ? 8.665 -2.682 9.018 1.00 96.12 360 GLU A C 1
ATOM 2849 O O . GLU A 1 360 ? 8.230 -1.536 9.097 1.00 96.12 360 GLU A O 1
ATOM 2854 N N . ASN A 1 361 ? 9.908 -2.980 9.397 1.00 95.62 361 ASN A N 1
ATOM 2855 C CA . ASN A 1 361 ? 10.866 -1.949 9.800 1.00 95.62 361 ASN A CA 1
ATOM 2856 C C . ASN A 1 361 ? 11.633 -1.466 8.565 1.00 95.62 361 ASN A C 1
ATOM 2858 O O . ASN A 1 361 ? 12.253 -2.274 7.875 1.00 95.62 361 ASN A O 1
ATOM 2862 N N . ARG A 1 362 ? 11.616 -0.164 8.289 1.00 90.31 362 ARG A N 1
ATOM 2863 C CA . ARG A 1 362 ? 12.385 0.448 7.198 1.00 90.31 362 ARG A CA 1
ATOM 2864 C C . ARG A 1 362 ? 13.531 1.240 7.794 1.00 90.31 362 ARG A C 1
ATOM 2866 O O . ARG A 1 362 ? 13.309 2.073 8.669 1.00 90.31 362 ARG A O 1
ATOM 2873 N N . ARG A 1 363 ? 14.756 0.984 7.335 1.00 88.19 363 ARG A N 1
ATOM 2874 C CA . ARG A 1 363 ? 15.951 1.738 7.746 1.00 88.19 363 ARG A CA 1
ATOM 2875 C C . ARG A 1 363 ? 16.498 2.636 6.644 1.00 88.19 363 ARG A C 1
ATOM 2877 O O . ARG A 1 363 ? 17.399 3.418 6.932 1.00 88.19 363 ARG A O 1
ATOM 2884 N N . PHE A 1 364 ? 15.946 2.547 5.431 1.00 82.00 364 PHE A N 1
ATOM 2885 C CA . PHE A 1 364 ? 16.368 3.328 4.264 1.00 82.00 364 PHE A CA 1
ATOM 2886 C C . PHE A 1 364 ? 17.872 3.185 3.987 1.00 82.00 364 PHE A C 1
ATOM 2888 O O . PHE A 1 364 ? 18.552 4.143 3.626 1.00 82.00 364 PHE A O 1
ATOM 2895 N N . LEU A 1 365 ? 18.404 1.974 4.200 1.00 83.88 365 LEU A N 1
ATOM 2896 C CA . LEU A 1 365 ? 19.821 1.666 3.980 1.00 83.88 365 LEU A CA 1
ATOM 2897 C C . LEU A 1 365 ? 20.149 1.571 2.491 1.00 83.88 365 LEU A C 1
ATOM 2899 O O . LEU A 1 365 ? 21.291 1.814 2.103 1.00 83.88 365 LEU A O 1
ATOM 2903 N N . SER A 1 366 ? 19.166 1.212 1.659 1.00 80.31 366 SER A N 1
ATOM 2904 C CA . SER A 1 366 ? 19.353 1.192 0.216 1.00 80.31 366 SER A CA 1
ATOM 2905 C C . SER A 1 366 ? 19.346 2.622 -0.324 1.00 80.31 366 SER A C 1
ATOM 2907 O O . SER A 1 366 ? 18.338 3.325 -0.188 1.00 80.31 366 SER A O 1
ATOM 2909 N N . PRO A 1 367 ? 20.404 3.052 -1.039 1.00 72.25 367 PRO A N 1
ATOM 2910 C CA . PRO A 1 367 ? 20.396 4.330 -1.739 1.00 72.25 367 PRO A CA 1
ATOM 2911 C C . PRO A 1 367 ? 19.226 4.455 -2.719 1.00 72.25 367 PRO A C 1
ATOM 2913 O O . PRO A 1 367 ? 18.851 5.567 -3.065 1.00 72.25 367 PRO A O 1
ATOM 2916 N N . ARG A 1 368 ? 18.626 3.340 -3.157 1.00 74.75 368 ARG A N 1
ATOM 2917 C CA . ARG A 1 368 ? 17.528 3.304 -4.133 1.00 74.75 368 ARG A CA 1
ATOM 2918 C C . ARG A 1 368 ? 16.176 3.627 -3.506 1.00 74.75 368 ARG A C 1
ATOM 2920 O O . ARG A 1 368 ? 15.361 4.254 -4.173 1.00 74.75 368 ARG A O 1
ATOM 2927 N N . GLU A 1 369 ? 15.962 3.316 -2.225 1.00 69.81 369 GLU A N 1
ATOM 2928 C CA . GLU A 1 369 ? 14.776 3.807 -1.497 1.00 69.81 369 GLU A CA 1
ATOM 2929 C C . GLU A 1 369 ? 14.765 5.347 -1.450 1.00 69.81 369 GLU A C 1
ATOM 2931 O O . GLU A 1 369 ? 13.713 5.972 -1.557 1.00 69.81 369 GLU A O 1
ATOM 2936 N N . VAL A 1 370 ? 15.949 5.971 -1.409 1.00 58.31 370 VAL A N 1
ATOM 2937 C CA . VAL A 1 370 ? 16.120 7.433 -1.387 1.00 58.31 370 VAL A CA 1
ATOM 2938 C C . VAL A 1 370 ? 16.181 8.043 -2.802 1.00 58.31 370 VAL A C 1
ATOM 2940 O O . VAL A 1 370 ? 15.577 9.089 -3.061 1.00 58.31 370 VAL A O 1
ATOM 2943 N N . ALA A 1 371 ? 16.892 7.397 -3.733 1.00 49.03 371 ALA A N 1
ATOM 2944 C CA . ALA A 1 371 ? 17.271 7.939 -5.044 1.00 49.03 371 ALA A CA 1
ATOM 2945 C C . ALA A 1 371 ? 16.176 7.877 -6.101 1.00 49.03 371 ALA A C 1
ATOM 2947 O O . ALA A 1 371 ? 16.200 8.693 -7.020 1.00 49.03 371 ALA A O 1
ATOM 2948 N N . VAL A 1 372 ? 15.175 6.997 -5.966 1.00 51.84 372 VAL A N 1
ATOM 2949 C CA . VAL A 1 372 ? 14.029 7.045 -6.881 1.00 51.84 372 VAL A CA 1
ATOM 2950 C C . VAL A 1 372 ? 13.449 8.477 -6.828 1.00 51.84 3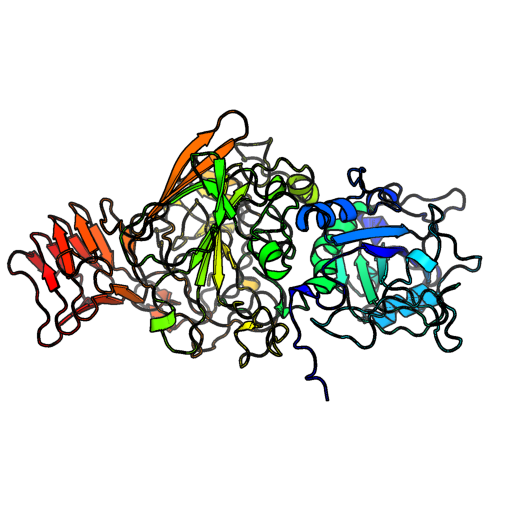72 VAL A C 1
ATOM 2952 O O . VAL A 1 372 ? 13.038 8.973 -7.859 1.00 51.84 372 VAL A O 1
ATOM 2955 N N . GLY A 1 373 ? 13.586 9.207 -5.699 1.00 47.50 373 GLY A N 1
ATOM 2956 C CA . GLY A 1 373 ? 13.142 10.567 -5.325 1.00 47.50 373 GLY A CA 1
ATOM 2957 C C . GLY A 1 373 ? 13.375 11.788 -6.232 1.00 47.50 373 GLY A C 1
ATOM 2958 O O . GLY A 1 373 ? 12.633 12.760 -6.095 1.00 47.50 373 GLY A O 1
ATOM 2959 N N . THR A 1 374 ? 14.310 11.777 -7.169 1.00 42.91 374 THR A N 1
ATOM 2960 C CA . THR A 1 374 ? 15.045 12.961 -7.691 1.00 42.91 374 THR A CA 1
ATOM 2961 C C . THR A 1 374 ? 14.290 14.182 -8.268 1.00 42.91 374 THR A C 1
ATOM 2963 O O . THR A 1 374 ? 14.938 15.192 -8.515 1.00 42.91 374 THR A O 1
ATOM 2966 N N . PHE A 1 375 ? 12.962 14.183 -8.429 1.00 46.41 375 PHE A N 1
ATOM 2967 C CA . PHE A 1 375 ? 12.225 15.238 -9.161 1.00 46.41 375 PHE A CA 1
ATOM 2968 C C . PHE A 1 375 ? 11.462 16.275 -8.329 1.00 46.41 375 PHE A C 1
ATOM 2970 O O . PHE A 1 375 ? 10.807 17.138 -8.908 1.00 46.41 375 PHE A O 1
ATOM 2977 N N . LEU A 1 376 ? 11.518 16.226 -6.997 1.00 49.59 376 LEU A N 1
ATOM 2978 C CA . LEU A 1 376 ? 10.801 17.198 -6.160 1.00 49.59 376 LEU A CA 1
ATOM 2979 C C . LEU A 1 376 ? 11.773 18.045 -5.335 1.00 49.59 376 LEU A C 1
ATOM 2981 O O . LEU A 1 376 ? 12.713 17.464 -4.774 1.00 49.59 376 LEU A O 1
ATOM 2985 N N . PRO A 1 377 ? 11.557 19.378 -5.255 1.00 48.66 377 PRO A N 1
ATOM 2986 C CA . PRO A 1 377 ? 12.319 20.243 -4.366 1.00 48.66 377 PRO A CA 1
ATOM 2987 C C . PRO A 1 377 ? 12.253 19.682 -2.944 1.00 48.66 377 PRO A C 1
ATOM 2989 O O . PRO A 1 377 ? 11.208 19.194 -2.519 1.00 48.66 377 PRO A O 1
ATOM 2992 N N . GLY A 1 378 ? 13.380 19.699 -2.229 1.00 50.72 378 GLY A N 1
ATOM 2993 C CA . GLY A 1 378 ? 13.420 19.238 -0.842 1.00 50.72 378 GLY A CA 1
ATOM 2994 C C . GLY A 1 378 ? 12.392 19.972 0.022 1.00 50.72 378 GLY A C 1
ATOM 2995 O O . GLY A 1 378 ? 12.082 21.132 -0.237 1.00 50.72 378 GLY A O 1
ATOM 2996 N N . CYS A 1 379 ? 11.873 19.297 1.046 1.00 57.34 379 CYS A N 1
ATOM 2997 C CA . CYS A 1 379 ? 10.957 19.888 2.019 1.00 57.34 379 CYS A CA 1
ATOM 2998 C C . CYS A 1 379 ? 11.787 20.801 2.942 1.00 57.34 379 CYS A C 1
ATOM 3000 O O . CYS A 1 379 ? 12.580 20.278 3.731 1.00 57.34 379 CYS A O 1
ATOM 3002 N N . PRO A 1 380 ? 11.673 22.138 2.839 1.00 54.91 380 PRO A N 1
ATOM 3003 C CA . PRO A 1 380 ? 12.601 23.057 3.502 1.00 54.91 380 PRO A CA 1
ATOM 3004 C C . PRO A 1 380 ? 12.545 22.969 5.034 1.00 54.91 380 PRO A C 1
ATOM 3006 O O . PRO A 1 380 ? 13.559 23.210 5.683 1.00 54.91 380 PRO A O 1
ATOM 3009 N N . ASP A 1 381 ? 11.404 22.550 5.591 1.00 57.34 381 ASP A N 1
ATOM 3010 C CA . ASP A 1 381 ? 11.182 22.423 7.036 1.00 57.34 381 ASP A CA 1
ATOM 3011 C C . ASP A 1 381 ? 11.320 20.973 7.553 1.00 57.34 381 ASP A C 1
ATOM 3013 O O . ASP A 1 381 ? 10.884 20.673 8.664 1.00 57.34 381 ASP A O 1
ATOM 3017 N N . ASN A 1 382 ? 11.912 20.044 6.781 1.00 57.06 382 ASN A N 1
ATOM 3018 C CA . ASN A 1 382 ? 12.134 18.675 7.263 1.00 57.06 382 ASN A CA 1
ATOM 3019 C C . ASN A 1 382 ? 13.189 18.663 8.394 1.00 57.06 382 ASN A C 1
ATOM 3021 O O . ASN A 1 382 ? 14.350 18.996 8.136 1.00 57.06 382 ASN A O 1
ATOM 3025 N N . PRO A 1 383 ? 12.842 18.226 9.626 1.00 55.16 383 PRO A N 1
ATOM 3026 C CA . PRO A 1 383 ? 13.791 18.161 10.740 1.00 55.16 383 PRO A CA 1
ATOM 3027 C C . PRO A 1 383 ? 14.898 17.109 10.540 1.00 55.16 383 PRO A C 1
ATOM 3029 O O . PRO A 1 383 ? 15.886 17.108 11.274 1.00 55.16 383 PRO A O 1
ATOM 3032 N N . PHE A 1 384 ? 14.764 16.239 9.535 1.00 53.31 384 PHE A N 1
ATOM 3033 C CA . PHE A 1 384 ? 15.720 15.209 9.139 1.00 53.31 384 PHE A CA 1
ATOM 3034 C C . PHE A 1 384 ? 16.200 15.433 7.691 1.00 53.31 384 PHE A C 1
ATOM 3036 O O . PHE A 1 384 ? 15.816 14.690 6.788 1.00 53.31 384 PHE A O 1
ATOM 3043 N N . PRO A 1 385 ? 17.085 16.412 7.428 1.00 55.06 385 PRO A N 1
ATOM 3044 C CA . PRO A 1 385 ? 17.563 16.711 6.072 1.00 55.06 385 PRO A CA 1
ATOM 3045 C C . PRO A 1 385 ? 18.313 15.539 5.413 1.00 55.06 385 PRO A C 1
ATOM 3047 O O . PRO A 1 385 ? 18.333 15.439 4.189 1.00 55.06 385 PRO A O 1
ATOM 3050 N N . SER A 1 386 ? 18.881 14.623 6.211 1.00 46.09 386 SER A N 1
ATOM 3051 C CA . SER A 1 386 ? 19.495 13.369 5.739 1.00 46.09 386 SER A CA 1
ATOM 3052 C C . SER A 1 386 ? 18.476 12.319 5.281 1.00 46.09 386 SER A C 1
ATOM 3054 O O . SER A 1 386 ? 18.840 11.379 4.581 1.00 46.09 386 SER A O 1
ATOM 3056 N N . TYR A 1 387 ? 17.210 12.482 5.667 1.00 51.38 387 TYR A N 1
ATOM 3057 C CA . TYR A 1 387 ? 16.094 11.597 5.347 1.00 51.38 387 TYR A CA 1
ATOM 3058 C C . TYR A 1 387 ? 14.937 12.427 4.781 1.00 51.38 387 TYR A C 1
ATOM 3060 O O . TYR A 1 387 ? 13.874 12.546 5.397 1.00 51.38 387 TYR A O 1
ATOM 3068 N N . PRO A 1 388 ? 15.126 13.042 3.598 1.00 51.94 388 PRO A N 1
ATOM 3069 C CA . PRO A 1 388 ? 14.190 14.023 3.063 1.00 51.94 388 PRO A CA 1
ATOM 3070 C C . PRO A 1 388 ? 12.781 13.461 2.788 1.00 51.94 388 PRO A C 1
ATOM 3072 O O . PRO A 1 388 ? 11.904 14.236 2.421 1.00 51.94 388 PRO A O 1
ATOM 3075 N N . ARG A 1 389 ? 12.583 12.134 2.878 1.00 57.66 389 ARG A N 1
ATOM 3076 C CA . ARG A 1 389 ? 11.462 11.390 2.279 1.00 57.66 389 ARG A CA 1
ATOM 3077 C C . ARG A 1 389 ? 11.002 10.186 3.129 1.00 57.66 389 ARG A C 1
ATOM 3079 O O . ARG A 1 389 ? 10.580 9.195 2.565 1.00 57.66 389 ARG A O 1
ATOM 3086 N N . GLY A 1 390 ? 11.144 10.227 4.456 1.00 64.50 390 GLY A N 1
ATOM 3087 C CA . GLY A 1 390 ? 10.718 9.150 5.372 1.00 64.50 390 GLY A CA 1
ATOM 3088 C C . GLY A 1 390 ? 11.793 8.803 6.401 1.00 64.50 390 GLY A C 1
ATOM 3089 O O . GLY A 1 390 ? 12.976 8.825 6.077 1.00 64.50 390 GLY A O 1
ATOM 3090 N N . VAL A 1 391 ? 11.410 8.519 7.649 1.00 73.88 391 VAL A N 1
ATOM 3091 C CA . VAL A 1 391 ? 12.367 8.223 8.736 1.00 73.88 391 VAL A CA 1
ATOM 3092 C C . VAL A 1 391 ? 12.431 6.745 9.074 1.00 73.88 391 VAL A C 1
ATOM 3094 O O . VAL A 1 391 ? 11.416 6.051 8.954 1.00 73.88 391 VAL A O 1
ATOM 3097 N N . PRO A 1 392 ? 13.594 6.258 9.546 1.00 85.75 392 PRO A N 1
ATOM 3098 C CA . PRO A 1 392 ? 13.700 4.903 10.041 1.00 85.75 392 PRO A CA 1
ATOM 3099 C C . PRO A 1 392 ? 12.662 4.590 11.124 1.00 85.75 392 PRO A C 1
ATOM 3101 O O . PRO A 1 392 ? 12.491 5.358 12.072 1.00 85.75 392 PRO A O 1
ATOM 3104 N N . GLY A 1 393 ? 11.978 3.457 10.994 1.00 91.38 393 GLY A N 1
ATOM 3105 C CA . GLY A 1 393 ? 10.894 3.097 11.901 1.00 91.38 393 GLY A CA 1
ATOM 3106 C C . GLY A 1 393 ? 10.020 1.961 11.389 1.00 91.38 393 GLY A C 1
ATOM 3107 O O . GLY A 1 393 ? 10.270 1.368 10.340 1.00 91.38 393 GLY A O 1
ATOM 3108 N N . LEU A 1 394 ? 8.977 1.659 12.156 1.00 94.88 394 LEU A N 1
ATOM 3109 C CA . LEU A 1 394 ? 7.980 0.655 11.813 1.00 94.88 394 LEU A CA 1
ATOM 3110 C C . LEU A 1 394 ? 6.918 1.283 10.902 1.00 94.88 394 LEU A C 1
ATOM 3112 O O . LEU A 1 394 ? 6.240 2.221 11.308 1.00 94.88 394 LEU A O 1
ATOM 3116 N N . TYR A 1 395 ? 6.755 0.757 9.695 1.00 93.25 395 TYR A N 1
ATOM 3117 C CA . TYR A 1 395 ? 5.722 1.156 8.741 1.00 93.25 395 TYR A CA 1
ATOM 3118 C C . TYR A 1 395 ? 4.583 0.144 8.772 1.00 93.25 395 TYR A C 1
ATOM 3120 O O . TYR A 1 395 ? 4.813 -1.059 8.934 1.00 93.25 395 TYR A O 1
ATOM 3128 N N . ALA A 1 396 ? 3.355 0.642 8.634 1.00 94.00 396 ALA A N 1
ATOM 3129 C CA . ALA A 1 396 ? 2.154 -0.166 8.733 1.00 94.00 396 ALA A CA 1
ATOM 3130 C C . ALA A 1 396 ? 1.155 0.150 7.616 1.00 94.00 396 ALA A C 1
ATOM 3132 O O . ALA A 1 396 ? 1.039 1.285 7.153 1.00 94.00 396 ALA A O 1
ATOM 3133 N N . TYR A 1 397 ? 0.413 -0.866 7.184 1.00 93.81 397 TYR A N 1
ATOM 3134 C CA . TYR A 1 397 ? -0.649 -0.723 6.188 1.00 93.81 397 TYR A CA 1
ATOM 3135 C C . TYR A 1 397 ? -1.661 -1.866 6.285 1.00 93.81 397 TYR A C 1
ATOM 3137 O O . TYR A 1 397 ? -1.343 -2.960 6.751 1.00 93.81 397 TYR A O 1
ATOM 3145 N N . ILE A 1 398 ? -2.895 -1.622 5.849 1.00 94.75 398 ILE A N 1
ATOM 3146 C CA . ILE A 1 398 ? -3.971 -2.612 5.817 1.00 94.75 398 ILE A CA 1
ATOM 3147 C C . ILE A 1 398 ? -4.204 -3.079 4.382 1.00 94.75 398 ILE A C 1
ATOM 3149 O O . ILE A 1 398 ? -4.564 -2.294 3.515 1.00 94.75 398 ILE A O 1
ATOM 3153 N N . GLN A 1 399 ? -4.048 -4.377 4.145 1.00 93.94 399 GLN A N 1
ATOM 3154 C CA . GLN A 1 399 ? -4.495 -5.058 2.931 1.00 93.94 399 GLN A CA 1
ATOM 3155 C C . GLN A 1 399 ? -5.973 -5.429 3.066 1.00 93.94 399 GLN A C 1
ATOM 3157 O O . GLN A 1 399 ? -6.364 -6.010 4.078 1.00 93.94 399 GLN A O 1
ATOM 3162 N N . VAL A 1 400 ? -6.773 -5.196 2.026 1.00 93.25 400 VAL A N 1
ATOM 3163 C CA . VAL A 1 400 ? -8.184 -5.595 1.952 1.00 93.25 400 VAL A CA 1
ATOM 3164 C C . VAL A 1 400 ? -8.406 -6.620 0.838 1.00 93.25 400 VAL A C 1
ATOM 3166 O O . VAL A 1 400 ? -8.338 -6.310 -0.349 1.00 93.25 400 VAL A O 1
ATOM 3169 N N . GLY A 1 401 ? -8.769 -7.844 1.210 1.00 91.44 401 GLY A N 1
ATOM 3170 C CA . GLY A 1 401 ? -8.954 -8.957 0.282 1.00 91.44 401 GLY A CA 1
ATOM 3171 C C . GLY A 1 401 ? -7.636 -9.377 -0.359 1.00 91.44 401 GLY A C 1
ATOM 3172 O O . GLY A 1 401 ? -6.607 -9.394 0.308 1.00 91.44 401 GLY A O 1
ATOM 3173 N N . LYS A 1 402 ? -7.665 -9.732 -1.652 1.00 89.12 402 LYS A N 1
ATOM 3174 C CA . LYS A 1 402 ? -6.508 -10.278 -2.392 1.00 89.12 402 LYS A CA 1
ATOM 3175 C C . LYS A 1 402 ? -5.916 -11.535 -1.734 1.00 89.12 402 LYS A C 1
ATOM 3177 O O . LYS A 1 402 ? -4.718 -11.786 -1.803 1.00 89.12 402 LYS A O 1
ATOM 3182 N N . ASP A 1 403 ? -6.777 -12.327 -1.096 1.00 88.19 403 ASP A N 1
ATOM 3183 C CA . ASP A 1 403 ? -6.412 -13.590 -0.445 1.00 88.19 403 ASP A CA 1
ATOM 3184 C C . ASP A 1 403 ? -6.187 -14.709 -1.457 1.00 88.19 403 ASP A C 1
ATOM 3186 O O . ASP A 1 403 ? -5.397 -15.626 -1.235 1.00 88.19 403 ASP A O 1
ATOM 3190 N N . LYS A 1 404 ? -6.910 -14.651 -2.581 1.00 90.88 404 LYS A N 1
ATOM 3191 C CA . LYS A 1 404 ? -6.761 -15.628 -3.653 1.00 90.88 404 LYS A CA 1
ATOM 3192 C C . LYS A 1 404 ? -5.571 -15.220 -4.508 1.00 90.88 404 LYS A C 1
ATOM 3194 O O . LYS A 1 404 ? -5.654 -14.250 -5.260 1.00 90.88 404 LYS A O 1
ATOM 3199 N N . LEU A 1 405 ? -4.496 -15.996 -4.401 1.00 92.31 405 LEU A N 1
ATOM 3200 C CA . LEU A 1 405 ? -3.296 -15.857 -5.230 1.00 92.31 405 LEU A CA 1
ATOM 3201 C C . LEU A 1 405 ? -3.405 -16.611 -6.558 1.00 92.31 405 LEU A C 1
ATOM 3203 O O . LEU A 1 405 ? -2.594 -16.382 -7.448 1.00 92.31 405 LEU A O 1
ATOM 3207 N N . CYS A 1 406 ? -4.393 -17.501 -6.691 1.00 93.50 406 CYS A N 1
ATOM 3208 C CA . CYS A 1 406 ? -4.653 -18.268 -7.901 1.00 93.50 406 CYS A CA 1
ATOM 3209 C C . CYS A 1 406 ? -6.149 -18.296 -8.246 1.00 93.50 406 CYS A C 1
ATOM 3211 O O . CYS A 1 406 ? -6.998 -18.285 -7.350 1.00 93.50 406 CYS A O 1
ATOM 3213 N N . GLY A 1 407 ? -6.471 -18.372 -9.537 1.00 91.75 407 GLY A N 1
ATOM 3214 C CA . GLY A 1 407 ? -7.828 -18.449 -10.081 1.00 91.75 407 GLY A CA 1
ATOM 3215 C C . GLY A 1 407 ? -8.099 -17.428 -11.189 1.00 91.75 407 GLY A C 1
ATOM 3216 O O . GLY A 1 407 ? -7.275 -16.568 -11.480 1.00 91.75 407 GLY A O 1
ATOM 3217 N N . SER A 1 408 ? -9.285 -17.507 -11.793 1.00 84.44 408 SER A N 1
ATOM 3218 C CA . SER A 1 408 ? -9.728 -16.615 -12.880 1.00 84.44 408 SER A CA 1
ATOM 3219 C C . SER A 1 408 ? -9.841 -15.143 -12.474 1.00 84.44 408 SER A C 1
ATOM 3221 O O . SER A 1 408 ? -9.714 -14.249 -13.304 1.00 84.44 408 SER A O 1
ATOM 3223 N N . ASP A 1 409 ? -10.071 -14.892 -11.189 1.00 86.25 409 ASP A N 1
ATOM 3224 C CA . ASP A 1 409 ? -10.503 -13.584 -10.693 1.00 86.25 409 ASP A CA 1
ATOM 3225 C C . ASP A 1 409 ? -9.329 -12.698 -10.251 1.00 86.25 409 ASP A C 1
ATOM 3227 O O . ASP A 1 409 ? -9.526 -11.531 -9.913 1.00 86.25 409 ASP A O 1
ATOM 3231 N N . ILE A 1 410 ? -8.104 -13.236 -10.223 1.00 88.69 410 ILE A N 1
ATOM 3232 C CA . ILE A 1 410 ? -6.926 -12.543 -9.674 1.00 88.69 410 ILE A CA 1
ATOM 3233 C C . ILE A 1 410 ? -6.470 -11.364 -10.546 1.00 88.69 410 ILE A C 1
ATOM 3235 O O . ILE A 1 410 ? -5.870 -10.429 -10.021 1.00 88.69 410 ILE A O 1
ATOM 3239 N N . TYR A 1 411 ? -6.815 -11.377 -11.841 1.00 87.38 411 TYR A N 1
ATOM 3240 C CA . TYR A 1 411 ? -6.521 -10.301 -12.794 1.00 87.38 411 TYR A CA 1
ATOM 3241 C C . TYR A 1 411 ? -7.772 -9.562 -13.312 1.00 87.38 411 TYR A C 1
ATOM 3243 O O . TYR A 1 411 ? -7.765 -8.984 -14.400 1.00 87.38 411 TYR A O 1
ATOM 3251 N N . SER A 1 412 ? -8.890 -9.623 -12.584 1.00 84.31 412 SER A N 1
ATOM 3252 C CA . SER A 1 412 ? -10.146 -9.008 -13.024 1.00 84.31 412 SER A CA 1
ATOM 3253 C C . SER A 1 412 ? -10.351 -7.619 -12.424 1.00 84.31 412 SER A C 1
ATOM 3255 O O . SER A 1 412 ? -10.228 -7.440 -11.222 1.00 84.31 412 SER A O 1
ATOM 3257 N N . ALA A 1 413 ? -10.765 -6.645 -13.233 1.00 80.38 413 ALA A N 1
ATOM 3258 C CA . ALA A 1 413 ? -11.262 -5.363 -12.724 1.00 80.38 413 ALA A CA 1
ATOM 3259 C C . ALA A 1 413 ? -12.769 -5.398 -12.394 1.00 80.38 413 ALA A C 1
ATOM 3261 O O . ALA A 1 413 ? -13.321 -4.406 -11.935 1.00 80.38 413 ALA A O 1
ATOM 3262 N N . HIS A 1 414 ? -13.464 -6.509 -12.657 1.00 84.81 414 HIS A N 1
ATOM 3263 C CA . HIS A 1 414 ? -14.923 -6.537 -12.630 1.00 84.81 414 HIS A CA 1
ATOM 3264 C C . HIS A 1 414 ? -15.470 -6.544 -11.186 1.00 84.81 414 HIS A C 1
ATOM 3266 O O . HIS A 1 414 ? -15.015 -7.354 -10.377 1.00 84.81 414 HIS A O 1
ATOM 3272 N N . PRO A 1 415 ? -16.510 -5.751 -10.849 1.00 81.00 415 PRO A N 1
ATOM 3273 C CA . PRO A 1 415 ? -17.098 -5.720 -9.502 1.00 81.00 415 PRO A CA 1
ATOM 3274 C C . PRO A 1 415 ? -17.616 -7.069 -8.985 1.00 81.00 415 PRO A C 1
ATOM 3276 O O . PRO A 1 415 ? -17.657 -7.288 -7.778 1.00 81.00 415 PRO A O 1
ATOM 3279 N N . ALA A 1 416 ? -18.008 -7.985 -9.878 1.00 86.00 416 ALA A N 1
ATOM 3280 C CA . ALA A 1 416 ? -18.398 -9.352 -9.500 1.00 86.00 416 ALA A CA 1
ATOM 3281 C C . ALA A 1 416 ? -17.212 -10.224 -9.041 1.00 86.00 416 ALA A C 1
ATOM 3283 O O . ALA A 1 416 ? -17.421 -11.288 -8.464 1.00 86.00 416 ALA A O 1
ATOM 3284 N N . HIS A 1 417 ? -15.979 -9.770 -9.270 1.00 87.56 417 HIS A N 1
ATOM 3285 C CA . HIS A 1 417 ? -14.734 -10.432 -8.894 1.00 87.56 417 HIS A CA 1
ATOM 3286 C C . HIS A 1 417 ? -13.955 -9.550 -7.901 1.00 87.56 417 HIS A C 1
ATOM 3288 O O . HIS A 1 417 ? -12.873 -9.049 -8.215 1.00 87.56 417 HIS A O 1
ATOM 3294 N N . PRO A 1 418 ? -14.464 -9.345 -6.670 1.00 85.19 418 PRO A N 1
ATOM 3295 C CA . PRO A 1 418 ? -13.939 -8.342 -5.738 1.00 85.19 418 PRO A CA 1
ATOM 3296 C C . PRO A 1 418 ? -12.495 -8.592 -5.273 1.00 85.19 418 PRO A C 1
ATOM 3298 O O . PRO A 1 418 ? -11.874 -7.693 -4.706 1.00 85.19 418 PRO A O 1
ATOM 3301 N N . ASN A 1 419 ? -11.952 -9.794 -5.506 1.00 86.69 419 ASN A N 1
ATOM 3302 C CA . ASN A 1 419 ? -10.542 -10.110 -5.268 1.00 86.69 419 ASN A CA 1
ATOM 3303 C C . ASN A 1 419 ? -9.606 -9.421 -6.271 1.00 86.69 419 ASN A C 1
ATOM 3305 O O . ASN A 1 419 ? -8.443 -9.224 -5.953 1.00 86.69 419 ASN A O 1
ATOM 3309 N N . GLY A 1 420 ? -10.080 -9.087 -7.472 1.00 83.00 420 GLY A N 1
ATOM 3310 C CA . GLY A 1 420 ? -9.261 -8.492 -8.522 1.00 83.00 420 GLY A CA 1
ATOM 3311 C C . GLY A 1 420 ? -9.197 -6.960 -8.485 1.00 83.00 420 GLY A C 1
ATOM 3312 O O . GLY A 1 420 ? -8.278 -6.400 -9.073 1.00 83.00 420 GLY A O 1
ATOM 3313 N N . LEU A 1 421 ? -10.087 -6.298 -7.731 1.00 85.31 421 LEU A N 1
ATOM 3314 C CA . LEU A 1 421 ? -10.163 -4.832 -7.621 1.00 85.31 421 LEU A CA 1
ATOM 3315 C C . LEU A 1 421 ? -8.838 -4.183 -7.184 1.00 85.31 421 LEU A C 1
ATOM 3317 O O . LEU A 1 421 ? -8.087 -4.763 -6.394 1.00 85.31 421 LEU A O 1
ATOM 3321 N N . GLY A 1 422 ? -8.599 -2.962 -7.668 1.00 82.00 422 GLY A N 1
ATOM 3322 C CA . GLY A 1 422 ? -7.453 -2.123 -7.317 1.00 82.00 422 GLY A CA 1
ATOM 3323 C C . GLY A 1 422 ? -7.609 -1.402 -5.973 1.00 82.00 422 GLY A C 1
ATOM 3324 O O . GLY A 1 422 ? -8.553 -1.644 -5.214 1.00 82.00 422 GLY A O 1
ATOM 3325 N N . SER A 1 423 ? -6.641 -0.534 -5.685 1.00 79.56 423 SER A N 1
ATOM 3326 C CA . SER A 1 423 ? -6.342 0.185 -4.439 1.00 79.56 423 SER A CA 1
ATOM 3327 C C . SER A 1 423 ? -6.862 -0.521 -3.203 1.00 79.56 423 SER A C 1
ATOM 3329 O O . SER A 1 423 ? -7.920 -0.173 -2.693 1.00 79.56 423 SER A O 1
ATOM 3331 N N . TYR A 1 424 ? -6.148 -1.550 -2.767 1.00 86.44 424 TYR A N 1
ATOM 3332 C CA . TYR A 1 424 ? -6.521 -2.438 -1.664 1.00 86.44 424 TYR A CA 1
ATOM 3333 C C . TYR A 1 424 ? -5.510 -2.401 -0.511 1.00 86.44 424 TYR A C 1
ATOM 3335 O O . TYR A 1 424 ? -5.670 -3.144 0.455 1.00 86.44 424 TYR A O 1
ATOM 3343 N N . ILE A 1 425 ? -4.482 -1.556 -0.604 1.00 88.88 425 ILE A N 1
ATOM 3344 C CA . ILE A 1 425 ? -3.569 -1.211 0.482 1.00 88.88 425 ILE A CA 1
ATOM 3345 C C . ILE A 1 425 ? -3.978 0.158 1.029 1.00 88.88 425 ILE A C 1
ATOM 3347 O O . ILE A 1 425 ? -4.044 1.141 0.294 1.00 88.88 425 ILE A O 1
ATOM 3351 N N . PHE A 1 426 ? -4.259 0.208 2.324 1.00 89.12 426 PHE A N 1
ATOM 3352 C CA . PHE A 1 426 ? -4.602 1.412 3.065 1.00 89.12 426 PHE A CA 1
ATOM 3353 C C . PHE A 1 426 ? -3.443 1.770 4.007 1.00 89.12 426 PHE A C 1
ATOM 3355 O O . PHE A 1 426 ? -3.133 0.960 4.886 1.00 89.12 426 PHE A O 1
ATOM 3362 N N . PRO A 1 427 ? -2.780 2.928 3.852 1.00 88.81 427 PRO A N 1
ATOM 3363 C CA . PRO A 1 427 ? -1.727 3.356 4.770 1.00 88.81 427 PRO A CA 1
ATOM 3364 C C . PRO A 1 427 ? -2.194 3.403 6.226 1.00 88.81 427 PRO A C 1
ATOM 3366 O O . PRO A 1 427 ? -3.317 3.795 6.523 1.00 88.81 427 PRO A O 1
ATOM 3369 N N . VAL A 1 428 ? -1.321 3.029 7.157 1.00 91.88 428 VAL A N 1
ATOM 3370 C CA . VAL A 1 428 ? -1.533 3.261 8.589 1.00 91.88 428 VAL A CA 1
ATOM 3371 C C . VAL A 1 428 ? -0.331 4.047 9.085 1.00 91.88 428 VAL A C 1
ATOM 3373 O O . VAL A 1 428 ? 0.737 3.477 9.282 1.00 91.88 428 VAL A O 1
ATOM 3376 N N . THR A 1 429 ? -0.501 5.355 9.254 1.00 90.12 429 THR A N 1
ATOM 3377 C CA . THR A 1 429 ? 0.592 6.291 9.558 1.00 90.12 429 THR A CA 1
ATOM 3378 C C . THR A 1 429 ? 0.677 6.584 11.056 1.00 90.12 429 THR A C 1
ATOM 3380 O O . THR A 1 429 ? -0.326 6.513 11.776 1.00 90.12 429 THR A O 1
ATOM 3383 N N . ALA A 1 430 ? 1.867 6.916 11.561 1.00 91.94 430 ALA A N 1
ATOM 3384 C CA . ALA A 1 430 ? 2.045 7.302 12.961 1.00 91.94 430 ALA A CA 1
ATOM 3385 C C . ALA A 1 430 ? 1.439 8.682 13.285 1.00 91.94 430 ALA A C 1
ATOM 3387 O O . ALA A 1 430 ? 1.122 8.925 14.454 1.00 91.94 430 ALA A O 1
ATOM 3388 N N . GLU A 1 431 ? 1.192 9.530 12.275 1.00 88.88 431 GLU A N 1
ATOM 3389 C CA . GLU A 1 431 ? 0.400 10.760 12.394 1.00 88.88 431 GLU A CA 1
ATOM 3390 C C . GLU A 1 431 ? -0.986 10.485 12.995 1.00 88.88 431 GLU A C 1
ATOM 3392 O O . GLU A 1 431 ? -1.469 11.261 13.823 1.00 88.88 431 GLU A O 1
ATOM 3397 N N . GLY A 1 432 ? -1.626 9.391 12.577 1.00 92.94 432 GLY A N 1
ATOM 3398 C CA . GLY A 1 432 ? -2.990 9.036 12.941 1.00 92.94 432 GLY A CA 1
ATOM 3399 C C . GLY A 1 432 ? -4.065 9.649 12.049 1.00 92.94 432 GLY A C 1
ATOM 3400 O O . GLY A 1 432 ? -3.815 10.453 11.160 1.00 92.94 432 GLY A O 1
ATOM 3401 N N . ASN A 1 433 ? -5.302 9.249 12.329 1.00 95.06 433 ASN A N 1
ATOM 3402 C CA . ASN A 1 433 ? -6.475 9.562 11.528 1.00 95.06 433 ASN A CA 1
ATOM 3403 C C . ASN A 1 433 ? -7.276 10.710 12.153 1.00 95.06 433 ASN A C 1
ATOM 3405 O O . ASN A 1 433 ? -7.491 10.751 13.372 1.00 95.06 433 ASN A O 1
ATOM 3409 N N . TYR A 1 434 ? -7.757 11.630 11.327 1.00 95.12 434 TYR A N 1
ATOM 3410 C CA . TYR A 1 434 ? -8.430 12.850 11.747 1.00 95.12 434 TYR A CA 1
ATOM 3411 C C . TYR A 1 434 ? -9.624 13.171 10.865 1.00 95.12 434 TYR A C 1
ATOM 3413 O O . TYR A 1 434 ? -9.629 12.936 9.664 1.00 95.12 434 TYR A O 1
ATOM 3421 N N . ASP A 1 435 ? -10.609 13.797 11.489 1.00 94.50 435 ASP A N 1
ATOM 3422 C CA . ASP A 1 435 ? -11.538 14.677 10.806 1.00 94.50 435 ASP A CA 1
ATOM 3423 C C . ASP A 1 435 ? -10.823 16.012 10.578 1.00 94.50 435 ASP A C 1
ATOM 3425 O O . ASP A 1 435 ? -10.663 16.806 11.516 1.00 94.50 435 ASP A O 1
ATOM 3429 N N . PHE A 1 436 ? -10.306 16.211 9.364 1.00 91.25 436 PHE A N 1
ATOM 3430 C CA . PHE A 1 436 ? -9.482 17.373 9.057 1.00 91.25 436 PHE A CA 1
ATOM 3431 C C . PHE A 1 436 ? -10.294 18.660 8.939 1.00 91.25 436 PHE A C 1
ATOM 3433 O O . PHE A 1 436 ? -11.350 18.719 8.311 1.00 91.25 436 PHE A O 1
ATOM 3440 N N . ALA A 1 437 ? -9.737 19.721 9.512 1.00 90.69 437 ALA A N 1
ATOM 3441 C CA . ALA A 1 437 ? -10.145 21.089 9.248 1.00 90.69 437 ALA A CA 1
ATOM 3442 C C . ALA A 1 437 ? -9.212 21.719 8.206 1.00 90.69 437 ALA A C 1
ATOM 3444 O O . ALA A 1 437 ? -8.033 21.376 8.132 1.00 90.69 437 ALA A O 1
ATOM 3445 N N . PHE A 1 438 ? -9.730 22.681 7.443 1.00 88.12 438 PHE A N 1
ATOM 3446 C CA . PHE A 1 438 ? -8.976 23.405 6.420 1.00 88.12 438 PHE A CA 1
ATOM 3447 C C . PHE A 1 438 ? -9.125 24.914 6.609 1.00 88.12 438 PHE A C 1
ATOM 3449 O O . PHE A 1 438 ? -10.165 25.400 7.067 1.00 88.12 438 PHE A O 1
ATOM 3456 N N . ARG A 1 439 ? -8.078 25.661 6.252 1.00 87.06 439 ARG A N 1
ATOM 3457 C CA . ARG A 1 439 ? -8.050 27.131 6.255 1.00 87.06 439 ARG A CA 1
ATOM 3458 C C . ARG A 1 439 ? -7.177 27.622 5.091 1.00 87.06 439 ARG A C 1
ATOM 3460 O O . ARG A 1 439 ? -6.132 27.013 4.858 1.00 87.06 439 ARG A O 1
ATOM 3467 N N . PRO A 1 440 ? -7.550 28.703 4.378 1.00 86.75 440 PRO A N 1
ATOM 3468 C CA . PRO A 1 440 ? -6.683 29.274 3.354 1.00 86.75 440 PRO A CA 1
ATOM 3469 C C . PRO A 1 440 ? -5.379 29.815 3.958 1.00 86.75 440 PRO A C 1
ATOM 3471 O O . PRO A 1 440 ? -5.375 30.365 5.063 1.00 86.75 440 PRO A O 1
ATOM 3474 N N . ASP A 1 441 ? -4.271 29.657 3.240 1.00 84.06 441 ASP A N 1
ATOM 3475 C CA . ASP A 1 441 ? -3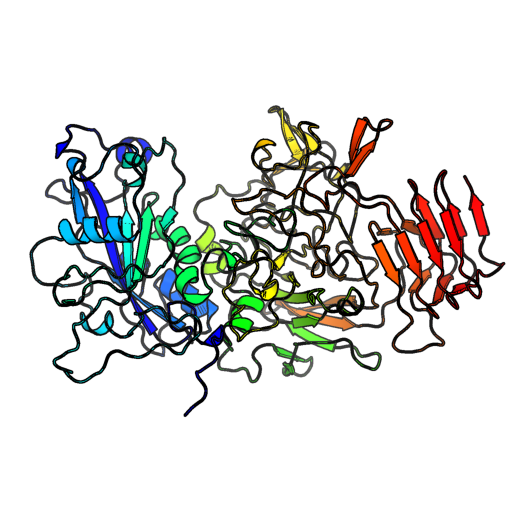.001 30.318 3.536 1.00 84.06 441 ASP A CA 1
ATOM 3476 C C . ASP A 1 441 ? -2.972 31.763 2.996 1.00 84.06 441 ASP A C 1
ATOM 3478 O O . ASP A 1 441 ? -3.960 32.276 2.463 1.00 84.06 441 ASP A O 1
ATOM 3482 N N . SER A 1 442 ? -1.829 32.444 3.123 1.00 85.06 442 SER A N 1
ATOM 3483 C CA . SER A 1 442 ? -1.659 33.820 2.632 1.00 85.06 442 SER A CA 1
ATOM 3484 C C . SER A 1 442 ? -1.782 33.966 1.110 1.00 85.06 442 SER A C 1
ATOM 3486 O O . SER A 1 442 ? -1.975 35.079 0.627 1.00 85.06 442 SER A O 1
ATOM 3488 N N . SER A 1 443 ? -1.698 32.867 0.354 1.00 82.12 443 SER A N 1
ATOM 3489 C CA . SER A 1 443 ? -1.906 32.827 -1.098 1.00 82.12 443 SER A CA 1
ATOM 3490 C C . SER A 1 443 ? -3.342 32.464 -1.496 1.00 82.12 443 SER A C 1
ATOM 3492 O O . SER A 1 443 ? -3.638 32.347 -2.683 1.00 82.12 443 SER A O 1
ATOM 3494 N N . GLY A 1 444 ? -4.238 32.286 -0.518 1.00 82.88 444 GLY A N 1
ATOM 3495 C CA . GLY A 1 444 ? -5.624 31.875 -0.739 1.00 82.88 444 GLY A CA 1
ATOM 3496 C C . GLY A 1 444 ? -5.794 30.379 -1.014 1.00 82.88 444 GLY A C 1
ATOM 3497 O O . GLY A 1 444 ? -6.898 29.952 -1.345 1.00 82.88 444 GLY A O 1
ATOM 3498 N N . ARG A 1 445 ? -4.735 29.569 -0.873 1.00 80.12 445 ARG A N 1
ATOM 3499 C CA . ARG A 1 445 ? -4.795 28.114 -1.073 1.00 80.12 445 ARG A CA 1
ATOM 3500 C C . ARG A 1 445 ? -5.271 27.427 0.196 1.00 80.12 445 ARG A C 1
ATOM 3502 O O . ARG A 1 445 ? -4.736 27.686 1.271 1.00 80.12 445 ARG A O 1
ATOM 3509 N N . TRP A 1 446 ? -6.245 26.531 0.082 1.00 83.31 446 TRP A N 1
ATOM 3510 C CA . TRP A 1 446 ? -6.708 25.731 1.215 1.00 83.31 446 TRP A CA 1
ATOM 3511 C C . TRP A 1 446 ? -5.635 24.734 1.649 1.00 83.31 446 TRP A C 1
ATOM 3513 O O . TRP A 1 446 ? -5.210 23.894 0.859 1.00 83.31 446 TRP A O 1
ATOM 3523 N N . ILE A 1 447 ? -5.219 24.821 2.913 1.00 84.62 447 ILE A N 1
ATOM 3524 C CA . ILE A 1 447 ? -4.277 23.883 3.530 1.00 84.62 447 ILE A CA 1
ATOM 3525 C C . ILE A 1 447 ? -4.864 23.310 4.824 1.00 84.62 447 ILE A C 1
ATOM 3527 O O . ILE A 1 447 ? -5.754 23.903 5.448 1.00 84.62 447 ILE A O 1
ATOM 3531 N N . ARG A 1 448 ? -4.370 22.133 5.217 1.00 87.50 448 ARG A N 1
ATOM 3532 C CA . ARG A 1 448 ? -4.776 21.418 6.433 1.00 87.50 448 ARG A CA 1
ATOM 3533 C C . ARG A 1 448 ? -4.523 22.276 7.675 1.00 87.50 448 ARG A C 1
ATOM 3535 O O . ARG A 1 448 ? -3.496 22.939 7.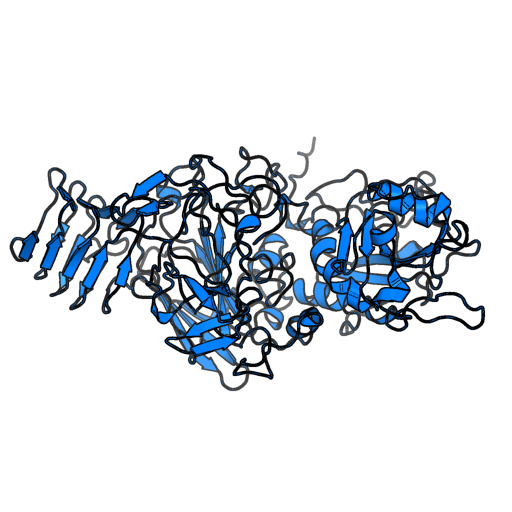769 1.00 87.50 448 ARG A O 1
ATOM 3542 N N . ASP A 1 449 ? -5.435 22.242 8.643 1.00 89.94 449 ASP A N 1
ATOM 3543 C CA . ASP A 1 449 ? -5.268 22.858 9.962 1.00 89.94 449 ASP A CA 1
ATOM 3544 C C . ASP A 1 449 ? -5.267 21.792 11.054 1.00 89.94 449 ASP A C 1
ATOM 3546 O O . ASP A 1 449 ? -6.311 21.367 11.565 1.00 89.94 449 ASP A O 1
ATOM 3550 N N . ARG A 1 450 ? -4.059 21.363 11.431 1.00 88.56 450 ARG A N 1
ATOM 3551 C CA . ARG A 1 450 ? -3.850 20.305 12.422 1.00 88.56 450 ARG A CA 1
ATOM 3552 C C . ARG A 1 450 ? -4.422 20.686 13.785 1.00 88.56 450 ARG A C 1
ATOM 3554 O O . ARG A 1 450 ? -4.950 19.827 14.484 1.00 88.56 450 ARG A O 1
ATOM 3561 N N . SER A 1 451 ? -4.367 21.969 14.147 1.00 90.31 451 SER A N 1
ATOM 3562 C CA . SER A 1 451 ? -4.809 22.460 15.458 1.00 90.31 451 SER A CA 1
ATOM 3563 C C . SER A 1 451 ? -6.325 22.409 15.652 1.00 90.31 451 SER A C 1
ATOM 3565 O O . SER A 1 451 ? -6.805 22.298 16.780 1.00 90.31 451 SER A O 1
ATOM 3567 N N . ARG A 1 452 ? -7.081 22.460 14.550 1.00 92.44 452 ARG A N 1
ATOM 3568 C CA . ARG A 1 452 ? -8.551 22.397 14.541 1.00 92.44 452 ARG A CA 1
ATOM 3569 C C . ARG A 1 452 ? -9.100 21.026 14.160 1.00 92.44 452 ARG A C 1
ATOM 3571 O O . ARG A 1 452 ? -10.307 20.815 14.249 1.00 92.44 452 ARG A O 1
ATOM 3578 N N . SER A 1 453 ? -8.232 20.115 13.737 1.00 93.81 453 SER A N 1
ATOM 3579 C CA . SER A 1 453 ? -8.609 18.765 13.330 1.00 93.81 453 SER A CA 1
ATOM 3580 C C . SER A 1 453 ? -8.914 17.889 14.546 1.00 93.81 453 SER A C 1
ATOM 3582 O O . SER A 1 453 ? -8.267 17.994 15.591 1.00 93.81 453 SER A O 1
ATOM 3584 N N . LEU A 1 454 ? -9.904 17.004 14.428 1.00 95.69 454 LEU A N 1
ATOM 3585 C CA . LEU A 1 454 ? -10.335 16.140 15.530 1.00 95.69 454 LEU A CA 1
ATOM 3586 C C . LEU A 1 454 ? -9.857 14.704 15.307 1.00 95.69 454 LEU A C 1
ATOM 3588 O O . LEU A 1 454 ? -10.130 14.149 14.246 1.00 95.69 454 LEU A O 1
ATOM 3592 N N . PRO A 1 455 ? -9.221 14.048 16.296 1.00 96.88 455 PRO A N 1
ATOM 3593 C CA . PRO A 1 455 ? -8.858 12.643 16.170 1.00 96.88 455 PRO A CA 1
ATOM 3594 C C . PRO A 1 455 ? -10.075 11.765 15.847 1.00 96.88 455 PRO A C 1
ATOM 3596 O O . PRO A 1 455 ? -11.136 11.872 16.479 1.00 96.88 455 PRO A O 1
ATOM 3599 N N . ASN A 1 456 ? -9.903 10.880 14.871 1.00 97.25 456 ASN A N 1
ATOM 3600 C CA . ASN A 1 456 ? -10.884 9.891 14.448 1.00 97.25 456 ASN A CA 1
ATOM 3601 C C . ASN A 1 456 ? -10.159 8.586 14.048 1.00 97.25 456 ASN A C 1
ATOM 3603 O O . ASN A 1 456 ? -10.026 8.288 12.865 1.00 97.25 456 ASN A O 1
ATOM 3607 N N . PRO A 1 457 ? -9.699 7.779 15.021 1.00 97.19 457 PRO A N 1
ATOM 3608 C CA . PRO A 1 457 ? -8.853 6.607 14.790 1.00 97.19 457 PRO A CA 1
ATOM 3609 C C . PRO A 1 457 ? -9.472 5.503 13.928 1.00 97.19 457 PRO A C 1
ATOM 3611 O O . PRO A 1 457 ? -8.727 4.652 13.454 1.00 97.19 457 PRO A O 1
ATOM 3614 N N . PHE A 1 458 ? -10.798 5.479 13.745 1.00 97.31 458 PHE A N 1
ATOM 3615 C CA . PHE A 1 458 ? -11.494 4.390 13.045 1.00 97.31 458 PHE A CA 1
ATOM 3616 C C . PHE A 1 458 ? -11.917 4.734 11.615 1.00 97.31 458 PHE A C 1
ATOM 3618 O O . PHE A 1 458 ? -11.865 3.873 10.747 1.00 97.31 458 PHE A O 1
ATOM 3625 N N . THR A 1 459 ? -12.381 5.963 11.375 1.00 95.50 459 THR A N 1
ATOM 3626 C CA . THR A 1 459 ? -12.929 6.384 10.066 1.00 95.50 459 THR A CA 1
ATOM 3627 C C . THR A 1 459 ? -12.355 7.709 9.580 1.00 95.50 459 THR A C 1
ATOM 3629 O O . THR A 1 459 ? -12.821 8.245 8.579 1.00 95.50 459 THR A O 1
ATOM 3632 N N . GLY A 1 460 ? -11.384 8.257 10.312 1.00 94.56 460 GLY A N 1
ATOM 3633 C CA . GLY A 1 460 ? -10.716 9.493 9.950 1.00 94.56 460 GLY A CA 1
ATOM 3634 C C . GLY A 1 460 ? -9.829 9.331 8.726 1.00 94.56 460 GLY A C 1
ATOM 3635 O O . GLY A 1 460 ? -9.499 8.219 8.315 1.00 94.56 460 GLY A O 1
ATOM 3636 N N . GLN A 1 461 ? -9.413 10.465 8.192 1.00 91.00 461 GLN A N 1
ATOM 3637 C CA . GLN A 1 461 ? -8.463 10.566 7.096 1.00 91.00 461 GLN A CA 1
ATOM 3638 C C . GLN A 1 461 ? -7.052 10.833 7.614 1.00 91.00 461 GLN A C 1
ATOM 3640 O O . GLN A 1 461 ? -6.869 11.288 8.741 1.00 91.00 461 GLN A O 1
ATOM 3645 N N . HIS A 1 462 ? -6.056 10.591 6.776 1.00 87.81 462 HIS A N 1
ATOM 3646 C CA . HIS A 1 462 ? -4.679 11.025 7.004 1.00 87.81 462 HIS A CA 1
ATOM 3647 C C . HIS A 1 462 ? -4.149 11.675 5.714 1.00 87.81 462 HIS A C 1
ATOM 3649 O O . HIS A 1 462 ? -4.839 11.728 4.698 1.00 87.81 462 HIS A O 1
ATOM 3655 N N . ASP A 1 463 ? -2.958 12.245 5.755 1.00 79.25 463 ASP A N 1
ATOM 3656 C CA . ASP A 1 463 ? -2.296 12.862 4.598 1.00 79.25 463 ASP A CA 1
ATOM 3657 C C . ASP A 1 463 ? -2.213 11.987 3.333 1.00 79.25 463 ASP A C 1
ATOM 3659 O O . ASP A 1 463 ? -2.469 12.467 2.229 1.00 79.25 463 ASP A O 1
ATOM 3663 N N . LEU A 1 464 ? -1.917 10.700 3.497 1.00 80.62 464 LEU A N 1
ATOM 3664 C CA . LEU A 1 464 ? -1.867 9.707 2.427 1.00 80.62 464 LEU A CA 1
ATOM 3665 C C . LEU A 1 464 ? -3.255 9.152 2.045 1.00 80.62 464 LEU A C 1
ATOM 3667 O O . LEU A 1 464 ? -3.330 8.220 1.249 1.00 80.62 464 LEU A O 1
ATOM 3671 N N . TYR A 1 465 ? -4.361 9.666 2.594 1.00 83.12 465 TYR A N 1
ATOM 3672 C CA . TYR A 1 465 ? -5.732 9.277 2.233 1.00 83.12 465 TYR A CA 1
ATOM 3673 C C . TYR A 1 465 ? -6.721 10.391 2.592 1.00 83.12 465 TYR A C 1
ATOM 3675 O O . TYR A 1 465 ? -7.226 10.460 3.716 1.00 83.12 465 TYR A O 1
ATOM 3683 N N . LEU A 1 466 ? -7.024 11.251 1.617 1.00 81.94 466 LEU A N 1
ATOM 3684 C CA . LEU A 1 466 ? -7.854 12.434 1.824 1.00 81.94 466 LEU A CA 1
ATOM 3685 C C . LEU A 1 466 ? -8.938 12.573 0.751 1.00 81.94 466 LEU A C 1
ATOM 3687 O O . LEU A 1 466 ? -8.683 12.442 -0.443 1.00 81.94 466 LEU A O 1
ATOM 3691 N N . GLY A 1 467 ? -10.145 12.908 1.194 1.00 83.06 467 GLY A N 1
ATOM 3692 C CA . GLY A 1 467 ? -11.267 13.309 0.353 1.00 83.06 467 GLY A CA 1
ATOM 3693 C C . GLY A 1 467 ? -12.064 14.403 1.056 1.00 83.06 467 GLY A C 1
ATOM 3694 O O . GLY A 1 467 ? -12.331 14.292 2.250 1.00 83.06 467 GLY A O 1
ATOM 3695 N N . VAL A 1 468 ? -12.429 15.461 0.342 1.00 84.06 468 VAL A N 1
ATOM 3696 C CA . VAL A 1 468 ? -13.132 16.626 0.894 1.00 84.06 468 VAL A CA 1
ATOM 3697 C C . VAL A 1 468 ? -13.995 17.290 -0.184 1.00 84.06 468 VAL A C 1
ATOM 3699 O O . VAL A 1 468 ? -13.755 17.087 -1.370 1.00 84.06 468 VAL A O 1
ATOM 3702 N N . ASP A 1 469 ? -15.006 18.031 0.263 1.00 87.00 469 ASP A N 1
ATOM 3703 C CA . ASP A 1 469 ? -15.927 18.864 -0.523 1.00 87.00 469 ASP A CA 1
ATOM 3704 C C . ASP A 1 469 ? -15.733 20.318 -0.052 1.00 87.00 469 ASP A C 1
ATOM 3706 O O . ASP A 1 469 ? -16.280 20.708 0.987 1.00 87.00 469 ASP A O 1
ATOM 3710 N N . LEU A 1 470 ? -14.841 21.077 -0.703 1.00 83.06 470 LEU A N 1
ATOM 3711 C CA . LEU A 1 470 ? -14.541 22.469 -0.320 1.00 83.06 470 LEU A CA 1
ATOM 3712 C C . LEU A 1 470 ? -15.458 23.462 -1.038 1.00 83.06 470 LEU A C 1
ATOM 3714 O O . LEU A 1 470 ? -15.740 24.524 -0.475 1.00 83.06 470 LEU A O 1
ATOM 3718 N N . ASP A 1 471 ? -15.927 23.136 -2.244 1.00 85.88 471 ASP A N 1
ATOM 3719 C CA . ASP A 1 471 ? -16.875 23.969 -2.989 1.00 85.88 471 ASP A CA 1
ATOM 3720 C C . ASP A 1 471 ? -18.319 23.870 -2.453 1.00 85.88 471 ASP A C 1
ATOM 3722 O O . ASP A 1 471 ? -19.151 24.740 -2.733 1.00 85.88 471 ASP A O 1
ATOM 3726 N N . GLY A 1 472 ? -18.599 22.869 -1.611 1.00 88.06 472 GLY A N 1
ATOM 3727 C CA . GLY A 1 472 ? -19.877 22.683 -0.942 1.00 88.06 472 GLY A CA 1
ATOM 3728 C C . GLY A 1 472 ? -20.970 22.230 -1.903 1.00 88.06 472 GLY A C 1
ATOM 3729 O O . GLY A 1 472 ? -22.117 22.660 -1.755 1.00 88.06 472 GLY A O 1
ATOM 3730 N N . ASN A 1 473 ? -20.641 21.405 -2.896 1.00 89.75 473 ASN A N 1
ATOM 3731 C CA . ASN A 1 473 ? -21.595 20.881 -3.874 1.00 89.75 473 ASN A CA 1
ATOM 3732 C C . ASN A 1 473 ? -22.194 19.514 -3.469 1.00 89.75 473 ASN A C 1
ATOM 3734 O O . ASN A 1 473 ? -23.098 19.013 -4.147 1.00 89.75 473 ASN A O 1
ATOM 3738 N N . GLY A 1 474 ? -21.735 18.917 -2.362 1.00 90.12 474 GLY A N 1
ATOM 3739 C CA . GLY A 1 474 ? -22.201 17.618 -1.873 1.00 90.12 474 GLY A CA 1
ATOM 3740 C C . GLY A 1 474 ? -21.544 16.410 -2.550 1.00 90.12 474 GLY A C 1
ATOM 3741 O O . GLY A 1 474 ? -22.041 15.287 -2.408 1.00 90.12 474 GLY A O 1
ATOM 3742 N N . GLN A 1 475 ? -20.445 16.614 -3.274 1.00 88.69 475 GLN A N 1
ATOM 3743 C CA . GLN A 1 475 ? -19.613 15.594 -3.905 1.00 88.69 475 GLN A CA 1
ATOM 3744 C C . GLN A 1 475 ? -18.157 15.815 -3.514 1.00 88.69 475 GLN A C 1
ATOM 3746 O O . GLN A 1 475 ? -17.639 16.920 -3.596 1.00 88.69 475 GLN A O 1
ATOM 3751 N N . VAL A 1 476 ? -17.469 14.740 -3.153 1.00 85.75 476 VAL A N 1
ATOM 3752 C CA . VAL A 1 476 ? -16.019 14.782 -2.979 1.00 85.75 476 VAL A CA 1
ATOM 3753 C C . VAL A 1 476 ? -15.363 14.623 -4.351 1.00 85.75 476 VAL A C 1
ATOM 3755 O O . VAL A 1 476 ? -15.506 13.575 -4.980 1.00 85.75 476 VAL A O 1
ATOM 3758 N N . ASP A 1 477 ? -14.631 15.634 -4.817 1.00 77.81 477 ASP A N 1
ATOM 3759 C CA . ASP A 1 477 ? -13.908 15.592 -6.098 1.00 77.81 477 ASP A CA 1
ATOM 3760 C C . ASP A 1 477 ? -12.503 16.200 -5.949 1.00 77.81 477 ASP A C 1
ATOM 3762 O O . ASP A 1 477 ? -12.294 17.377 -6.249 1.00 77.81 477 ASP A O 1
ATOM 3766 N N . PRO A 1 478 ? -11.502 15.416 -5.506 1.00 68.38 478 PRO A N 1
ATOM 3767 C CA . PRO A 1 478 ? -10.176 15.944 -5.176 1.00 68.38 478 PRO A CA 1
ATOM 3768 C C . PRO A 1 478 ? -9.474 16.644 -6.353 1.00 68.38 478 PRO A C 1
ATOM 3770 O O . PRO A 1 478 ? -8.606 17.482 -6.117 1.00 68.38 478 PRO A O 1
ATOM 3773 N N . ILE A 1 479 ? -9.851 16.345 -7.605 1.00 68.00 479 ILE A N 1
ATOM 3774 C CA . ILE A 1 479 ? -9.306 17.017 -8.795 1.00 68.00 479 ILE A CA 1
ATOM 3775 C C . ILE A 1 479 ? -9.839 18.450 -8.895 1.00 68.00 479 ILE A C 1
ATOM 3777 O O . ILE A 1 479 ? -9.078 19.368 -9.203 1.00 68.00 479 ILE A O 1
ATOM 3781 N N . LYS A 1 480 ? -11.137 18.656 -8.644 1.00 71.38 480 LYS A N 1
ATOM 3782 C CA . LYS A 1 480 ? -11.764 19.984 -8.719 1.00 71.38 480 LYS A CA 1
ATOM 3783 C C . LYS A 1 480 ? -11.448 20.861 -7.520 1.00 71.38 480 LYS A C 1
ATOM 3785 O O . LYS A 1 480 ? -11.320 22.069 -7.695 1.00 71.38 480 LYS A O 1
ATOM 3790 N N . GLU A 1 481 ? -11.282 20.267 -6.341 1.00 73.62 481 GLU A N 1
ATOM 3791 C CA . GLU A 1 481 ? -11.044 21.035 -5.114 1.00 73.62 481 GLU A CA 1
ATOM 3792 C C . GLU A 1 481 ? -9.686 21.757 -5.091 1.00 73.62 481 GLU A C 1
ATOM 3794 O O . GLU A 1 481 ? -9.450 22.609 -4.235 1.00 73.62 481 GLU A O 1
ATOM 3799 N N . GLY A 1 482 ? -8.774 21.451 -6.026 1.00 59.53 482 GLY A N 1
ATOM 3800 C CA . GLY A 1 482 ? -7.517 22.189 -6.190 1.00 59.53 482 GLY A CA 1
ATOM 3801 C C . GLY A 1 482 ? -6.582 22.097 -4.979 1.00 59.53 482 GLY A C 1
ATOM 3802 O O . GLY A 1 482 ? -5.767 22.993 -4.750 1.00 59.53 482 GLY A O 1
ATOM 3803 N N . ILE A 1 483 ? -6.704 21.030 -4.186 1.00 63.78 483 ILE A N 1
ATOM 3804 C CA . ILE A 1 483 ? -5.916 20.839 -2.970 1.00 63.78 483 ILE A CA 1
ATOM 3805 C C . ILE A 1 483 ? -4.529 20.352 -3.355 1.00 63.78 483 ILE A C 1
ATOM 3807 O O . ILE A 1 483 ? -4.357 19.259 -3.896 1.00 63.78 483 ILE A O 1
ATOM 3811 N N . LEU A 1 484 ? -3.520 21.148 -3.010 1.00 55.00 484 LEU A N 1
ATOM 3812 C CA . LEU A 1 484 ? -2.149 20.664 -2.953 1.00 55.00 484 LEU A CA 1
ATOM 3813 C C . LEU A 1 484 ? -2.020 19.828 -1.688 1.00 55.00 484 LEU A C 1
ATOM 3815 O O . LEU A 1 484 ? -1.796 20.352 -0.595 1.00 55.00 484 LEU A O 1
ATOM 3819 N N . LEU A 1 485 ? -2.252 18.526 -1.837 1.00 59.81 485 LEU A N 1
ATOM 3820 C CA . LEU A 1 485 ? -2.069 17.578 -0.752 1.00 59.81 485 LEU A CA 1
ATOM 3821 C C . LEU A 1 485 ? -0.641 17.737 -0.221 1.00 59.81 485 LEU A C 1
ATOM 3823 O O . LEU A 1 485 ? 0.324 17.591 -0.963 1.00 59.81 485 LEU A O 1
ATOM 3827 N N . GLY A 1 486 ? -0.526 18.040 1.065 1.00 59.81 486 GLY A N 1
ATOM 3828 C CA . GLY A 1 486 ? 0.644 17.721 1.865 1.00 59.81 486 GLY A CA 1
ATOM 3829 C C . GLY A 1 486 ? 1.933 18.515 1.670 1.00 59.81 486 GLY A C 1
ATOM 3830 O O . GLY A 1 486 ? 2.933 18.124 2.259 1.00 59.81 486 GLY A O 1
ATOM 3831 N N . ASP A 1 487 ? 1.932 19.639 0.952 1.00 68.06 487 ASP A N 1
ATOM 3832 C CA . ASP A 1 487 ? 3.120 20.515 0.882 1.00 68.06 487 ASP A CA 1
ATOM 3833 C C . ASP A 1 487 ? 3.238 21.461 2.094 1.00 68.06 487 ASP A C 1
ATOM 3835 O O . ASP A 1 487 ? 4.307 22.008 2.384 1.00 68.06 487 ASP A O 1
ATOM 3839 N N . ARG A 1 488 ? 2.114 21.736 2.772 1.00 78.94 488 ARG A N 1
ATOM 3840 C CA . ARG A 1 488 ? 2.008 22.689 3.885 1.00 78.94 488 ARG A CA 1
ATOM 3841 C C . ARG A 1 488 ? 0.832 22.373 4.798 1.00 78.94 488 ARG A C 1
ATOM 3843 O O . ARG A 1 488 ? -0.217 21.921 4.338 1.00 78.94 488 ARG A O 1
ATOM 3850 N N . GLU A 1 489 ? 0.941 22.770 6.059 1.00 85.81 489 GLU A N 1
ATOM 3851 C CA . GLU A 1 489 ? -0.185 22.790 6.990 1.00 85.81 489 GLU A CA 1
ATOM 3852 C C . GLU A 1 489 ? -0.073 23.899 8.040 1.00 85.81 489 GLU A C 1
ATOM 3854 O O . GLU A 1 489 ? 1.011 24.392 8.349 1.00 85.81 489 GLU A O 1
ATOM 3859 N N . TRP A 1 490 ? -1.206 24.257 8.641 1.00 88.75 490 TRP A N 1
ATOM 3860 C CA . TRP A 1 490 ? -1.240 25.068 9.849 1.00 88.75 490 TRP A CA 1
ATOM 3861 C C . TRP A 1 490 ? -0.961 24.213 11.090 1.00 88.75 490 TRP A C 1
ATOM 3863 O O . TRP A 1 490 ? -1.707 23.275 11.398 1.00 88.75 490 TRP A O 1
ATOM 3873 N N . ARG A 1 491 ? 0.055 24.610 11.861 1.00 88.88 491 ARG A N 1
ATOM 3874 C CA . ARG A 1 491 ? 0.325 24.138 13.225 1.00 88.88 491 ARG A CA 1
ATOM 3875 C C . ARG A 1 491 ? 0.062 25.282 14.204 1.00 88.88 491 ARG A C 1
ATOM 3877 O O . ARG A 1 491 ? 0.947 26.048 14.567 1.00 88.88 491 ARG A O 1
ATOM 3884 N N . GLY A 1 492 ? -1.199 25.416 14.610 1.00 89.12 492 GLY A N 1
ATOM 3885 C CA . GLY A 1 492 ? -1.660 26.574 15.375 1.00 89.12 492 GLY A CA 1
ATOM 3886 C C . GLY A 1 492 ? -1.705 27.816 14.485 1.00 89.12 492 GLY A C 1
ATOM 3887 O O . GLY A 1 492 ? -2.435 27.845 13.490 1.00 89.12 492 GLY A O 1
ATOM 3888 N N . ASP A 1 493 ? -0.910 28.826 14.826 1.00 88.81 493 ASP A N 1
ATOM 3889 C CA . ASP A 1 493 ? -0.854 30.097 14.092 1.00 88.81 493 ASP A CA 1
ATOM 3890 C C . ASP A 1 493 ? 0.326 30.192 13.113 1.00 88.81 493 ASP A C 1
ATOM 3892 O O . ASP A 1 493 ? 0.531 31.236 12.498 1.00 88.81 493 ASP A O 1
ATOM 3896 N N . THR A 1 494 ? 1.093 29.112 12.930 1.00 89.38 494 THR A N 1
ATOM 3897 C CA . THR A 1 494 ? 2.182 29.044 11.946 1.00 89.38 494 THR A CA 1
ATOM 3898 C C . THR A 1 494 ? 1.850 28.084 10.810 1.00 89.38 494 THR A C 1
ATOM 3900 O O . THR A 1 494 ? 1.176 27.072 11.008 1.00 89.38 494 THR A O 1
ATOM 3903 N N . VAL A 1 495 ? 2.329 28.409 9.608 1.00 86.69 495 VAL A N 1
ATOM 3904 C CA . VAL A 1 495 ? 2.350 27.483 8.470 1.00 86.69 495 VAL A CA 1
ATOM 3905 C C . VAL A 1 495 ? 3.695 26.772 8.475 1.00 86.69 495 VAL A C 1
ATOM 3907 O O . VAL A 1 495 ? 4.730 27.432 8.543 1.00 86.69 495 VAL A O 1
ATOM 3910 N N . VAL A 1 496 ? 3.672 25.447 8.397 1.00 83.50 496 VAL A N 1
ATOM 3911 C CA . VAL A 1 496 ? 4.858 24.592 8.291 1.00 83.50 496 VAL A CA 1
ATOM 3912 C C . VAL A 1 496 ? 4.809 23.876 6.951 1.00 83.50 496 VAL A C 1
ATOM 3914 O O . VAL A 1 496 ? 3.736 23.441 6.529 1.00 83.50 496 VAL A O 1
ATOM 3917 N N . HIS A 1 497 ? 5.946 23.772 6.269 1.00 77.00 497 HIS A N 1
ATOM 3918 C CA . HIS A 1 497 ? 6.056 22.971 5.059 1.00 77.00 497 HIS A CA 1
ATOM 3919 C C . HIS A 1 497 ? 6.131 21.481 5.403 1.00 77.00 497 HIS A C 1
ATOM 3921 O O . HIS A 1 497 ? 6.974 21.055 6.188 1.00 77.00 497 HIS A O 1
ATOM 3927 N N . THR A 1 498 ? 5.262 20.688 4.789 1.00 72.62 498 THR A N 1
ATOM 3928 C CA . THR A 1 498 ? 5.241 19.226 4.918 1.00 72.62 498 THR A CA 1
ATOM 3929 C C . THR A 1 498 ? 5.536 18.592 3.560 1.00 72.62 498 THR A C 1
ATOM 3931 O O . THR A 1 498 ? 5.606 19.287 2.550 1.00 72.62 498 THR A O 1
ATOM 3934 N N . CYS A 1 499 ? 5.732 17.277 3.528 1.00 69.88 499 CYS A N 1
ATOM 3935 C CA . CYS A 1 499 ? 5.773 16.494 2.286 1.00 69.88 499 CYS A CA 1
ATOM 3936 C C . CYS A 1 499 ? 4.819 15.303 2.373 1.00 69.88 499 CYS A C 1
ATOM 3938 O O . CYS A 1 499 ? 5.043 14.248 1.795 1.00 69.88 499 CYS A O 1
ATOM 3940 N N . SER A 1 500 ? 3.732 15.497 3.105 1.00 69.56 500 SER A N 1
ATOM 3941 C CA . SER A 1 500 ? 2.858 14.456 3.619 1.00 69.56 500 SER A CA 1
ATOM 3942 C C . SER A 1 500 ? 2.061 13.725 2.527 1.00 69.56 500 SER A C 1
ATOM 3944 O O . SER A 1 500 ? 1.669 12.580 2.698 1.00 69.56 500 SER A O 1
ATOM 3946 N N . SER A 1 501 ? 1.908 14.300 1.327 1.00 63.78 501 SER A N 1
ATOM 3947 C CA . SER A 1 501 ? 1.354 13.577 0.163 1.00 63.78 501 SER A CA 1
ATOM 3948 C C . SER A 1 501 ? 2.365 12.679 -0.559 1.00 63.78 501 SER A C 1
ATOM 3950 O O . SER A 1 501 ? 2.009 11.957 -1.488 1.00 63.78 501 SER A O 1
ATOM 3952 N N . TRP A 1 502 ? 3.627 12.716 -0.150 1.00 65.88 502 TRP A N 1
ATOM 3953 C CA . TRP A 1 502 ? 4.736 11.955 -0.733 1.00 65.88 502 TRP A CA 1
ATOM 3954 C C . TRP A 1 502 ? 5.368 10.997 0.270 1.00 65.88 502 TRP A C 1
ATOM 3956 O O . TRP A 1 502 ? 6.446 10.459 0.012 1.00 65.88 502 TRP A O 1
ATOM 3966 N N . GLY A 1 503 ? 4.715 10.849 1.417 1.00 72.56 503 GLY A N 1
ATOM 3967 C CA . GLY A 1 503 ? 5.279 10.304 2.630 1.00 72.56 503 GLY A CA 1
ATOM 3968 C C . GLY A 1 503 ? 6.278 11.252 3.292 1.00 72.56 503 GLY A C 1
ATOM 3969 O O . GLY A 1 503 ? 7.064 11.947 2.636 1.00 72.56 503 GLY A O 1
ATOM 3970 N N . ASP A 1 504 ? 6.267 11.277 4.616 1.00 73.25 504 ASP A N 1
ATOM 3971 C CA . ASP A 1 504 ? 7.186 12.077 5.408 1.00 73.25 504 ASP A CA 1
ATOM 3972 C C . ASP A 1 504 ? 7.644 11.372 6.694 1.00 73.25 504 ASP A C 1
ATOM 3974 O O . ASP A 1 504 ? 7.550 10.155 6.864 1.00 73.25 504 ASP A O 1
ATOM 3978 N N . TRP A 1 505 ? 8.296 12.131 7.571 1.00 75.50 505 TRP A N 1
ATOM 3979 C CA . TRP A 1 505 ? 8.881 11.586 8.787 1.00 75.50 505 TRP A CA 1
ATOM 3980 C C . TRP A 1 505 ? 7.839 11.246 9.866 1.00 75.50 505 TRP A C 1
ATOM 3982 O O . TRP A 1 505 ? 8.168 10.548 10.826 1.00 75.50 505 TRP A O 1
ATOM 3992 N N . GLU A 1 506 ? 6.599 11.714 9.735 1.00 81.81 506 GLU A N 1
ATOM 3993 C CA . GLU A 1 506 ? 5.515 11.444 10.678 1.00 81.81 506 GLU A CA 1
ATOM 3994 C C . GLU A 1 506 ? 4.753 10.146 10.330 1.00 81.81 506 GLU A C 1
ATOM 3996 O O . GLU A 1 506 ? 3.944 9.674 11.132 1.00 81.81 506 GLU A O 1
ATOM 4001 N N . ASP A 1 507 ? 5.071 9.499 9.201 1.00 83.81 507 ASP A N 1
ATOM 4002 C CA . ASP A 1 507 ? 4.472 8.222 8.791 1.00 83.81 507 ASP A CA 1
ATOM 4003 C C . ASP A 1 507 ? 4.950 7.022 9.611 1.00 83.81 507 ASP A C 1
ATOM 4005 O O . ASP A 1 507 ? 4.159 6.146 9.972 1.00 83.81 507 ASP A O 1
ATOM 4009 N N . GLY A 1 508 ? 6.254 6.966 9.895 1.00 87.94 508 GLY A N 1
ATOM 4010 C CA . GLY A 1 508 ? 6.895 5.841 10.568 1.00 87.94 508 GLY A CA 1
ATOM 4011 C C . GLY A 1 508 ? 6.667 5.853 12.081 1.00 87.94 508 GLY A C 1
ATOM 4012 O O . GLY A 1 508 ? 6.888 6.858 12.760 1.00 87.94 508 GLY A O 1
ATOM 4013 N N . PHE A 1 509 ? 6.287 4.709 12.650 1.00 93.56 509 PHE A N 1
ATOM 4014 C CA . PHE A 1 509 ? 6.189 4.517 14.097 1.00 93.56 509 PHE A CA 1
ATOM 4015 C C . PHE A 1 509 ? 7.592 4.375 14.700 1.00 93.56 509 PHE A C 1
ATOM 4017 O O . PHE A 1 509 ? 8.393 3.537 14.278 1.00 93.56 509 PHE A O 1
ATOM 4024 N N . SER A 1 510 ? 7.893 5.191 15.707 1.00 91.31 510 SER A N 1
ATOM 4025 C CA . SER A 1 510 ? 9.197 5.255 16.367 1.00 91.31 510 SER A CA 1
ATOM 4026 C C . SER A 1 510 ? 9.076 5.792 17.799 1.00 91.31 510 SER A C 1
ATOM 4028 O O . SER A 1 510 ? 7.987 6.098 18.292 1.00 91.31 510 SER A O 1
ATOM 4030 N N . TRP A 1 511 ? 10.217 5.947 18.473 1.00 87.50 511 TRP A N 1
ATOM 4031 C CA . TRP A 1 511 ? 10.300 6.662 19.748 1.00 87.50 511 TRP A CA 1
ATOM 4032 C C . TRP A 1 511 ? 10.017 8.164 19.627 1.00 87.50 511 TRP A C 1
ATOM 4034 O O . TRP A 1 511 ? 9.547 8.759 20.595 1.00 87.50 511 TRP A O 1
ATOM 4044 N N . ALA A 1 512 ? 10.299 8.768 18.468 1.00 83.06 512 ALA A N 1
ATOM 4045 C CA . ALA A 1 512 ? 10.092 10.195 18.219 1.00 83.06 512 ALA A CA 1
ATOM 4046 C C . ALA A 1 512 ? 8.637 10.532 17.849 1.00 83.06 512 ALA A C 1
ATOM 4048 O O . ALA A 1 512 ? 8.193 11.654 18.079 1.00 83.06 512 ALA A O 1
ATOM 4049 N N . THR A 1 513 ? 7.902 9.564 17.297 1.00 87.06 513 THR A N 1
ATOM 4050 C CA . THR A 1 513 ? 6.508 9.713 16.862 1.00 87.06 513 THR A CA 1
ATOM 4051 C C . THR A 1 513 ? 5.568 8.974 17.825 1.00 87.06 513 THR A C 1
ATOM 4053 O O . THR A 1 513 ? 5.329 9.411 18.952 1.00 87.06 513 THR A O 1
ATOM 4056 N N . GLN A 1 514 ? 5.044 7.822 17.412 1.00 91.69 514 GLN A N 1
ATOM 4057 C CA . GLN A 1 514 ? 4.230 6.924 18.217 1.00 91.69 514 GLN A CA 1
ATOM 4058 C C . GLN A 1 514 ? 4.820 5.518 18.163 1.00 91.69 514 GLN A C 1
ATOM 4060 O O . GLN A 1 514 ? 5.151 5.011 17.100 1.00 91.69 514 GLN A O 1
ATOM 4065 N N . ARG A 1 515 ? 4.877 4.850 19.318 1.00 95.31 515 ARG A N 1
ATOM 4066 C CA . ARG A 1 515 ? 5.430 3.490 19.453 1.00 95.31 515 ARG A CA 1
ATOM 4067 C C . ARG A 1 515 ? 4.390 2.375 19.531 1.00 95.31 515 ARG A C 1
ATOM 4069 O O . ARG A 1 515 ? 4.754 1.219 19.712 1.00 95.31 515 ARG A O 1
ATOM 4076 N N . ARG A 1 516 ? 3.097 2.713 19.520 1.00 96.44 516 ARG A N 1
ATOM 4077 C CA . ARG A 1 516 ? 2.030 1.775 19.883 1.00 96.44 516 ARG A CA 1
ATOM 4078 C C . ARG A 1 516 ? 0.763 1.951 19.054 1.00 96.44 516 ARG A C 1
ATOM 4080 O O . ARG A 1 516 ? 0.274 3.067 18.910 1.00 96.44 516 ARG A O 1
ATOM 4087 N N . LEU A 1 517 ? 0.193 0.820 18.649 1.00 97.50 517 LEU A N 1
ATOM 4088 C CA . LEU A 1 517 ? -1.143 0.662 18.080 1.00 97.50 517 LEU A CA 1
ATOM 4089 C C . LEU A 1 517 ? -2.023 -0.121 19.070 1.00 97.50 517 LEU A C 1
ATOM 4091 O O . LEU A 1 517 ? -1.608 -1.139 19.621 1.00 97.50 517 LEU A O 1
ATOM 4095 N N . GLY A 1 518 ? -3.244 0.338 19.316 1.00 97.50 518 GLY A N 1
ATOM 4096 C CA . GLY A 1 518 ? -4.252 -0.322 20.144 1.00 97.50 518 GLY A CA 1
ATOM 4097 C C . GLY A 1 518 ? -5.580 0.436 20.119 1.00 97.50 518 GLY A C 1
ATOM 4098 O O . GLY A 1 518 ? -5.680 1.513 19.543 1.00 97.50 518 GLY A O 1
ATOM 4099 N N . LEU A 1 519 ? -6.619 -0.083 20.778 1.00 97.75 519 LEU A N 1
ATOM 4100 C CA . LEU A 1 519 ? -7.942 0.570 20.775 1.00 97.75 519 LEU A CA 1
ATOM 4101 C C . LEU A 1 519 ? -7.945 1.997 21.349 1.00 97.75 519 LEU A C 1
ATOM 4103 O O . LEU A 1 519 ? -8.850 2.785 21.075 1.00 97.75 519 LEU A O 1
ATOM 4107 N N . GLU A 1 520 ? -6.952 2.318 22.178 1.00 96.19 520 GLU A N 1
ATOM 4108 C CA . GLU A 1 520 ? -6.794 3.644 22.760 1.00 96.19 520 GLU A CA 1
ATOM 4109 C C . GLU A 1 520 ? -5.881 4.574 21.941 1.00 96.19 520 GLU A C 1
ATOM 4111 O O . GLU A 1 520 ? -5.630 5.690 22.381 1.00 96.19 520 GLU A O 1
ATOM 4116 N N . THR A 1 521 ? -5.328 4.146 20.800 1.00 97.25 521 THR A N 1
ATOM 4117 C CA . THR A 1 521 ? -4.391 4.929 19.968 1.00 97.25 521 THR A CA 1
ATOM 4118 C C . THR A 1 521 ? -5.039 5.545 18.739 1.00 97.25 521 THR A C 1
ATOM 4120 O O . THR A 1 521 ? -6.159 5.201 18.370 1.00 97.25 521 THR A O 1
ATOM 4123 N N . ASN A 1 522 ? -4.326 6.503 18.143 1.00 97.19 522 ASN A N 1
ATOM 4124 C CA . ASN A 1 522 ? -4.649 7.065 16.842 1.00 97.19 522 ASN A CA 1
ATOM 4125 C C . ASN A 1 522 ? -3.420 6.910 15.935 1.00 97.19 522 ASN A C 1
ATOM 4127 O O . ASN A 1 522 ? -2.422 7.562 16.236 1.00 97.19 522 ASN A O 1
ATOM 4131 N N . PRO A 1 523 ? -3.448 6.034 14.917 1.00 96.31 523 PRO A N 1
ATOM 4132 C CA . PRO A 1 523 ? -4.583 5.209 14.491 1.00 96.31 523 PRO A CA 1
ATOM 4133 C C . PRO A 1 523 ? -4.786 3.993 15.415 1.00 96.31 523 PRO A C 1
ATOM 4135 O O . PRO A 1 523 ? -3.945 3.709 16.272 1.00 96.31 523 PRO A O 1
ATOM 4138 N N . ALA A 1 524 ? -5.905 3.281 15.266 1.00 97.25 524 ALA A N 1
ATOM 4139 C CA . ALA A 1 524 ? -6.175 2.021 15.968 1.00 97.25 524 ALA A CA 1
ATOM 4140 C C . ALA A 1 524 ? -6.111 0.827 14.991 1.00 97.25 524 ALA A C 1
ATOM 4142 O O . ALA A 1 524 ? -6.516 0.979 13.840 1.00 97.25 524 ALA A O 1
ATOM 4143 N N . PRO A 1 525 ? -5.656 -0.368 15.419 1.00 97.06 525 PRO A N 1
ATOM 4144 C CA . PRO A 1 525 ? -5.515 -1.536 14.549 1.00 97.06 525 PRO A CA 1
ATOM 4145 C C . PRO A 1 525 ? -6.864 -2.257 14.368 1.00 97.06 525 PRO A C 1
ATOM 4147 O O . PRO A 1 525 ? -7.082 -3.352 14.892 1.00 97.06 525 PRO A O 1
ATOM 4150 N N . VAL A 1 526 ? -7.797 -1.611 13.668 1.00 97.62 526 VAL A N 1
ATOM 4151 C CA . VAL A 1 526 ? -9.159 -2.106 13.402 1.00 97.62 526 VAL A CA 1
ATOM 4152 C C . VAL A 1 526 ? -9.420 -2.233 11.896 1.00 97.62 526 VAL A C 1
ATOM 4154 O O . VAL A 1 526 ? -8.734 -1.578 11.113 1.00 97.62 526 VAL A O 1
ATOM 4157 N N . PRO A 1 527 ? -10.402 -3.053 11.466 1.00 96.94 527 PRO A N 1
ATOM 4158 C CA . PRO A 1 527 ? -10.812 -3.096 10.064 1.00 96.94 527 PRO A CA 1
ATOM 4159 C C . PRO A 1 527 ? -11.244 -1.721 9.543 1.00 96.94 527 PRO A C 1
ATOM 4161 O O . PRO A 1 527 ? -11.979 -1.001 10.223 1.00 96.94 527 PRO A O 1
ATOM 4164 N N . VAL A 1 528 ? -10.834 -1.392 8.320 1.00 95.31 528 VAL A N 1
ATOM 4165 C CA . VAL A 1 528 ? -11.198 -0.153 7.625 1.00 95.31 528 VAL A CA 1
ATOM 4166 C C . VAL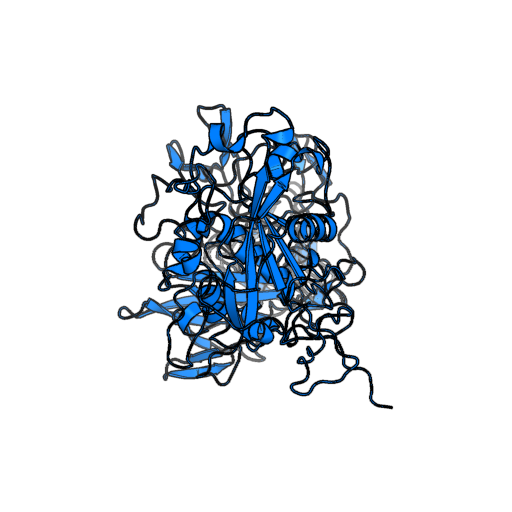 A 1 528 ? -12.489 -0.315 6.838 1.00 95.31 528 VAL A C 1
ATOM 4168 O O . VAL A 1 528 ? -12.891 -1.421 6.454 1.00 95.31 528 VAL A O 1
ATOM 4171 N N . TYR A 1 529 ? -13.148 0.810 6.587 1.00 94.38 529 TYR A N 1
ATOM 4172 C CA . TYR A 1 529 ? -14.285 0.860 5.682 1.00 94.38 529 TYR A CA 1
ATOM 4173 C C . TYR A 1 529 ? -13.841 0.714 4.233 1.00 94.38 529 TYR A C 1
ATOM 4175 O O . TYR A 1 529 ? -12.814 1.252 3.827 1.00 94.38 529 TYR A O 1
ATOM 4183 N N . THR A 1 530 ? -14.662 0.034 3.441 1.00 92.62 530 THR A N 1
ATOM 4184 C CA . THR A 1 530 ? -14.471 -0.068 1.995 1.00 92.62 530 THR A CA 1
ATOM 4185 C C . THR A 1 530 ? -15.725 0.425 1.286 1.00 92.62 530 THR A C 1
ATOM 4187 O O . THR A 1 530 ? -16.826 0.431 1.853 1.00 92.62 530 THR A O 1
ATOM 4190 N N . LEU A 1 531 ? -15.531 0.921 0.072 1.00 89.88 531 LEU A N 1
ATOM 4191 C CA . LEU A 1 531 ? -16.590 1.328 -0.839 1.00 89.88 531 LEU A CA 1
ATOM 4192 C C . LEU A 1 531 ? -15.966 1.464 -2.222 1.00 89.88 531 LEU A C 1
ATOM 4194 O O . LEU A 1 531 ? -15.014 2.224 -2.383 1.00 89.88 531 LEU A O 1
ATOM 4198 N N . VAL A 1 532 ? -16.493 0.749 -3.211 1.00 85.62 532 VAL A N 1
ATOM 4199 C CA . VAL A 1 532 ? -15.901 0.768 -4.554 1.00 85.62 532 VAL A CA 1
ATOM 4200 C C . VAL A 1 532 ? -16.026 2.141 -5.211 1.00 85.62 532 VAL A C 1
ATOM 4202 O O . VAL A 1 532 ? -17.127 2.682 -5.335 1.00 85.62 532 VAL A O 1
ATOM 4205 N N . SER A 1 533 ? -14.902 2.700 -5.660 1.00 78.31 533 SER A N 1
ATOM 4206 C CA . SER A 1 533 ? -14.873 3.930 -6.464 1.00 78.31 533 SER A CA 1
ATOM 4207 C C . SER A 1 533 ? -14.921 3.633 -7.967 1.00 78.31 533 SER A C 1
ATOM 4209 O O . SER A 1 533 ? -14.888 2.473 -8.378 1.00 78.31 533 SER A O 1
ATOM 4211 N N . SER A 1 534 ? -15.093 4.670 -8.793 1.00 70.94 534 SER A N 1
ATOM 4212 C CA . SER A 1 534 ? -15.304 4.515 -10.238 1.00 70.94 534 SER A CA 1
ATOM 4213 C C . SER A 1 534 ? -13.983 4.416 -10.980 1.00 70.94 534 SER A C 1
ATOM 4215 O O . SER A 1 534 ? -12.937 4.820 -10.479 1.00 70.94 534 SER A O 1
ATOM 4217 N N . GLU A 1 535 ? -14.061 3.936 -12.218 1.00 63.62 535 GLU A N 1
ATOM 4218 C CA . GLU A 1 535 ? -12.970 4.068 -13.173 1.00 63.62 535 GLU A CA 1
ATOM 4219 C C . GLU A 1 535 ? -12.654 5.552 -13.432 1.00 63.62 535 GLU A C 1
ATOM 4221 O O . GLU A 1 535 ? -13.535 6.409 -13.367 1.00 63.62 535 GLU A O 1
ATOM 4226 N N . ALA A 1 536 ? -11.391 5.823 -13.772 1.00 57.47 536 ALA A N 1
ATOM 4227 C CA . ALA A 1 536 ? -10.757 7.138 -13.906 1.00 57.47 536 ALA A CA 1
ATOM 4228 C C . ALA A 1 536 ? -10.319 7.773 -12.573 1.00 57.47 536 ALA A C 1
ATOM 4230 O O . ALA A 1 536 ? -11.131 8.133 -11.724 1.00 57.47 536 ALA A O 1
ATOM 4231 N N . TYR A 1 537 ? -8.991 7.909 -12.449 1.00 58.62 537 TYR A N 1
ATOM 4232 C CA . TYR A 1 537 ? -8.230 8.571 -11.389 1.00 58.62 537 TYR A CA 1
ATOM 4233 C C . TYR A 1 537 ? -9.081 9.437 -10.448 1.00 58.62 537 TYR A C 1
ATOM 4235 O O . TYR A 1 537 ? -9.536 10.514 -10.822 1.00 58.62 537 TYR A O 1
ATOM 4243 N N . GLN A 1 538 ? -9.219 8.976 -9.204 1.00 56.75 538 GLN A N 1
ATOM 4244 C CA . GLN A 1 538 ? -9.692 9.769 -8.066 1.00 56.75 538 GLN A CA 1
ATOM 4245 C C . GLN A 1 538 ? -11.177 10.156 -8.062 1.00 56.75 538 GLN A C 1
ATOM 4247 O O . GLN A 1 538 ? -11.533 11.081 -7.339 1.00 56.75 538 GLN A O 1
ATOM 4252 N N . ARG A 1 539 ? -12.059 9.469 -8.801 1.00 65.25 539 ARG A N 1
ATOM 4253 C CA . ARG A 1 539 ? -13.500 9.767 -8.747 1.00 65.25 539 ARG A CA 1
ATOM 4254 C C . ARG A 1 539 ? -14.249 8.837 -7.793 1.00 65.25 539 ARG A C 1
ATOM 4256 O O . ARG A 1 539 ? -14.367 7.640 -8.073 1.00 65.25 539 ARG A O 1
ATOM 4263 N N . PRO A 1 540 ? -14.785 9.362 -6.682 1.00 68.44 540 PRO A N 1
ATOM 4264 C CA . PRO A 1 540 ? -15.705 8.612 -5.847 1.00 68.44 540 PRO A CA 1
ATOM 4265 C C . PRO A 1 540 ? -16.984 8.293 -6.621 1.00 68.44 540 PRO A C 1
ATOM 4267 O O . PRO A 1 540 ? -17.426 9.067 -7.469 1.00 68.44 540 PRO A O 1
ATOM 4270 N N . THR A 1 541 ? -17.608 7.158 -6.320 1.00 69.38 541 THR A N 1
ATOM 4271 C CA . THR A 1 541 ? -18.916 6.825 -6.891 1.00 69.38 541 THR A CA 1
ATOM 4272 C C . THR A 1 541 ? -20.039 7.312 -5.984 1.00 69.38 541 THR A C 1
ATOM 4274 O O . THR A 1 541 ? -19.905 7.362 -4.760 1.00 69.38 541 THR A O 1
ATOM 4277 N N . ALA A 1 542 ? -21.205 7.548 -6.585 1.00 71.75 542 ALA A N 1
ATOM 4278 C CA . ALA A 1 542 ? -22.478 7.568 -5.866 1.00 71.75 542 ALA A CA 1
ATOM 4279 C C . ALA A 1 542 ? -22.979 6.141 -5.535 1.00 71.75 542 ALA A C 1
ATOM 4281 O O . ALA A 1 542 ? -24.148 5.954 -5.186 1.00 71.75 542 ALA A O 1
ATOM 4282 N N . ALA A 1 543 ? -22.136 5.112 -5.711 1.00 71.94 543 ALA A N 1
ATOM 4283 C CA . ALA A 1 543 ? -22.541 3.734 -5.509 1.00 71.94 543 ALA A CA 1
ATOM 4284 C C . ALA A 1 543 ? -22.803 3.478 -4.026 1.00 71.94 543 ALA A C 1
ATOM 4286 O O . ALA A 1 543 ? -22.148 4.017 -3.132 1.00 71.94 543 ALA A O 1
ATOM 4287 N N . ARG A 1 544 ? -23.789 2.622 -3.769 1.00 83.75 544 ARG A N 1
ATOM 4288 C CA . ARG A 1 544 ? -24.019 2.093 -2.428 1.00 83.75 544 ARG A CA 1
ATOM 4289 C C . ARG A 1 544 ? -22.985 1.002 -2.129 1.00 83.75 544 ARG A C 1
ATOM 4291 O O . ARG A 1 544 ? -22.537 0.352 -3.075 1.00 83.75 544 ARG A O 1
ATOM 4298 N N . PRO A 1 545 ? -22.659 0.758 -0.846 1.00 89.81 545 PRO A N 1
ATOM 4299 C CA . PRO A 1 545 ? -21.791 -0.348 -0.462 1.00 89.81 545 PRO A CA 1
ATOM 4300 C C . PRO A 1 545 ? -22.290 -1.672 -1.047 1.00 89.81 545 PRO A C 1
ATOM 4302 O O . PRO A 1 545 ? -23.477 -1.999 -0.937 1.00 89.81 545 PRO A O 1
ATOM 4305 N N . ALA A 1 546 ? -21.390 -2.424 -1.672 1.00 90.44 546 ALA A N 1
ATOM 4306 C CA . ALA A 1 546 ? -21.667 -3.763 -2.169 1.00 90.44 546 ALA A CA 1
ATOM 4307 C C . ALA A 1 546 ? -21.626 -4.796 -1.028 1.00 90.44 546 ALA A C 1
ATOM 4309 O O . ALA A 1 546 ? -21.150 -4.524 0.071 1.00 90.44 546 ALA A O 1
ATOM 4310 N N . ALA A 1 547 ? -22.083 -6.025 -1.285 1.00 91.69 547 ALA A N 1
ATOM 4311 C CA . ALA A 1 547 ? -22.090 -7.093 -0.274 1.00 91.69 547 ALA A CA 1
ATOM 4312 C C . ALA A 1 547 ? -20.684 -7.507 0.210 1.00 91.69 547 ALA A C 1
ATOM 4314 O O . ALA A 1 547 ? -20.550 -8.100 1.279 1.00 91.69 547 ALA A O 1
ATOM 4315 N N . TYR A 1 548 ? -19.649 -7.210 -0.578 1.00 91.50 548 TYR A N 1
ATOM 4316 C CA . TYR A 1 548 ? -18.252 -7.439 -0.220 1.00 91.50 548 TYR A CA 1
ATOM 4317 C C . TYR A 1 548 ? -17.584 -6.237 0.457 1.00 91.50 548 TYR A C 1
ATOM 4319 O O . TYR A 1 548 ? -16.415 -6.340 0.847 1.00 91.50 548 TYR A O 1
ATOM 4327 N N . ASP A 1 549 ? -18.293 -5.110 0.586 1.00 92.50 549 ASP A N 1
ATOM 4328 C CA . ASP A 1 549 ? -17.763 -3.926 1.244 1.00 92.50 549 ASP A CA 1
ATOM 4329 C C . ASP A 1 549 ? -17.886 -4.025 2.766 1.00 92.50 549 ASP A C 1
ATOM 4331 O O . ASP A 1 549 ? -18.962 -4.279 3.313 1.00 92.50 549 ASP A O 1
ATOM 4335 N N . ASN A 1 550 ? -16.783 -3.782 3.476 1.00 95.25 550 ASN A N 1
ATOM 4336 C CA . ASN A 1 550 ? -16.808 -3.719 4.928 1.00 95.25 550 ASN A CA 1
ATOM 4337 C C . ASN A 1 550 ? -17.325 -2.354 5.391 1.00 95.25 550 ASN A C 1
ATOM 4339 O O . ASN A 1 550 ? -16.710 -1.326 5.114 1.00 95.25 550 ASN A O 1
ATOM 4343 N N . ARG A 1 551 ? -18.413 -2.357 6.164 1.00 94.88 551 ARG A N 1
ATOM 4344 C CA . ARG A 1 551 ? -19.001 -1.166 6.808 1.00 94.88 551 ARG A CA 1
ATOM 4345 C C . ARG A 1 551 ? -19.115 -1.327 8.327 1.00 94.88 551 ARG A C 1
ATOM 4347 O O . ARG A 1 551 ? -19.991 -0.732 8.951 1.00 94.88 551 ARG A O 1
ATOM 4354 N N . ILE A 1 552 ? -18.277 -2.187 8.911 1.00 97.19 552 ILE A N 1
ATOM 4355 C CA . ILE A 1 552 ? -18.284 -2.512 10.339 1.00 97.19 552 ILE A CA 1
ATOM 4356 C C . ILE A 1 552 ? -16.861 -2.423 10.897 1.00 97.19 552 ILE A C 1
ATOM 4358 O O . ILE A 1 552 ? -15.923 -3.011 10.359 1.00 97.19 552 ILE A O 1
ATOM 4362 N N . ILE A 1 553 ? -16.713 -1.718 12.015 1.00 97.94 553 ILE A N 1
ATOM 4363 C CA . ILE A 1 553 ? -15.488 -1.660 12.811 1.00 97.94 553 ILE A CA 1
ATOM 4364 C C . ILE A 1 553 ? -15.623 -2.659 13.955 1.00 97.94 553 ILE A C 1
ATOM 4366 O O . ILE A 1 553 ? -16.344 -2.427 14.929 1.00 97.94 553 ILE A O 1
ATOM 4370 N N . TRP A 1 554 ? -14.918 -3.778 13.844 1.00 97.81 554 TRP A N 1
ATOM 4371 C CA . TRP A 1 554 ? -14.864 -4.774 14.905 1.00 97.81 554 TRP A CA 1
ATOM 4372 C C . TRP A 1 554 ? -13.782 -4.427 15.921 1.00 97.81 554 TRP A C 1
ATOM 4374 O O . TRP A 1 554 ? -12.603 -4.307 15.583 1.00 97.81 554 TRP A O 1
ATOM 4384 N N . LEU A 1 555 ? -14.181 -4.283 17.185 1.00 98.25 555 LEU A N 1
ATOM 4385 C CA . LEU A 1 555 ? -13.231 -4.086 18.271 1.00 98.25 555 LEU A CA 1
ATOM 4386 C C . LEU A 1 555 ? -12.561 -5.415 18.622 1.00 98.25 555 LEU A C 1
ATOM 4388 O O . LEU A 1 555 ? -13.215 -6.443 18.795 1.00 98.25 555 LEU A O 1
ATOM 4392 N N . SER A 1 556 ? -11.244 -5.378 18.784 1.00 95.94 556 SER A N 1
ATOM 4393 C CA . SER A 1 556 ? -10.452 -6.511 19.254 1.00 95.94 556 SER A CA 1
ATOM 4394 C C . SER A 1 556 ? -9.491 -6.060 20.352 1.00 95.94 556 SER A C 1
ATOM 4396 O O . SER A 1 556 ? -9.282 -4.868 20.553 1.00 95.94 556 SER A O 1
ATOM 4398 N N . GLY A 1 557 ? -8.895 -7.009 21.075 1.00 96.31 557 GLY A N 1
ATOM 4399 C CA . GLY A 1 557 ? -7.827 -6.697 22.031 1.00 96.31 557 GLY A CA 1
ATOM 4400 C C . GLY A 1 557 ? -6.441 -6.599 21.386 1.00 96.31 557 GLY A C 1
ATOM 4401 O O . GLY A 1 557 ? -5.450 -6.752 22.100 1.00 96.31 557 GLY A O 1
ATOM 4402 N N . LEU A 1 558 ? -6.365 -6.442 20.056 1.00 98.25 558 LEU A N 1
ATOM 4403 C CA . LEU A 1 558 ? -5.102 -6.352 19.329 1.00 98.25 558 LEU A CA 1
ATOM 4404 C C . LEU A 1 558 ? -4.337 -5.092 19.753 1.00 98.25 558 LEU A C 1
ATOM 4406 O O . LEU A 1 558 ? -4.851 -3.974 19.680 1.00 98.25 558 LEU A O 1
ATOM 4410 N N . ALA A 1 559 ? -3.096 -5.284 20.181 1.00 98.25 559 ALA A N 1
ATOM 4411 C CA . ALA A 1 559 ? -2.155 -4.222 20.481 1.00 98.25 559 ALA A CA 1
ATOM 4412 C C . ALA A 1 559 ? -0.766 -4.593 19.965 1.00 98.25 559 ALA A C 1
ATOM 4414 O O . ALA A 1 559 ? -0.311 -5.721 20.153 1.00 98.25 559 ALA A O 1
ATOM 4415 N N . ILE A 1 560 ? -0.103 -3.620 19.348 1.00 98.62 560 ILE A N 1
ATOM 4416 C CA . ILE A 1 560 ? 1.256 -3.732 18.818 1.00 98.62 560 ILE A CA 1
ATOM 4417 C C . ILE A 1 560 ? 2.089 -2.624 19.445 1.00 98.62 560 ILE A C 1
ATOM 4419 O O . ILE A 1 560 ? 1.641 -1.477 19.494 1.00 98.62 560 ILE A O 1
ATOM 4423 N N . GLU A 1 561 ? 3.276 -2.948 19.940 1.00 98.38 561 GLU A N 1
ATOM 4424 C CA . GLU A 1 561 ? 4.146 -1.986 20.613 1.00 98.38 561 GLU A CA 1
ATOM 4425 C C . GLU A 1 561 ? 5.616 -2.222 20.259 1.00 98.38 561 GLU A C 1
ATOM 4427 O O . GLU A 1 561 ? 6.101 -3.351 20.308 1.00 98.38 561 GLU A O 1
ATOM 4432 N N . ILE A 1 562 ? 6.329 -1.147 19.925 1.00 98.44 562 ILE A N 1
ATOM 4433 C CA . ILE A 1 562 ? 7.791 -1.139 19.868 1.00 98.44 562 ILE A CA 1
ATOM 4434 C C . ILE A 1 562 ? 8.285 -1.088 21.313 1.00 98.44 562 ILE A C 1
ATOM 4436 O O . ILE A 1 562 ? 8.068 -0.097 22.019 1.00 98.44 562 ILE A O 1
ATOM 4440 N N . ILE A 1 563 ? 8.931 -2.164 21.758 1.00 97.75 563 ILE A N 1
ATOM 4441 C CA . ILE A 1 563 ? 9.417 -2.290 23.138 1.00 97.75 563 ILE A CA 1
ATOM 4442 C C . ILE A 1 563 ? 10.921 -2.028 23.260 1.00 97.75 563 ILE A C 1
ATOM 4444 O O . ILE A 1 563 ? 11.371 -1.619 24.329 1.00 97.75 563 ILE A O 1
ATOM 4448 N N . ALA A 1 564 ? 11.686 -2.196 22.177 1.00 97.00 564 ALA A N 1
ATOM 4449 C CA . ALA A 1 564 ? 13.100 -1.829 22.108 1.00 97.00 564 ALA A CA 1
ATOM 4450 C C . ALA A 1 564 ? 13.534 -1.503 20.669 1.00 97.00 564 ALA A C 1
ATOM 4452 O O . ALA A 1 564 ? 12.952 -2.002 19.708 1.00 97.00 564 ALA A O 1
ATOM 4453 N N . GLU A 1 565 ? 14.593 -0.705 20.533 1.00 96.19 565 GLU A N 1
ATOM 4454 C CA . GLU A 1 565 ? 15.343 -0.517 19.286 1.00 96.19 565 GLU A CA 1
ATOM 4455 C C . GLU A 1 565 ? 16.806 -0.882 19.545 1.00 96.19 565 GLU A C 1
ATOM 4457 O O . GLU A 1 565 ? 17.395 -0.448 20.539 1.00 96.19 565 GLU A O 1
ATOM 4462 N N . ARG A 1 566 ? 17.389 -1.712 18.678 1.00 95.00 566 ARG A N 1
ATOM 4463 C CA . ARG A 1 566 ? 18.780 -2.145 18.779 1.00 95.00 566 ARG A CA 1
ATOM 4464 C C . ARG A 1 566 ? 19.701 -1.051 18.217 1.00 95.00 566 ARG A C 1
ATOM 4466 O O . ARG A 1 566 ? 19.618 -0.772 17.025 1.00 95.00 566 ARG A O 1
ATOM 4473 N N . PRO A 1 567 ? 20.612 -0.457 19.011 1.00 92.00 567 PRO A N 1
ATOM 4474 C CA . PRO A 1 567 ? 21.389 0.704 18.562 1.00 92.00 567 PRO A CA 1
ATOM 4475 C C . PRO A 1 567 ? 22.327 0.447 17.376 1.00 92.00 567 PRO A C 1
ATOM 4477 O O . PRO A 1 567 ? 22.653 1.378 16.651 1.00 92.00 567 PRO A O 1
ATOM 4480 N N . GLN A 1 568 ? 22.799 -0.791 17.195 1.00 91.94 568 GLN A N 1
ATOM 4481 C CA . GLN A 1 568 ? 23.828 -1.117 16.201 1.00 91.94 568 GLN A CA 1
ATOM 4482 C C . GLN A 1 568 ? 23.306 -1.075 14.762 1.00 91.94 568 GLN A C 1
ATOM 4484 O O . GLN A 1 568 ? 24.052 -0.726 13.853 1.00 91.94 568 GLN A O 1
ATOM 4489 N N . ASP A 1 569 ? 22.049 -1.459 14.553 1.00 91.88 569 ASP A N 1
ATOM 4490 C CA . ASP A 1 569 ? 21.460 -1.622 13.221 1.00 91.88 569 ASP A CA 1
ATOM 4491 C C . ASP A 1 569 ? 20.017 -1.109 13.115 1.00 91.88 569 ASP A C 1
ATOM 4493 O O . ASP A 1 569 ? 19.415 -1.158 12.043 1.00 91.88 569 ASP A O 1
ATOM 4497 N N . GLY A 1 570 ? 19.451 -0.602 14.213 1.00 94.00 570 GLY A N 1
ATOM 4498 C CA . GLY A 1 570 ? 18.098 -0.064 14.249 1.00 94.00 570 GLY A CA 1
ATOM 4499 C C . GLY A 1 570 ? 16.996 -1.116 14.138 1.00 94.00 570 GLY A C 1
ATOM 4500 O O . GLY A 1 570 ? 15.865 -0.777 13.784 1.00 94.00 570 GLY A O 1
ATOM 4501 N N . ALA A 1 571 ? 17.297 -2.393 14.398 1.00 97.38 571 ALA A N 1
ATOM 4502 C CA . ALA A 1 571 ? 16.268 -3.425 14.471 1.00 97.38 571 ALA A CA 1
ATOM 4503 C C . ALA A 1 571 ? 15.273 -3.115 15.600 1.00 97.38 571 ALA A C 1
ATOM 4505 O O . ALA A 1 571 ? 15.668 -2.695 16.689 1.00 97.38 571 ALA A O 1
ATOM 4506 N N . LEU A 1 572 ? 13.984 -3.346 15.358 1.00 98.06 572 LEU A N 1
ATOM 4507 C CA . LEU A 1 572 ? 12.916 -3.062 16.314 1.00 98.06 572 LEU A CA 1
ATOM 4508 C C . LEU A 1 572 ? 12.425 -4.356 16.951 1.00 98.06 572 LEU A C 1
ATOM 4510 O O . LEU A 1 572 ? 12.037 -5.280 16.241 1.00 98.06 572 LEU A O 1
ATOM 4514 N N . LEU A 1 573 ? 12.400 -4.416 18.281 1.00 98.44 573 LEU A N 1
ATOM 4515 C CA . LEU A 1 573 ? 11.700 -5.477 18.995 1.00 98.44 573 LEU A CA 1
ATOM 4516 C C . LEU A 1 573 ? 10.229 -5.083 19.107 1.00 98.44 573 LEU A C 1
ATOM 4518 O O . LEU A 1 573 ? 9.883 -4.117 19.797 1.00 98.44 573 LEU A O 1
ATOM 4522 N N . VAL A 1 574 ? 9.376 -5.830 18.414 1.00 98.62 574 VAL A N 1
ATOM 4523 C CA . VAL A 1 574 ? 7.937 -5.583 18.328 1.00 98.62 574 VAL A CA 1
ATOM 4524 C C . VAL A 1 574 ? 7.188 -6.638 19.132 1.00 98.62 574 VAL A C 1
ATOM 4526 O O . VAL A 1 574 ? 7.394 -7.838 18.951 1.00 98.62 574 VAL A O 1
ATOM 4529 N N . GLU A 1 575 ? 6.302 -6.180 20.013 1.00 98.62 575 GLU A N 1
ATOM 4530 C CA . GLU A 1 575 ? 5.394 -7.013 20.796 1.00 98.62 575 GLU A CA 1
ATOM 4531 C C . GLU A 1 575 ? 3.980 -6.967 20.204 1.00 98.62 575 GLU A C 1
ATOM 4533 O O . GLU A 1 575 ? 3.418 -5.885 20.032 1.00 98.62 575 GLU A O 1
ATOM 4538 N N . VAL A 1 576 ? 3.380 -8.133 19.946 1.00 98.50 576 VAL A N 1
ATOM 4539 C CA . VAL A 1 576 ? 1.987 -8.284 19.494 1.00 98.50 576 VAL A CA 1
ATOM 4540 C C . VAL A 1 576 ? 1.181 -9.038 20.550 1.00 98.50 576 VAL A C 1
ATOM 4542 O O . VAL A 1 576 ? 1.576 -10.116 20.996 1.00 98.50 576 VAL A O 1
ATOM 4545 N N . ARG A 1 577 ? 0.034 -8.476 20.947 1.00 97.69 577 ARG A N 1
ATOM 4546 C CA . ARG A 1 577 ? -0.899 -9.030 21.945 1.00 97.69 577 ARG A CA 1
ATOM 4547 C C . ARG A 1 577 ? -2.334 -8.957 21.434 1.00 97.69 577 ARG A C 1
ATOM 4549 O O . ARG A 1 577 ? -2.672 -8.015 20.732 1.00 97.69 577 ARG A O 1
ATOM 4556 N N . TRP A 1 578 ? -3.203 -9.880 21.858 1.00 97.12 578 TRP A N 1
ATOM 4557 C CA . TRP A 1 578 ? -4.642 -9.889 21.500 1.00 97.12 578 TRP A CA 1
ATOM 4558 C C . TRP A 1 578 ? -5.599 -9.644 22.675 1.00 97.12 578 TRP A C 1
ATOM 4560 O O . TRP A 1 578 ? -6.827 -9.690 22.517 1.00 97.12 578 TRP A O 1
ATOM 4570 N N . ASN A 1 579 ? -5.062 -9.414 23.871 1.00 96.38 579 ASN A N 1
ATOM 4571 C CA . ASN A 1 579 ? -5.820 -9.292 25.112 1.00 96.38 579 ASN A CA 1
ATOM 4572 C C . ASN A 1 579 ? -5.815 -7.876 25.716 1.00 96.38 579 ASN A C 1
ATOM 4574 O O . ASN A 1 579 ? -6.334 -7.708 26.821 1.00 96.38 579 ASN A O 1
ATOM 4578 N N . ASP A 1 580 ? -5.307 -6.846 25.027 1.00 97.12 580 ASP A N 1
ATOM 4579 C CA . ASP A 1 580 ? -5.402 -5.483 25.553 1.00 97.12 580 ASP A CA 1
ATOM 4580 C C . ASP A 1 580 ? -6.764 -4.853 25.252 1.00 97.12 580 ASP A C 1
ATOM 4582 O O . ASP A 1 580 ? -7.004 -4.251 24.208 1.00 97.12 580 ASP A O 1
ATOM 4586 N N . ARG A 1 581 ? -7.672 -5.006 26.213 1.00 96.56 581 ARG A N 1
ATOM 4587 C CA . ARG A 1 581 ? -9.070 -4.563 26.125 1.00 96.56 581 ARG A CA 1
ATOM 4588 C C . ARG A 1 581 ? -9.385 -3.401 27.046 1.00 96.56 581 ARG A C 1
ATOM 4590 O O . ARG A 1 581 ? -10.545 -3.187 27.386 1.00 96.56 581 ARG A O 1
ATOM 4597 N N . THR A 1 582 ? -8.371 -2.685 27.523 1.00 98.12 582 THR A N 1
ATOM 4598 C CA . THR A 1 582 ? -8.593 -1.576 28.453 1.00 98.12 582 THR A CA 1
ATOM 4599 C C . THR A 1 582 ? -8.295 -0.247 27.784 1.00 98.12 582 THR A C 1
ATOM 4601 O O . THR A 1 582 ? -7.187 -0.015 27.319 1.00 98.12 582 THR A O 1
ATOM 4604 N N . ILE A 1 583 ? -9.268 0.658 27.819 1.00 98.50 583 ILE A N 1
ATOM 4605 C CA . ILE A 1 583 ? -9.096 2.059 27.449 1.00 98.50 583 ILE A CA 1
ATOM 4606 C C . ILE A 1 583 ? -8.747 2.838 28.710 1.00 98.50 583 ILE A C 1
ATOM 4608 O O . ILE A 1 583 ? -9.506 2.853 29.686 1.00 98.50 583 ILE A O 1
ATOM 4612 N N . ARG A 1 584 ? -7.578 3.468 28.692 1.00 97.75 584 ARG A N 1
ATOM 4613 C CA . ARG A 1 584 ? -6.952 4.171 29.817 1.00 97.75 584 ARG A CA 1
ATOM 4614 C C . ARG A 1 584 ? -6.799 5.664 29.536 1.00 97.75 584 ARG A C 1
ATOM 4616 O O . ARG A 1 584 ? -6.634 6.436 30.475 1.00 97.75 584 ARG A O 1
ATOM 4623 N N . ARG A 1 585 ? -6.916 6.094 28.276 1.00 97.06 585 ARG A N 1
ATOM 4624 C CA . ARG A 1 585 ? -6.880 7.507 27.862 1.00 97.06 585 ARG A CA 1
ATOM 4625 C C . ARG A 1 585 ? -8.107 7.917 27.042 1.00 97.06 585 ARG A C 1
ATOM 4627 O O . ARG A 1 585 ? -8.788 7.039 26.515 1.00 97.06 585 ARG A O 1
ATOM 4634 N N . PRO A 1 586 ? -8.437 9.222 26.991 1.00 98.25 586 PRO A N 1
ATOM 4635 C CA . PRO A 1 586 ? -9.617 9.669 26.276 1.00 98.25 586 PRO A CA 1
ATOM 4636 C C . PRO A 1 586 ? -9.501 9.357 24.788 1.00 98.25 586 PRO A C 1
ATOM 4638 O O . PRO A 1 586 ? -8.461 9.609 24.186 1.00 98.25 586 PRO A O 1
ATOM 4641 N N . VAL A 1 587 ? -10.580 8.846 24.206 1.00 97.81 587 VAL A N 1
ATOM 4642 C CA . VAL A 1 587 ? -10.670 8.576 22.769 1.00 97.81 587 VAL A CA 1
ATOM 4643 C C . VAL A 1 587 ? -12.016 9.018 22.222 1.00 97.81 587 VAL A C 1
ATOM 4645 O O . VAL A 1 587 ? -13.024 9.044 22.935 1.00 97.81 587 VAL A O 1
ATOM 4648 N N . ARG A 1 588 ? -12.021 9.367 20.940 1.00 98.00 588 ARG A N 1
ATOM 4649 C CA . ARG A 1 588 ? -13.221 9.640 20.157 1.00 98.00 588 ARG A CA 1
ATOM 4650 C C . ARG A 1 588 ? -13.345 8.549 19.107 1.00 98.00 588 ARG A C 1
ATOM 4652 O O . ARG A 1 588 ? -12.389 8.309 18.386 1.00 98.00 588 ARG A O 1
ATOM 4659 N N . TRP A 1 589 ? -14.487 7.884 19.044 1.00 98.38 589 TRP A N 1
ATOM 4660 C CA . TRP A 1 589 ? -14.756 6.823 18.082 1.00 98.38 589 TRP A CA 1
ATOM 4661 C C . TRP A 1 589 ? -15.958 7.198 17.226 1.00 98.38 589 TRP A C 1
ATOM 4663 O O . TRP A 1 589 ? -16.977 7.658 17.750 1.00 98.38 589 TRP A O 1
ATOM 4673 N N . CYS A 1 590 ? -15.822 6.975 15.922 1.00 98.12 590 CYS A N 1
ATOM 4674 C CA . CYS A 1 590 ? -16.840 7.282 14.926 1.00 98.12 590 CYS A CA 1
ATOM 4675 C C . CYS A 1 590 ? -17.083 6.063 14.027 1.00 98.12 590 CYS A C 1
ATOM 4677 O O . CYS A 1 590 ? -16.167 5.269 13.810 1.00 98.12 590 CYS A O 1
ATOM 4679 N N . GLY A 1 591 ? -18.300 5.936 13.494 1.00 97.12 591 GLY A N 1
ATOM 4680 C CA . GLY A 1 591 ? -18.704 4.853 12.594 1.00 97.12 591 GLY A CA 1
ATOM 4681 C C . GLY A 1 591 ? -19.573 3.782 13.261 1.00 97.12 591 GLY A C 1
ATOM 4682 O O . GLY A 1 591 ? -20.130 3.971 14.343 1.00 97.12 591 GLY A O 1
ATOM 4683 N N . HIS A 1 592 ? -19.719 2.646 12.588 1.00 97.81 592 HIS A N 1
ATOM 4684 C CA . HIS A 1 592 ? -20.513 1.507 13.025 1.00 97.81 592 HIS A CA 1
ATOM 4685 C C . HIS A 1 592 ? -19.597 0.491 13.703 1.00 97.81 592 HIS A C 1
ATOM 4687 O O . HIS A 1 592 ? -18.883 -0.274 13.059 1.00 97.81 592 HIS A O 1
ATOM 4693 N N . ILE A 1 593 ? -19.595 0.531 15.027 1.00 98.62 593 ILE A N 1
ATOM 4694 C CA . ILE A 1 593 ? -18.644 -0.155 15.891 1.00 98.62 593 ILE A CA 1
ATOM 4695 C C . ILE A 1 593 ? -19.344 -1.345 16.538 1.00 98.62 593 ILE A C 1
ATOM 4697 O O . ILE A 1 593 ? -20.445 -1.196 17.069 1.00 98.62 593 ILE A O 1
ATOM 4701 N N . ARG A 1 594 ? -18.699 -2.512 16.551 1.00 98.62 594 ARG A N 1
ATOM 4702 C CA . ARG A 1 594 ? -19.224 -3.719 17.201 1.00 98.62 594 ARG A CA 1
ATOM 4703 C C . ARG A 1 594 ? -18.212 -4.292 18.187 1.00 98.62 594 ARG A C 1
ATOM 4705 O O . ARG A 1 594 ? -17.037 -4.465 17.862 1.00 98.62 594 ARG A O 1
ATOM 4712 N N . LEU A 1 595 ? -18.674 -4.566 19.406 1.00 98.56 595 LEU A N 1
ATOM 4713 C CA . LEU A 1 595 ? -17.902 -5.192 20.478 1.00 98.56 595 LEU A CA 1
ATOM 4714 C C . LEU A 1 595 ? -18.316 -6.663 20.622 1.00 98.56 595 LEU A C 1
ATOM 4716 O O . LEU A 1 595 ? -19.352 -6.922 21.242 1.00 98.56 595 LEU A O 1
ATOM 4720 N N . PRO A 1 596 ? -17.528 -7.616 20.094 1.00 97.69 596 PRO A N 1
ATOM 4721 C CA . PRO A 1 596 ? -17.796 -9.038 20.266 1.00 97.69 596 PRO A CA 1
ATOM 4722 C C . PRO A 1 596 ? -17.532 -9.482 21.715 1.00 97.69 596 PRO A C 1
ATOM 4724 O O . PRO A 1 596 ? -16.869 -8.761 22.468 1.00 97.69 596 PRO A O 1
ATOM 4727 N N . PRO A 1 597 ? -18.018 -10.664 22.139 1.00 97.44 597 PRO A N 1
ATOM 4728 C CA . PRO A 1 597 ? -17.678 -11.235 23.440 1.00 97.44 597 PRO A CA 1
ATOM 4729 C C . PRO A 1 597 ? -16.176 -11.427 23.612 1.00 97.44 597 PRO A C 1
ATOM 4731 O O . PRO A 1 597 ? -15.434 -11.515 22.638 1.00 97.44 597 PRO A O 1
ATOM 4734 N N . ASN A 1 598 ? -15.725 -11.538 24.862 1.00 96.94 598 ASN A N 1
ATOM 4735 C CA . ASN A 1 598 ? -14.334 -11.843 25.155 1.00 96.94 598 ASN A CA 1
ATOM 4736 C C . ASN A 1 598 ? -13.994 -13.260 24.626 1.00 96.94 598 ASN A C 1
ATOM 4738 O O . ASN A 1 598 ? -14.512 -14.240 25.159 1.00 96.94 598 ASN A O 1
ATOM 4742 N N . PRO A 1 599 ? -13.114 -13.389 23.617 1.00 95.44 599 PRO A N 1
ATOM 4743 C CA . PRO A 1 599 ? -12.793 -14.662 22.966 1.00 95.44 599 PRO A CA 1
ATOM 4744 C C . PRO A 1 599 ? -11.912 -15.591 23.815 1.00 95.44 599 PRO A C 1
ATOM 4746 O O . PRO A 1 599 ? -11.715 -16.738 23.438 1.00 95.44 599 PRO A O 1
ATOM 4749 N N . PHE A 1 600 ? -11.360 -15.114 24.935 1.00 96.19 600 PHE A N 1
ATOM 4750 C CA . PHE A 1 600 ? -10.451 -15.889 25.789 1.00 96.19 600 PHE A CA 1
ATOM 4751 C C . PHE A 1 600 ? -11.081 -16.319 27.113 1.00 96.19 600 PHE A C 1
ATOM 4753 O O . PHE A 1 600 ? -10.672 -17.320 27.691 1.00 96.19 600 PHE A O 1
ATOM 4760 N N . SER A 1 601 ? -12.044 -15.552 27.621 1.00 94.44 601 SER A N 1
ATOM 4761 C CA . SER A 1 601 ? -12.700 -15.818 28.896 1.00 94.44 601 SER A CA 1
ATOM 4762 C C . SER A 1 601 ? -14.048 -15.115 28.956 1.00 94.44 601 SER A C 1
ATOM 4764 O O . SER A 1 601 ? -14.113 -13.888 28.952 1.00 94.44 601 SER A O 1
ATOM 4766 N N . SER A 1 602 ? -15.129 -15.880 29.093 1.00 91.62 602 SER A N 1
ATOM 4767 C CA . SER A 1 602 ? -16.480 -15.338 29.284 1.00 91.62 602 SER A CA 1
ATOM 4768 C C . SER A 1 602 ? -16.671 -14.632 30.635 1.00 91.62 602 SER A C 1
ATOM 4770 O O . SER A 1 602 ? -17.623 -13.872 30.799 1.00 91.62 602 SER A O 1
ATOM 4772 N N . ALA A 1 603 ? -15.771 -14.856 31.599 1.00 91.44 603 ALA A N 1
ATOM 4773 C CA . ALA A 1 603 ? -15.787 -14.193 32.904 1.00 91.44 603 ALA A CA 1
ATOM 4774 C C . ALA A 1 603 ? -15.155 -12.789 32.874 1.00 91.44 603 ALA A C 1
ATOM 4776 O O . ALA A 1 603 ? -15.379 -11.973 33.774 1.00 91.44 603 ALA A O 1
ATOM 4777 N N . GLU A 1 604 ? -14.356 -12.494 31.851 1.00 95.38 604 GLU A N 1
ATOM 4778 C CA . GLU A 1 604 ? -13.665 -11.220 31.701 1.00 95.38 604 GLU A CA 1
ATOM 4779 C C . GLU A 1 604 ? -14.405 -10.275 30.747 1.00 95.38 604 GLU A C 1
ATOM 4781 O O . GLU A 1 604 ? -15.025 -10.716 29.777 1.00 95.38 604 GLU A O 1
ATOM 4786 N N . PRO A 1 605 ? -14.315 -8.949 30.961 1.00 97.44 605 PRO A N 1
ATOM 4787 C CA . PRO A 1 605 ? -14.950 -7.996 30.068 1.00 97.44 605 PRO A CA 1
ATOM 4788 C C . PRO A 1 605 ? -14.349 -8.055 28.658 1.00 97.44 605 PRO A C 1
ATOM 4790 O O . PRO A 1 605 ? -13.149 -8.272 28.478 1.00 97.44 605 PRO A O 1
ATOM 4793 N N . ALA A 1 606 ? -15.189 -7.828 27.651 1.00 98.06 606 ALA A N 1
ATOM 4794 C CA . ALA A 1 606 ? -14.758 -7.669 26.266 1.00 98.06 606 ALA A CA 1
ATOM 4795 C C . ALA A 1 606 ? -14.115 -6.294 26.024 1.00 98.06 606 ALA A C 1
ATOM 4797 O O . ALA A 1 606 ? -13.239 -6.154 25.176 1.00 98.06 606 ALA A O 1
ATOM 4798 N N . LEU A 1 607 ? -14.525 -5.283 26.795 1.00 98.56 607 LEU A N 1
ATOM 4799 C CA . LEU A 1 607 ? -13.922 -3.954 26.809 1.00 98.56 607 LEU A CA 1
ATOM 4800 C C . LEU A 1 607 ? -14.048 -3.354 28.210 1.00 98.56 607 LEU A C 1
ATOM 4802 O O . LEU A 1 607 ? -15.113 -3.417 28.824 1.00 98.56 607 LEU A O 1
ATOM 4806 N N . CYS A 1 608 ? -12.979 -2.742 28.706 1.00 98.56 608 CYS A N 1
ATOM 4807 C CA . CYS A 1 608 ? -12.963 -2.007 29.964 1.00 98.56 608 CYS A CA 1
ATOM 4808 C C . CYS A 1 608 ? -12.586 -0.542 29.719 1.00 98.56 608 CYS A C 1
ATOM 4810 O O . CYS A 1 608 ? -11.496 -0.247 29.239 1.00 98.56 608 CYS A O 1
ATOM 4812 N N . VAL A 1 609 ? -13.462 0.396 30.077 1.00 98.69 609 VAL A N 1
ATOM 4813 C CA . VAL A 1 609 ? -13.162 1.834 30.077 1.00 98.69 609 VAL A CA 1
ATOM 4814 C C . VAL A 1 609 ? -12.824 2.246 31.502 1.00 98.69 609 VAL A C 1
ATOM 4816 O O . VAL A 1 609 ? -13.701 2.311 32.370 1.00 98.69 609 VAL A O 1
ATOM 4819 N N . ARG A 1 610 ? -11.546 2.527 31.760 1.00 98.44 610 ARG A N 1
ATOM 4820 C CA . ARG A 1 610 ? -11.030 2.716 33.117 1.00 98.44 610 ARG A CA 1
ATOM 4821 C C . ARG A 1 610 ? -10.553 4.141 33.340 1.00 98.44 610 ARG A C 1
ATOM 4823 O O . ARG A 1 610 ? -9.565 4.566 32.751 1.00 98.44 610 ARG A O 1
ATOM 4830 N N . ARG A 1 611 ? -11.232 4.856 34.246 1.00 97.81 611 ARG A N 1
ATOM 4831 C CA . ARG A 1 611 ? -10.898 6.234 34.672 1.00 97.81 611 ARG A CA 1
ATOM 4832 C C . ARG A 1 611 ? -10.674 7.210 33.509 1.00 97.81 611 ARG A C 1
ATOM 4834 O O . ARG A 1 611 ? -9.851 8.114 33.598 1.00 97.81 611 ARG A O 1
ATOM 4841 N N . THR A 1 612 ? -11.404 7.019 32.417 1.00 98.44 612 THR A N 1
ATOM 4842 C CA . THR A 1 612 ? -11.256 7.812 31.197 1.00 98.44 612 THR A CA 1
ATOM 4843 C C . THR A 1 612 ? -12.571 7.920 30.435 1.00 98.44 612 THR A C 1
ATOM 4845 O O . THR A 1 612 ? -13.580 7.379 30.886 1.00 98.44 612 THR A O 1
ATOM 4848 N N . THR A 1 613 ? -12.586 8.633 29.308 1.00 98.62 613 THR A N 1
ATOM 4849 C CA . THR A 1 613 ? -13.788 8.828 28.486 1.00 98.62 613 THR A CA 1
ATOM 4850 C C . THR A 1 613 ? -13.622 8.236 27.091 1.00 98.62 613 THR A C 1
ATOM 4852 O O . THR A 1 613 ? -12.721 8.630 26.358 1.00 98.62 613 THR A O 1
ATOM 4855 N N . VAL A 1 614 ? -14.551 7.368 26.698 1.00 98.69 614 VAL A N 1
ATOM 4856 C CA . VAL A 1 614 ? -14.813 7.056 25.289 1.00 98.69 614 VAL A CA 1
ATOM 4857 C C . VAL A 1 614 ? -15.943 7.967 24.822 1.00 98.69 614 VAL A C 1
ATOM 4859 O O . VAL A 1 614 ? -17.019 7.983 25.424 1.00 98.69 614 VAL A O 1
ATOM 4862 N N . THR A 1 615 ? -15.701 8.747 23.774 1.00 98.69 615 THR A N 1
ATOM 4863 C CA . THR A 1 615 ? -16.718 9.593 23.144 1.00 98.69 615 THR A CA 1
ATOM 4864 C C . THR A 1 615 ? -17.158 8.952 21.839 1.00 98.69 615 THR A C 1
ATOM 4866 O O . THR A 1 615 ? -16.359 8.843 20.917 1.00 98.69 615 THR A O 1
ATOM 4869 N N . LEU A 1 616 ? -18.421 8.549 21.763 1.00 98.56 616 LEU A N 1
ATOM 4870 C CA . LEU A 1 616 ? -19.081 8.188 20.517 1.00 98.56 616 LEU A CA 1
ATOM 4871 C C . LEU A 1 616 ? -19.592 9.468 19.883 1.00 98.56 616 LEU A C 1
ATOM 4873 O O . LEU A 1 616 ? -20.398 10.190 20.481 1.00 98.56 616 LEU A O 1
ATOM 4877 N N . ASP A 1 617 ? -19.073 9.764 18.708 1.00 96.25 617 ASP A N 1
ATOM 4878 C CA . ASP A 1 617 ? -19.364 11.004 18.020 1.00 96.25 617 ASP A CA 1
ATOM 4879 C C . ASP A 1 617 ? -19.521 10.754 16.531 1.00 96.25 617 ASP A C 1
ATOM 4881 O O . ASP A 1 617 ? -18.994 9.782 16.000 1.00 96.25 617 ASP A O 1
ATOM 4885 N N . TRP A 1 618 ? -20.243 11.631 15.854 1.00 91.12 618 TRP A N 1
ATOM 4886 C CA . TRP A 1 618 ? -20.375 11.581 14.406 1.00 91.12 618 TRP A CA 1
ATOM 4887 C C . TRP A 1 618 ? -19.059 12.036 13.751 1.00 91.12 618 TRP A C 1
ATOM 4889 O O . TRP A 1 618 ? -18.514 13.067 14.145 1.00 91.12 618 TRP A O 1
ATOM 4899 N N . GLY A 1 619 ? -18.527 11.244 12.814 1.00 92.88 619 GLY A N 1
ATOM 4900 C CA . GLY A 1 619 ? -17.285 11.551 12.092 1.00 92.88 619 GLY A CA 1
ATOM 4901 C C . GLY A 1 619 ? -17.520 12.567 10.977 1.00 92.88 619 GLY A C 1
ATOM 4902 O O . GLY A 1 619 ? -18.552 12.513 10.321 1.00 92.88 619 GLY A O 1
ATOM 4903 N N . GLU A 1 620 ? -16.584 13.478 10.745 1.00 91.50 620 GLU A N 1
ATOM 4904 C CA . GLU A 1 620 ? -16.695 14.488 9.672 1.00 91.50 620 GLU A CA 1
ATOM 4905 C C . GLU A 1 620 ? -15.891 14.110 8.424 1.00 91.50 620 GLU A C 1
ATOM 4907 O O . GLU A 1 620 ? -16.122 14.665 7.354 1.00 91.50 620 GLU A O 1
ATOM 4912 N N . SER A 1 621 ? -15.007 13.119 8.539 1.00 92.12 621 SER A N 1
ATOM 4913 C CA . SER A 1 621 ? -14.301 12.533 7.404 1.00 92.12 621 SER A CA 1
ATOM 4914 C C . SER A 1 621 ? -15.264 11.827 6.451 1.00 92.12 621 SER A C 1
ATOM 4916 O O . SER A 1 621 ? -16.074 10.999 6.893 1.00 92.12 621 SER A O 1
ATOM 4918 N N . PRO A 1 622 ? -15.171 12.094 5.140 1.00 91.06 622 PRO A N 1
ATOM 4919 C CA . PRO A 1 622 ? -15.908 11.335 4.151 1.00 91.06 622 PRO A CA 1
ATOM 4920 C C . PRO A 1 622 ? -15.625 9.834 4.207 1.00 91.06 622 PRO A C 1
ATOM 4922 O O . PRO A 1 622 ? -14.487 9.380 4.270 1.00 91.06 622 PRO A O 1
ATOM 4925 N N . THR A 1 623 ? -16.703 9.056 4.145 1.00 91.50 623 THR A N 1
ATOM 4926 C CA . THR A 1 623 ? -16.701 7.592 3.967 1.00 91.50 623 THR A CA 1
ATOM 4927 C C . THR A 1 623 ? -17.570 7.157 2.777 1.00 91.50 623 THR A C 1
ATOM 4929 O O . THR A 1 623 ? -17.713 5.955 2.528 1.00 91.50 623 THR A O 1
ATOM 4932 N N . TYR A 1 624 ? -18.139 8.144 2.072 1.00 91.06 624 TYR A N 1
ATOM 4933 C CA . TYR A 1 624 ? -18.914 8.070 0.835 1.00 91.06 624 TYR A CA 1
ATOM 4934 C C . TYR A 1 624 ? -18.485 9.213 -0.088 1.00 91.06 624 TYR A C 1
ATOM 4936 O O . TYR A 1 624 ? -18.162 10.296 0.394 1.00 91.06 624 TYR A O 1
ATOM 4944 N N . GLY A 1 625 ? -18.528 8.983 -1.401 1.00 87.00 625 GLY A N 1
ATOM 4945 C CA . GLY A 1 625 ? -18.228 10.002 -2.410 1.00 87.00 625 GLY A CA 1
ATOM 4946 C C . GLY A 1 625 ? -19.268 11.110 -2.536 1.00 87.00 625 GLY A C 1
ATOM 4947 O O . GLY A 1 625 ? -18.938 12.254 -2.825 1.00 87.00 625 GLY A O 1
ATOM 4948 N N . THR A 1 626 ? -20.524 10.760 -2.277 1.00 88.81 626 THR A N 1
ATOM 4949 C CA . THR A 1 626 ? -21.673 11.663 -2.323 1.00 88.81 626 THR A CA 1
ATOM 4950 C C . THR A 1 626 ? -22.232 11.855 -0.922 1.00 88.81 626 THR A C 1
ATOM 4952 O O . THR A 1 626 ? -22.301 10.908 -0.131 1.00 88.81 626 THR A O 1
ATOM 4955 N N . ALA A 1 627 ? -22.664 13.075 -0.619 1.00 92.00 627 ALA A N 1
ATOM 4956 C CA . ALA A 1 627 ? -23.256 13.401 0.663 1.00 92.00 627 ALA A CA 1
ATOM 4957 C C . ALA A 1 627 ? -24.531 12.582 0.920 1.00 92.00 627 ALA A C 1
ATOM 4959 O O . ALA A 1 627 ? -25.428 12.496 0.084 1.00 92.00 627 ALA A O 1
ATOM 4960 N N . LEU A 1 628 ? -24.640 12.019 2.121 1.00 91.75 628 LEU A N 1
ATOM 4961 C CA . LEU A 1 628 ? -25.833 11.315 2.590 1.00 91.75 628 LEU A CA 1
ATOM 4962 C C . LEU A 1 628 ? -26.943 12.281 3.016 1.00 91.75 628 LEU A C 1
ATOM 4964 O O . LEU A 1 628 ? -28.122 11.933 2.977 1.00 91.75 628 LEU A O 1
ATOM 4968 N N . ARG A 1 629 ? -26.562 13.466 3.508 1.00 91.88 629 ARG A N 1
ATOM 4969 C CA . ARG A 1 629 ? -27.478 14.514 3.977 1.00 91.88 629 ARG A CA 1
ATOM 4970 C C . ARG A 1 629 ? -26.786 15.876 4.026 1.00 91.88 629 ARG A C 1
ATOM 4972 O O . ARG A 1 629 ? -25.560 15.952 4.022 1.00 91.88 629 ARG A O 1
ATOM 4979 N N . TYR A 1 630 ? -27.585 16.930 4.142 1.00 92.19 630 TYR A N 1
ATOM 4980 C CA . TYR A 1 630 ? -27.133 18.285 4.452 1.00 92.19 630 TYR A CA 1
ATOM 4981 C C . TYR A 1 630 ? -27.513 18.634 5.896 1.00 92.19 630 TYR A C 1
ATOM 4983 O O . TYR A 1 630 ? -28.670 18.475 6.288 1.00 92.19 630 TYR A O 1
ATOM 4991 N N . ASP A 1 631 ? -26.550 19.087 6.695 1.00 87.69 631 ASP A N 1
ATOM 4992 C CA . ASP A 1 631 ? -26.796 19.613 8.035 1.00 87.69 631 ASP A CA 1
ATOM 4993 C C . ASP A 1 631 ? -27.055 21.121 7.953 1.00 87.69 631 ASP A C 1
ATOM 4995 O O . ASP A 1 631 ? -26.145 21.925 7.751 1.00 87.69 631 ASP A O 1
ATOM 4999 N N . SER A 1 632 ? -28.316 21.515 8.137 1.00 86.06 632 SER A N 1
ATOM 5000 C CA . SER A 1 632 ? -28.739 22.914 8.072 1.00 86.06 632 SER A CA 1
ATOM 5001 C C . SER A 1 632 ? -28.184 23.787 9.200 1.00 86.06 632 SER A C 1
ATOM 5003 O O . SER A 1 632 ? -28.130 25.006 9.036 1.00 86.06 632 SER A O 1
ATOM 5005 N N . LEU A 1 633 ? -27.793 23.202 10.340 1.00 81.81 633 LEU A N 1
ATOM 5006 C CA . LEU A 1 633 ? -27.255 23.954 11.478 1.00 81.81 633 LEU A CA 1
ATOM 5007 C C . LEU A 1 633 ? -25.804 24.353 11.229 1.00 81.81 633 LEU A C 1
ATOM 5009 O O . LEU A 1 633 ? -25.435 25.507 11.437 1.00 81.81 633 LEU A O 1
ATOM 5013 N N . THR A 1 634 ? -24.992 23.406 10.762 1.00 81.81 634 THR A N 1
ATOM 5014 C CA . THR A 1 634 ? -23.582 23.658 10.433 1.00 81.81 634 THR A CA 1
ATOM 5015 C C . THR A 1 634 ? -23.384 24.157 9.004 1.00 81.81 634 THR A C 1
ATOM 5017 O O . THR A 1 634 ? -22.295 24.627 8.680 1.00 81.81 634 THR A O 1
ATOM 5020 N N . ARG A 1 635 ? -24.439 24.114 8.176 1.00 87.50 635 ARG A N 1
ATOM 5021 C CA . ARG A 1 635 ? -24.439 24.447 6.743 1.00 87.50 635 ARG A CA 1
ATOM 5022 C C . ARG A 1 635 ? -23.391 23.656 5.964 1.00 87.50 635 ARG A C 1
ATOM 5024 O O . ARG A 1 635 ? -22.625 24.220 5.187 1.00 87.50 635 ARG A O 1
ATOM 5031 N N . ARG A 1 636 ? -23.327 22.349 6.221 1.00 87.62 636 ARG A N 1
ATOM 5032 C CA . ARG A 1 636 ? -22.341 21.442 5.623 1.00 87.62 636 ARG A CA 1
ATOM 5033 C C . ARG A 1 636 ? -22.984 20.148 5.158 1.00 87.62 636 ARG A C 1
ATOM 5035 O O . ARG A 1 636 ? -23.920 19.642 5.779 1.00 87.62 636 ARG A O 1
ATOM 5042 N N . TYR A 1 637 ? -22.443 19.596 4.082 1.00 92.31 637 TYR A N 1
ATOM 5043 C CA . TYR A 1 637 ? -22.771 18.249 3.645 1.00 92.31 637 TYR A CA 1
ATOM 5044 C C . TYR A 1 637 ? -22.116 17.195 4.535 1.00 92.31 637 TYR A C 1
ATOM 5046 O O . TYR A 1 637 ? -21.055 17.398 5.123 1.00 92.31 637 TYR A O 1
ATOM 5054 N N . VAL A 1 638 ? -22.792 16.056 4.650 1.00 91.56 638 VAL A N 1
ATOM 5055 C CA . VAL A 1 638 ? -22.405 14.942 5.509 1.00 91.56 638 VAL A CA 1
ATOM 5056 C C . VAL A 1 638 ? -22.128 13.713 4.667 1.00 91.56 638 VAL A C 1
ATOM 5058 O O . VAL A 1 638 ? -23.032 13.182 4.029 1.00 91.56 638 VAL A O 1
ATOM 5061 N N . PHE A 1 639 ? -20.904 13.208 4.755 1.00 93.19 639 PHE A N 1
ATOM 5062 C CA . PHE A 1 639 ? -20.403 12.092 3.949 1.00 93.19 639 PHE A CA 1
ATOM 5063 C C . PHE A 1 639 ? -20.146 10.827 4.776 1.00 93.19 639 PHE A C 1
ATOM 5065 O O . PHE A 1 639 ? -19.359 9.962 4.392 1.00 93.19 639 PHE A O 1
ATOM 5072 N N . SER A 1 640 ? -20.760 10.720 5.950 1.00 93.25 640 SER A N 1
ATOM 5073 C CA . SER A 1 640 ? -20.478 9.664 6.919 1.00 93.25 640 SER A CA 1
ATOM 5074 C C . SER A 1 640 ? -21.733 9.184 7.636 1.00 93.25 640 SER A C 1
ATOM 5076 O O . SER A 1 640 ? -22.699 9.927 7.864 1.00 93.25 640 SER A O 1
ATOM 5078 N N . ASP A 1 641 ? -21.700 7.904 7.997 1.00 92.25 641 ASP A N 1
ATOM 5079 C CA . ASP A 1 641 ? -22.748 7.270 8.783 1.00 92.25 641 ASP A CA 1
ATOM 5080 C C . ASP A 1 641 ? -22.829 7.903 10.184 1.00 92.25 641 ASP A C 1
ATOM 5082 O O . ASP A 1 641 ? -21.830 8.342 10.764 1.00 92.25 641 ASP A O 1
ATOM 5086 N N . THR A 1 642 ? -24.029 7.927 10.765 1.00 94.38 642 THR A N 1
ATOM 5087 C CA . THR A 1 642 ? -24.176 8.232 12.193 1.00 94.38 642 THR A CA 1
ATOM 5088 C C . THR A 1 642 ? -23.522 7.125 13.014 1.00 94.38 642 THR A C 1
ATOM 5090 O O . THR A 1 642 ? -23.677 5.943 12.711 1.00 94.38 642 THR A O 1
ATOM 5093 N N . THR A 1 643 ? -22.818 7.497 14.080 1.00 97.94 643 THR A N 1
ATOM 5094 C CA . THR A 1 643 ? -22.086 6.534 14.904 1.00 97.94 643 THR A CA 1
ATOM 5095 C C . THR A 1 643 ? -23.024 5.640 15.705 1.00 97.94 643 THR A C 1
ATOM 5097 O O . THR A 1 643 ? -23.904 6.111 16.432 1.00 97.94 643 THR A O 1
ATOM 5100 N N . VAL A 1 644 ? -22.805 4.331 15.600 1.00 98.56 644 VAL A N 1
ATOM 5101 C CA . VAL A 1 644 ? -23.550 3.298 16.325 1.00 98.56 644 VAL A CA 1
ATOM 5102 C C . VAL A 1 644 ? -22.544 2.379 16.993 1.00 98.56 644 VAL A C 1
ATOM 5104 O O . VAL A 1 644 ? -21.710 1.793 16.313 1.00 98.56 644 VAL A O 1
ATOM 5107 N N . PHE A 1 645 ? -22.633 2.231 18.312 1.00 98.75 645 PHE A N 1
ATOM 5108 C CA . PHE A 1 645 ? -21.849 1.255 19.055 1.00 98.75 645 PHE A CA 1
ATOM 5109 C C . PHE A 1 645 ? -22.740 0.100 19.506 1.00 98.75 645 PHE A C 1
ATOM 5111 O O . PHE A 1 645 ? -23.618 0.287 20.346 1.00 98.75 645 PHE A O 1
ATOM 5118 N N . VAL A 1 646 ? -22.516 -1.086 18.952 1.00 98.81 646 VAL A N 1
ATOM 5119 C CA . VAL A 1 646 ? -23.243 -2.311 19.287 1.00 98.81 646 VAL A CA 1
ATOM 5120 C C . VAL A 1 646 ? -22.401 -3.163 20.231 1.00 98.81 646 VAL A C 1
ATOM 5122 O O . VAL A 1 646 ? -21.260 -3.507 19.926 1.00 98.81 646 VAL A O 1
ATOM 5125 N N . VAL A 1 647 ? -22.967 -3.522 21.379 1.00 98.75 647 VAL A N 1
ATOM 5126 C CA . VAL A 1 647 ? -22.415 -4.539 22.277 1.00 98.75 647 VAL A CA 1
ATOM 5127 C C . VAL A 1 647 ? -23.092 -5.861 21.940 1.00 98.75 647 VAL A C 1
ATOM 5129 O O . VAL A 1 647 ? -24.310 -5.997 22.091 1.00 98.75 647 VAL A O 1
ATOM 5132 N N . GLU A 1 648 ? -22.301 -6.809 21.436 1.00 98.31 648 GLU A N 1
ATOM 5133 C CA . GLU A 1 648 ? -22.803 -8.076 20.911 1.00 98.31 648 GLU A CA 1
ATOM 5134 C C . GLU A 1 648 ? -23.421 -8.973 21.982 1.00 98.31 648 GLU A C 1
ATOM 5136 O O . GLU A 1 648 ? -23.219 -8.793 23.186 1.00 98.31 648 GLU A O 1
ATOM 5141 N N . ARG A 1 649 ? -24.159 -9.990 21.524 1.00 97.19 649 ARG A N 1
ATOM 5142 C CA . ARG A 1 649 ? -24.783 -10.994 22.391 1.00 97.19 649 ARG A CA 1
ATOM 5143 C C . ARG A 1 649 ? -23.757 -11.597 23.351 1.00 97.19 649 ARG A C 1
ATOM 5145 O O . ARG A 1 649 ? -22.775 -12.187 22.914 1.00 97.19 649 ARG A O 1
ATOM 5152 N N . GLY A 1 650 ? -24.013 -11.478 24.653 1.00 96.06 650 GLY A N 1
ATOM 5153 C CA . GLY A 1 650 ? -23.139 -12.007 25.707 1.00 96.06 650 GLY A CA 1
ATOM 5154 C C . GLY A 1 650 ? -21.843 -11.219 25.941 1.00 96.06 650 GLY A C 1
ATOM 5155 O O . GLY A 1 650 ? -21.054 -11.600 26.805 1.00 96.06 650 GLY A O 1
ATOM 5156 N N . ALA A 1 651 ? -21.596 -10.128 25.209 1.00 98.19 651 ALA A N 1
ATOM 5157 C CA . ALA A 1 651 ? -20.424 -9.291 25.424 1.00 98.19 651 ALA A CA 1
ATOM 5158 C C . ALA A 1 651 ? -20.596 -8.393 26.657 1.00 98.19 651 ALA A C 1
ATOM 5160 O O . ALA A 1 651 ? -21.694 -7.930 26.979 1.00 98.19 651 ALA A O 1
ATOM 5161 N N . VAL A 1 652 ? -19.483 -8.126 27.342 1.00 98.50 652 VAL A N 1
ATOM 5162 C CA . VAL A 1 652 ? -19.461 -7.307 28.559 1.00 98.50 652 VAL A CA 1
ATOM 5163 C C . VAL A 1 652 ? -18.624 -6.051 28.326 1.00 98.50 652 VAL A C 1
ATOM 5165 O O . VAL A 1 652 ? -17.406 -6.128 28.148 1.00 98.50 652 VAL A O 1
ATOM 5168 N N . LEU A 1 653 ? -19.278 -4.892 28.376 1.00 98.62 653 LEU A N 1
ATOM 5169 C CA . LEU A 1 653 ? -18.656 -3.573 28.426 1.00 98.62 653 LEU A CA 1
ATOM 5170 C C . LEU A 1 653 ? -18.594 -3.109 29.884 1.00 98.62 653 LEU A C 1
ATOM 5172 O O . LEU A 1 653 ? -19.620 -2.873 30.517 1.00 98.62 653 LEU A O 1
ATOM 5176 N N . ARG A 1 654 ? -17.391 -2.947 30.431 1.00 98.69 654 ARG A N 1
ATOM 5177 C CA . ARG A 1 654 ? -17.189 -2.538 31.824 1.00 98.69 654 ARG A CA 1
ATOM 5178 C C . ARG A 1 654 ? -16.722 -1.089 31.927 1.00 98.69 654 ARG A C 1
ATOM 5180 O O . ARG A 1 654 ? -15.759 -0.694 31.278 1.00 98.69 654 ARG A O 1
ATOM 5187 N N . LEU A 1 655 ? -17.359 -0.308 32.796 1.00 98.56 655 LEU A N 1
ATOM 5188 C CA . LEU A 1 655 ? -16.942 1.040 33.172 1.00 98.56 655 LEU A CA 1
ATOM 5189 C C . LEU A 1 655 ? -16.339 1.033 34.585 1.00 98.56 655 LEU A C 1
ATOM 5191 O O . LEU A 1 655 ? -17.043 0.978 35.595 1.00 98.56 655 LEU A O 1
ATOM 5195 N N . GLU A 1 656 ? -15.019 1.156 34.679 1.00 97.81 656 GLU A N 1
ATOM 5196 C CA . GLU A 1 656 ? -14.288 1.228 35.950 1.00 97.81 656 GLU A CA 1
ATOM 5197 C C . GLU A 1 656 ? -13.972 2.683 36.288 1.00 97.81 656 GLU A C 1
ATOM 5199 O O . GLU A 1 656 ? -12.876 3.189 36.022 1.00 97.81 656 GLU A O 1
ATOM 5204 N N . ARG A 1 657 ? -14.975 3.395 36.821 1.00 97.38 657 ARG A N 1
ATOM 5205 C CA . ARG A 1 657 ? -14.951 4.865 36.958 1.00 97.38 657 ARG A CA 1
ATOM 5206 C C . ARG A 1 657 ? -14.689 5.581 35.621 1.00 97.38 657 ARG A C 1
ATOM 5208 O O . ARG A 1 657 ? -14.206 6.709 35.606 1.00 97.38 657 ARG A O 1
ATOM 5215 N N . GLY A 1 658 ? -14.953 4.900 34.506 1.00 98.12 658 GLY A N 1
ATOM 5216 C CA . GLY A 1 658 ? -14.894 5.453 33.160 1.00 98.12 658 GLY A CA 1
ATOM 5217 C C . GLY A 1 658 ? -16.211 6.102 32.745 1.00 98.12 658 GLY A C 1
ATOM 5218 O O . GLY A 1 658 ? -17.226 5.998 33.440 1.00 98.12 658 GLY A O 1
ATOM 5219 N N . ARG A 1 659 ? -16.190 6.760 31.591 1.00 98.62 659 ARG A N 1
ATOM 5220 C CA . ARG A 1 659 ? -17.341 7.416 30.982 1.00 98.62 659 ARG A CA 1
ATOM 5221 C C . ARG A 1 659 ? -17.502 6.975 29.533 1.00 98.62 659 ARG A C 1
ATOM 5223 O O . ARG A 1 659 ? -16.537 6.995 28.774 1.00 98.62 659 ARG A O 1
ATOM 5230 N N . LEU A 1 660 ? -18.733 6.669 29.147 1.00 98.38 660 LEU A N 1
ATOM 5231 C CA . LEU A 1 660 ? -19.143 6.603 27.749 1.00 98.38 660 LEU A CA 1
ATOM 5232 C C . LEU A 1 660 ? -20.006 7.837 27.449 1.00 98.38 660 LEU A C 1
ATOM 5234 O O . LEU A 1 660 ? -21.020 8.062 28.112 1.00 98.38 660 LEU A O 1
ATOM 5238 N N . ARG A 1 661 ? -19.576 8.679 26.506 1.00 98.62 661 ARG A N 1
ATOM 5239 C CA . ARG A 1 661 ? -20.281 9.908 26.109 1.00 98.62 661 ARG A CA 1
ATOM 5240 C C . ARG A 1 661 ? -20.808 9.759 24.688 1.00 98.62 661 ARG A C 1
ATOM 5242 O O . ARG A 1 661 ? -20.008 9.583 23.782 1.00 98.62 661 ARG A O 1
ATOM 5249 N N . LEU A 1 662 ? -22.116 9.870 24.497 1.00 98.50 662 LEU A N 1
ATOM 5250 C CA . LEU A 1 662 ? -22.764 9.864 23.186 1.00 98.50 662 LEU A CA 1
ATOM 5251 C C . LEU A 1 662 ? -23.054 11.307 22.766 1.00 98.50 662 LEU A C 1
ATOM 5253 O O . LEU A 1 662 ? -23.600 12.080 23.560 1.00 98.50 662 LEU A O 1
ATOM 5257 N N . ARG A 1 663 ? -22.679 11.659 21.534 1.00 96.44 663 ARG A N 1
ATOM 5258 C CA . ARG A 1 663 ? -22.855 12.995 20.948 1.00 96.44 663 ARG A CA 1
ATOM 5259 C C . ARG A 1 663 ? -23.506 12.929 19.572 1.00 96.44 663 ARG A C 1
ATOM 5261 O O . ARG A 1 663 ? -23.437 11.898 18.906 1.00 96.44 663 ARG A O 1
ATOM 5268 N N . ARG A 1 664 ? -24.098 14.047 19.138 1.00 91.69 664 ARG A N 1
ATOM 5269 C CA . ARG A 1 664 ? -24.565 14.278 17.753 1.00 91.69 664 ARG A CA 1
ATOM 5270 C C . ARG A 1 664 ? -25.395 13.123 17.169 1.00 91.69 664 ARG A C 1
ATOM 5272 O O . ARG A 1 664 ? -25.147 12.664 16.059 1.00 91.69 664 ARG A O 1
ATOM 5279 N N . GLY A 1 665 ? -26.367 12.635 17.941 1.00 93.19 665 GLY A N 1
ATOM 5280 C CA . GLY A 1 665 ? -27.274 11.564 17.510 1.00 93.19 665 GLY A CA 1
ATOM 5281 C C . GLY A 1 665 ? -26.677 10.153 17.531 1.00 93.19 665 GLY A C 1
ATOM 5282 O O . GLY A 1 665 ? -27.295 9.230 17.005 1.00 93.19 665 GLY A O 1
ATOM 5283 N N . SER A 1 666 ? -25.497 9.964 18.131 1.00 97.38 666 SER A N 1
ATOM 5284 C CA . SER A 1 666 ? -24.880 8.641 18.268 1.00 97.38 666 SER A CA 1
ATOM 5285 C C . SER A 1 666 ? -25.754 7.683 19.080 1.00 97.38 666 SER A C 1
ATOM 5287 O O . SER A 1 666 ? -26.493 8.094 19.983 1.00 97.38 666 SER A O 1
ATOM 5289 N N . ARG A 1 667 ? -25.634 6.385 18.789 1.00 98.38 667 ARG A N 1
ATOM 5290 C CA . ARG A 1 667 ? -26.445 5.325 19.407 1.00 98.38 667 ARG A CA 1
ATOM 5291 C C . ARG A 1 667 ? -25.584 4.283 20.110 1.00 98.38 667 ARG A C 1
ATOM 5293 O O . ARG A 1 667 ? -24.541 3.890 19.594 1.00 98.38 667 ARG A O 1
ATOM 5300 N N . LEU A 1 668 ? -26.051 3.809 21.262 1.00 98.62 668 LEU A N 1
ATOM 5301 C CA . LEU A 1 668 ? -25.539 2.613 21.935 1.00 98.62 668 LEU A CA 1
ATOM 5302 C C . LEU A 1 668 ? -26.603 1.519 21.859 1.00 98.62 668 LEU A C 1
ATOM 5304 O O . LEU A 1 668 ? -27.723 1.733 22.310 1.00 98.62 668 LEU A O 1
ATOM 5308 N N . VAL A 1 669 ? -26.255 0.352 21.332 1.00 98.75 669 VAL A N 1
ATOM 5309 C CA . VAL A 1 669 ? -27.164 -0.790 21.196 1.00 98.75 669 VAL A CA 1
ATOM 5310 C C . VAL A 1 669 ? -26.634 -1.950 22.032 1.00 98.75 669 VAL A C 1
ATOM 5312 O O . VAL A 1 669 ? -25.501 -2.383 21.839 1.00 98.75 669 VAL A O 1
ATOM 5315 N N . LEU A 1 670 ? -27.441 -2.465 22.956 1.00 98.62 670 LEU A N 1
ATOM 5316 C CA . LEU A 1 670 ? -27.140 -3.664 23.737 1.00 98.62 670 LEU A CA 1
ATOM 5317 C C . LEU A 1 670 ? -28.002 -4.820 23.218 1.00 98.62 670 LEU A C 1
ATOM 5319 O O . LEU A 1 670 ? -29.225 -4.800 23.377 1.00 98.62 670 LEU A O 1
ATOM 5323 N N . LEU A 1 671 ? -27.372 -5.811 22.583 1.00 98.50 671 LEU A N 1
ATOM 5324 C CA . LEU A 1 671 ? -28.051 -7.016 22.089 1.00 98.50 671 LEU A CA 1
ATOM 5325 C C . LEU A 1 671 ? -28.418 -7.976 23.243 1.00 98.50 671 LEU A C 1
ATOM 5327 O O . LEU A 1 671 ? -27.965 -7.772 24.370 1.00 98.50 671 LEU A O 1
ATOM 5331 N N . PRO A 1 672 ? -29.237 -9.024 23.009 1.00 98.06 672 PRO A N 1
ATOM 5332 C CA . PRO A 1 672 ? -29.640 -9.944 24.074 1.00 98.06 672 PRO A CA 1
ATOM 5333 C C . PRO A 1 672 ? -28.448 -10.512 24.851 1.00 98.06 672 PRO A C 1
ATOM 5335 O O . PRO A 1 672 ? -27.447 -10.911 24.258 1.00 98.06 672 PRO A O 1
ATOM 5338 N N . GLY A 1 673 ? -28.522 -10.507 26.181 1.00 96.94 673 GLY A N 1
ATOM 5339 C CA . GLY A 1 673 ? -27.440 -10.957 27.063 1.00 96.94 673 GLY A CA 1
ATOM 5340 C C . GLY A 1 673 ? -26.193 -10.060 27.099 1.00 96.94 673 GLY A C 1
ATOM 5341 O O . GLY A 1 673 ? -25.248 -10.386 27.816 1.00 96.94 673 GLY A O 1
ATOM 5342 N N . ALA A 1 674 ? -26.149 -8.950 26.353 1.00 98.19 674 ALA A N 1
ATOM 5343 C CA . ALA A 1 674 ? -25.088 -7.953 26.475 1.00 98.19 674 ALA A CA 1
ATOM 5344 C C . ALA A 1 674 ? -25.164 -7.248 27.836 1.00 98.19 674 ALA A C 1
ATOM 5346 O O . ALA A 1 674 ? -26.251 -6.946 28.339 1.00 98.19 674 ALA A O 1
ATOM 5347 N N . ARG A 1 675 ? -24.007 -6.952 28.434 1.00 98.12 675 ARG A N 1
ATOM 5348 C CA . ARG A 1 675 ? -23.926 -6.367 29.781 1.00 98.12 675 ARG A CA 1
ATOM 5349 C C . ARG A 1 675 ? -23.077 -5.104 29.771 1.00 98.12 675 ARG A C 1
ATOM 5351 O O . ARG A 1 675 ? -21.919 -5.127 29.361 1.00 98.12 675 ARG A O 1
ATOM 5358 N N . LEU A 1 676 ? -23.639 -4.013 30.275 1.00 98.12 676 LEU A N 1
ATOM 5359 C CA . LEU A 1 676 ? -22.937 -2.777 30.596 1.00 98.12 676 LEU A CA 1
ATOM 5360 C C . LEU A 1 676 ? -22.783 -2.686 32.123 1.00 98.12 676 LEU A C 1
ATOM 5362 O O . LEU A 1 676 ? -23.766 -2.499 32.837 1.00 98.12 676 LEU A O 1
ATOM 5366 N N . GLU A 1 677 ? -21.561 -2.834 32.638 1.00 97.50 677 GLU A N 1
ATOM 5367 C CA . GLU A 1 677 ? -21.309 -3.074 34.070 1.00 97.50 677 GLU A CA 1
ATOM 5368 C C . GLU A 1 677 ? -20.335 -2.098 34.727 1.00 97.50 677 GLU A C 1
ATOM 5370 O O . GLU A 1 677 ? -19.541 -1.445 34.055 1.00 97.50 677 GLU A O 1
ATOM 5375 N N . GLY A 1 678 ? -20.325 -2.056 36.064 1.00 96.38 678 GLY A N 1
ATOM 5376 C CA . GLY A 1 678 ? -19.317 -1.338 36.846 1.00 96.38 678 GLY A CA 1
ATOM 5377 C C . GLY A 1 678 ? -19.850 -0.069 37.508 1.00 96.38 678 GLY A C 1
ATOM 5378 O O . GLY A 1 678 ? -21.016 0.018 37.870 1.00 96.38 678 GLY A O 1
ATOM 5379 N N . SER A 1 679 ? -18.975 0.914 37.731 1.00 94.50 679 SER A N 1
ATOM 5380 C CA . SER A 1 679 ? -19.267 2.140 38.499 1.00 94.50 679 SER A CA 1
ATOM 5381 C C . SER A 1 679 ? -18.843 3.408 37.747 1.00 94.50 679 SER A C 1
ATOM 5383 O O . SER A 1 679 ? -18.062 4.228 38.234 1.00 94.50 679 SER A O 1
ATOM 5385 N N . GLY A 1 680 ? -19.328 3.540 36.511 1.00 97.00 680 GLY A N 1
ATOM 5386 C CA . GLY A 1 680 ? -19.009 4.645 35.606 1.00 97.00 680 GLY A CA 1
ATOM 5387 C C . GLY A 1 680 ? -20.149 5.632 35.355 1.00 97.00 680 GLY A C 1
ATOM 5388 O O . GLY A 1 680 ? -21.107 5.747 36.121 1.00 97.00 680 GLY A O 1
ATOM 5389 N N . GLU A 1 681 ? -20.021 6.366 34.255 1.00 98.12 681 GLU A N 1
ATOM 5390 C CA . GLU A 1 681 ? -21.020 7.317 33.770 1.00 98.12 681 GLU A CA 1
ATOM 5391 C C . GLU A 1 681 ? -21.365 7.048 32.303 1.00 98.12 681 GLU A C 1
ATOM 5393 O O . GLU A 1 681 ? -20.483 6.870 31.464 1.00 98.12 681 GLU A O 1
ATOM 5398 N N . LEU A 1 682 ? -22.654 7.086 31.990 1.00 97.81 682 LEU A N 1
ATOM 5399 C CA . LEU A 1 682 ? -23.174 7.117 30.633 1.00 97.81 682 LEU A CA 1
ATOM 5400 C C . LEU A 1 682 ? -23.812 8.487 30.404 1.00 97.81 682 LEU A C 1
ATOM 5402 O O . LEU A 1 682 ? -24.806 8.828 31.046 1.00 97.81 682 LEU A O 1
ATOM 5406 N N . ARG A 1 683 ? -23.220 9.295 29.523 1.00 98.12 683 ARG A N 1
ATOM 5407 C CA . ARG A 1 683 ? -23.671 10.663 29.244 1.00 98.12 683 ARG A CA 1
ATOM 5408 C C . ARG A 1 683 ? -24.230 10.752 27.833 1.00 98.12 683 ARG A C 1
ATOM 5410 O O . ARG A 1 683 ? -23.502 10.488 26.882 1.00 98.12 683 ARG A O 1
ATOM 5417 N N . LEU A 1 684 ? -25.486 11.161 27.709 1.00 97.75 684 LEU A N 1
ATOM 5418 C CA . LEU A 1 684 ? -26.174 11.334 26.436 1.00 97.75 684 LEU A CA 1
ATOM 5419 C C . LEU A 1 684 ? -26.428 12.819 26.193 1.00 97.75 684 LEU A C 1
ATOM 5421 O O . LEU A 1 684 ? -27.006 13.490 27.049 1.00 97.75 684 LEU A O 1
ATOM 5425 N N . GLU A 1 685 ? -25.999 13.318 25.040 1.00 96.12 685 GLU A N 1
ATOM 5426 C CA . GLU A 1 685 ? -26.442 14.614 24.520 1.00 96.12 685 GLU A CA 1
ATOM 5427 C C . GLU A 1 685 ? -27.794 14.476 23.804 1.00 96.12 685 GLU A C 1
ATOM 5429 O O . GLU A 1 685 ? -28.218 13.366 23.465 1.00 96.12 685 GLU A O 1
ATOM 5434 N N . SER A 1 686 ? -28.458 15.609 23.560 1.00 92.62 686 SER A N 1
ATOM 5435 C CA . SER A 1 686 ? -29.730 15.652 22.834 1.00 92.62 686 SER A CA 1
ATOM 5436 C C . SER A 1 686 ? -29.669 14.862 21.516 1.00 92.62 686 SER A C 1
ATOM 5438 O O . SER A 1 686 ? -28.673 14.897 20.788 1.00 92.62 686 SER A O 1
ATOM 5440 N N . GLY A 1 687 ? -30.728 14.096 21.246 1.00 92.81 687 GLY A N 1
ATOM 5441 C CA . GLY A 1 687 ? -30.854 13.222 20.075 1.00 92.81 687 GLY A CA 1
ATOM 5442 C C . GLY A 1 687 ? -30.118 11.877 20.158 1.00 92.81 687 GLY A C 1
ATOM 5443 O O . GLY A 1 687 ? -30.314 11.042 19.280 1.00 92.81 687 GLY A O 1
ATOM 5444 N N . CYS A 1 688 ? -29.296 11.626 21.182 1.00 97.19 688 CYS A N 1
ATOM 5445 C CA . CYS A 1 688 ? -28.617 10.336 21.352 1.00 97.19 688 CYS A CA 1
ATOM 5446 C C . CYS A 1 688 ? -29.530 9.299 22.020 1.00 97.19 688 CYS A C 1
ATOM 5448 O O . CYS A 1 688 ? -30.327 9.635 22.899 1.00 97.19 688 CYS A O 1
ATOM 5450 N N . VAL A 1 689 ? -29.374 8.022 21.656 1.00 96.44 689 VAL A N 1
ATOM 5451 C CA . VAL A 1 689 ? -30.269 6.940 22.108 1.00 96.44 689 VAL A CA 1
ATOM 5452 C C . VAL A 1 689 ? -29.481 5.743 22.641 1.00 96.44 689 VAL A C 1
ATOM 5454 O O . VAL A 1 689 ? -28.382 5.441 22.171 1.00 96.44 689 VAL A O 1
ATOM 5457 N N . ILE A 1 690 ? -30.060 5.063 23.635 1.00 97.25 690 ILE A N 1
ATOM 5458 C CA . ILE A 1 690 ? -29.639 3.728 24.066 1.00 97.25 690 ILE A CA 1
ATOM 5459 C C . ILE A 1 690 ? -30.776 2.764 23.754 1.00 97.25 690 ILE A C 1
ATOM 5461 O O . ILE A 1 690 ? -31.869 2.920 24.297 1.00 97.25 690 ILE A O 1
ATOM 5465 N N . ASP A 1 691 ? -30.487 1.762 22.936 1.00 97.50 691 ASP A N 1
ATOM 5466 C CA . ASP A 1 691 ? -31.411 0.692 22.591 1.00 97.50 691 ASP A CA 1
ATOM 5467 C C . ASP A 1 691 ? -30.994 -0.578 23.331 1.00 97.50 691 ASP A C 1
ATOM 5469 O O . ASP A 1 691 ? -29.892 -1.091 23.141 1.00 97.50 691 ASP A O 1
ATOM 5473 N N . THR A 1 692 ? -31.864 -1.092 24.196 1.00 97.00 692 THR A N 1
ATOM 5474 C CA . THR A 1 692 ? -31.608 -2.318 24.962 1.00 97.00 692 THR A CA 1
ATOM 5475 C C . THR A 1 692 ? -32.575 -3.408 24.535 1.00 97.00 692 THR A C 1
ATOM 5477 O O . THR A 1 692 ? -33.785 -3.263 24.713 1.00 97.00 692 THR A O 1
ATOM 5480 N N . ALA A 1 693 ? -32.050 -4.503 23.992 1.00 96.44 693 ALA A N 1
ATOM 5481 C CA . ALA A 1 693 ? -32.843 -5.691 23.713 1.00 96.44 693 ALA A CA 1
ATOM 5482 C C . ALA A 1 693 ? -33.328 -6.360 25.019 1.00 96.44 693 ALA A C 1
ATOM 5484 O O . ALA A 1 693 ? -32.747 -6.122 26.085 1.00 96.44 693 ALA A O 1
ATOM 5485 N N . PRO A 1 694 ? -34.350 -7.236 24.961 1.00 93.50 694 PRO A N 1
ATOM 5486 C CA . PRO A 1 694 ? -34.668 -8.124 26.076 1.00 93.50 694 PRO A CA 1
ATOM 5487 C C . PRO A 1 694 ? -33.412 -8.875 26.543 1.00 93.50 694 PRO A C 1
ATOM 5489 O O . PRO A 1 694 ? -32.580 -9.249 25.718 1.00 93.50 694 PRO A O 1
ATOM 5492 N N . GLU A 1 695 ? -33.265 -9.070 27.856 1.00 94.38 695 GLU A N 1
ATOM 5493 C CA . GLU A 1 695 ? -32.105 -9.725 28.500 1.00 94.38 695 GLU A CA 1
ATOM 5494 C C . GLU A 1 695 ? -30.782 -8.939 28.467 1.00 94.38 695 GLU A C 1
ATOM 5496 O O . GLU A 1 695 ? -29.795 -9.384 29.057 1.00 94.38 695 GLU A O 1
ATOM 5501 N N . ALA A 1 696 ? -30.731 -7.766 27.830 1.00 96.56 696 ALA A N 1
ATOM 5502 C CA . ALA A 1 696 ? -29.609 -6.854 28.016 1.00 96.56 696 ALA A CA 1
ATOM 5503 C C . ALA A 1 696 ? -29.624 -6.267 29.438 1.00 96.56 696 ALA A C 1
ATOM 5505 O O . ALA A 1 696 ? -30.681 -5.991 30.012 1.00 96.56 696 ALA A O 1
ATOM 5506 N N . PHE A 1 697 ? -28.442 -6.039 30.007 1.00 97.19 697 PHE A N 1
ATOM 5507 C CA . PHE A 1 697 ? -28.292 -5.567 31.381 1.00 97.19 697 PHE A CA 1
ATOM 5508 C C . PHE A 1 697 ? -27.463 -4.284 31.453 1.00 97.19 697 PHE A C 1
ATOM 5510 O O . PHE A 1 697 ? -26.375 -4.204 30.886 1.00 97.19 697 PHE A O 1
ATOM 5517 N N . ILE A 1 698 ? -27.954 -3.303 32.213 1.00 97.38 698 ILE A N 1
ATOM 5518 C CA . ILE A 1 698 ? -27.197 -2.116 32.620 1.00 97.38 698 ILE A CA 1
ATOM 5519 C C . ILE A 1 698 ? -27.129 -2.106 34.147 1.00 97.38 698 ILE A C 1
ATOM 5521 O O . ILE A 1 698 ? -28.158 -2.084 34.826 1.00 97.38 698 ILE A O 1
ATOM 5525 N N . ASP A 1 699 ? -25.916 -2.112 34.693 1.00 96.88 699 ASP A N 1
ATOM 5526 C CA . ASP A 1 699 ? -25.678 -2.071 36.135 1.00 96.88 699 ASP A CA 1
ATOM 5527 C C . ASP A 1 699 ? -26.218 -0.768 36.742 1.00 96.88 699 ASP A C 1
ATOM 5529 O O . ASP A 1 699 ? -25.901 0.333 36.287 1.00 96.88 699 ASP A O 1
ATOM 5533 N N . ARG A 1 700 ? -27.000 -0.888 37.823 1.00 96.00 700 ARG A N 1
ATOM 5534 C CA . ARG A 1 700 ? -27.622 0.245 38.534 1.00 96.00 700 ARG A CA 1
ATOM 5535 C C . ARG A 1 700 ? -26.607 1.241 39.100 1.00 96.00 700 ARG A C 1
ATOM 5537 O O . ARG A 1 700 ? -26.967 2.373 39.409 1.00 96.00 700 ARG A O 1
ATOM 5544 N N . ARG A 1 701 ? -25.345 0.832 39.259 1.00 96.81 701 ARG A N 1
ATOM 5545 C CA . ARG A 1 701 ? -24.244 1.692 39.721 1.00 96.81 701 ARG A CA 1
ATOM 5546 C C . ARG A 1 701 ? -23.712 2.623 38.630 1.00 96.81 701 ARG A C 1
ATOM 5548 O O . ARG A 1 701 ? -22.941 3.534 38.939 1.00 96.81 701 ARG A O 1
ATOM 5555 N N . ILE A 1 702 ? -24.106 2.427 37.372 1.00 97.19 702 ILE A N 1
ATOM 5556 C CA . ILE A 1 702 ? -23.752 3.326 36.276 1.00 97.19 702 ILE A CA 1
ATOM 5557 C C . ILE A 1 702 ? -24.676 4.536 36.313 1.00 97.19 702 ILE A C 1
ATOM 5559 O O . ILE A 1 702 ? -25.895 4.434 36.194 1.00 97.19 702 ILE A O 1
ATOM 5563 N N . ARG A 1 703 ? -24.078 5.718 36.450 1.00 96.75 703 ARG A N 1
ATOM 5564 C CA . ARG A 1 703 ? -24.825 6.976 36.457 1.00 96.75 703 ARG A CA 1
ATOM 5565 C C . ARG A 1 703 ? -25.187 7.355 35.030 1.00 96.75 703 ARG A C 1
ATOM 5567 O O . ARG A 1 703 ? -24.296 7.651 34.238 1.00 96.75 703 ARG A O 1
ATOM 5574 N N . VAL A 1 704 ? -26.477 7.391 34.720 1.00 95.75 704 VAL A N 1
ATOM 5575 C CA . VAL A 1 704 ? -26.971 7.854 33.419 1.00 95.75 704 VAL A CA 1
ATOM 5576 C C . VAL A 1 704 ? -27.338 9.334 33.519 1.00 95.75 704 VAL A C 1
ATOM 5578 O O . VAL A 1 704 ? -28.139 9.718 34.369 1.00 95.75 704 VAL A O 1
ATOM 5581 N N . ARG A 1 705 ? -26.751 10.177 32.665 1.00 94.38 705 ARG A N 1
ATOM 5582 C CA . ARG A 1 705 ? -27.061 11.612 32.567 1.00 94.38 705 ARG A CA 1
ATOM 5583 C C . ARG A 1 705 ? -27.558 11.945 31.168 1.00 94.38 705 ARG A C 1
ATOM 5585 O O . ARG A 1 705 ? -26.873 11.643 30.192 1.00 94.38 705 ARG A O 1
ATOM 5592 N N . ARG A 1 706 ? -28.722 12.588 31.089 1.00 90.69 706 ARG A N 1
ATOM 5593 C CA . ARG A 1 706 ? -29.297 13.126 29.851 1.00 90.69 706 ARG A CA 1
ATOM 5594 C C . ARG A 1 706 ? -29.172 14.645 29.895 1.00 90.69 706 ARG A C 1
ATOM 5596 O O . ARG A 1 706 ? -29.533 15.238 30.911 1.00 90.69 706 ARG A O 1
ATOM 5603 N N . GLY A 1 707 ? -28.541 15.209 28.871 1.00 78.00 707 GLY A N 1
ATOM 5604 C CA . GLY A 1 707 ? -28.342 16.648 28.708 1.00 78.00 707 GLY A CA 1
ATOM 5605 C C . GLY A 1 707 ? -29.302 17.273 27.719 1.00 78.00 707 GLY A C 1
ATOM 5606 O O . GLY A 1 707 ? -30.035 16.516 27.043 1.00 78.00 707 GLY A O 1
#

Sequence (707 aa):
MAQPALPCLREGFLLPARDTVYLLVVFAEVDYGPCGESDPYEAIYGRAWPVGPDGHIVVPFDAPRLLDAYLAPTDTPQGLLTATYWEASFGQFVVLGDYWPQVVRVPCHWLPRGGTYSLAEEVNLVLRAWPEGPFRTARGVPWQAFDRWQLLPQQAGLPKKRTPSSPDPEYKPRLDGLFIIWRNLAYRLGAQPPFACNYGFGLWSCDVNVPLGPFTGGVETASSYTTCQTAEGAAIGFLVEFFHGLYGGNHWHTAGGAGLHTFPFLPVARGLSVQGARPVYAIGYDRWIMDWKAPHKTYVLSALDENGREVPTDLVQPARPETLRVWLRDFLSTGDVIRIRLPYTEQGGPQVKNQYLWLENRRFLSPREVAVGTFLPGCPDNPFPSYPRGVPGLYAYIQVGKDKLCGSDIYSAHPAHPNGLGSYIFPVTAEGNYDFAFRPDSSGRWIRDRSRSLPNPFTGQHDLYLGVDLDGNGQVDPIKEGILLGDREWRGDTVVHTCSSWGDWEDGFSWATQRRLGLETNPAPVPVYTLVSSEAYQRPTAARPAAYDNRIIWLSGLAIEIIAERPQDGALLVEVRWNDRTIRRPVRWCGHIRLPPNPFSSAEPALCVRRTTVTLDWGESPTYGTALRYDSLTRRYVFSDTTVFVVERGAVLRLERGRLRLRRGSRLVLLPGARLEGSGELRLESGCVIDTAPEAFIDRRIRVRRG